Protein AF-0000000081415720 (afdb_homodimer)

Nearest PDB structures (foldseek):
  4u7x-assembly1_A  TM=9.566E-01  e=1.363E-33  Brucella abortus 2308
  7fca-assembly1_B  TM=8.791E-01  e=7.767E-23  Mycobacterium marinum M
  7cf8-assembly1_B  TM=8.800E-01  e=8.759E-23  Mycobacterium marinum M
  5ygg-assembly1_A-2  TM=8.590E-01  e=3.555E-23  Vibrio cholerae O395
  7fca-assembly1_F  TM=8.250E-01  e=1.666E-21  Mycobacterium marinum M

Structure (mmCIF, N/CA/C/O backbone):
data_AF-0000000081415720-model_v1
#
loop_
_entity.id
_entity.type
_entity.pdbx_description
1 polymer 'Carbohydrate kinase'
#
loop_
_atom_site.group_PDB
_atom_site.id
_atom_site.type_symbol
_atom_site.label_atom_id
_atom_site.label_alt_id
_atom_site.label_comp_id
_atom_site.label_asym_id
_atom_site.label_entity_id
_atom_site.label_seq_id
_atom_site.pdbx_PDB_ins_code
_atom_site.Cartn_x
_atom_site.Cartn_y
_atom_site.Cartn_z
_atom_site.occupancy
_atom_site.B_iso_or_equiv
_atom_site.auth_seq_id
_atom_site.auth_comp_id
_atom_site.auth_asym_id
_atom_site.auth_atom_id
_atom_site.pdbx_PDB_model_num
ATOM 1 N N . MET A 1 1 ? -10.625 -31.766 -10.047 1 95.44 1 MET A N 1
ATOM 2 C CA . MET A 1 1 ? -10.266 -30.359 -9.828 1 95.44 1 MET A CA 1
ATOM 3 C C . MET A 1 1 ? -8.844 -30.25 -9.281 1 95.44 1 MET A C 1
ATOM 5 O O . MET A 1 1 ? -8.352 -31.172 -8.625 1 95.44 1 MET A O 1
ATOM 9 N N . TYR A 1 2 ? -8.227 -29.219 -9.688 1 97.69 2 TYR A N 1
ATOM 10 C CA . TYR A 1 2 ? -6.891 -28.953 -9.164 1 97.69 2 TYR A CA 1
ATOM 11 C C . TYR A 1 2 ? -6.918 -27.828 -8.148 1 97.69 2 TYR A C 1
ATOM 13 O O . TYR A 1 2 ? -7.551 -26.797 -8.383 1 97.69 2 TYR A O 1
ATOM 21 N N . LEU A 1 3 ? -6.305 -28.016 -6.988 1 98.75 3 LEU A N 1
ATOM 22 C CA . LEU A 1 3 ? -6.223 -27 -5.949 1 98.75 3 LEU A CA 1
ATOM 23 C C . LEU A 1 3 ? -4.895 -26.25 -6.016 1 98.75 3 LEU A C 1
ATOM 25 O O . LEU A 1 3 ? -3.842 -26.828 -5.727 1 98.75 3 LEU A O 1
ATOM 29 N N . VAL A 1 4 ? -4.969 -25.047 -6.449 1 98.88 4 VAL A N 1
ATOM 30 C CA . VAL A 1 4 ? -3.795 -24.188 -6.43 1 98.88 4 VAL A CA 1
ATOM 31 C C . VAL A 1 4 ? -3.689 -23.484 -5.078 1 98.88 4 VAL A C 1
ATOM 33 O O . VAL A 1 4 ? -4.699 -23.062 -4.516 1 98.88 4 VAL A O 1
ATOM 36 N N . CYS A 1 5 ? -2.465 -23.406 -4.512 1 98.88 5 CYS A N 1
ATOM 37 C CA . CYS A 1 5 ? -2.295 -22.891 -3.158 1 98.88 5 CYS A CA 1
ATOM 38 C C . CYS A 1 5 ? -1.291 -21.75 -3.137 1 98.88 5 CYS A C 1
ATOM 40 O O . CYS A 1 5 ? -0.183 -21.875 -3.658 1 98.88 5 CYS A O 1
ATOM 42 N N . GLY A 1 6 ? -1.712 -20.641 -2.549 1 98.62 6 GLY A N 1
ATOM 43 C CA . GLY A 1 6 ? -0.72 -19.594 -2.42 1 98.62 6 GLY A CA 1
ATOM 44 C C . GLY A 1 6 ? -1.333 -18.203 -2.281 1 98.62 6 GLY A C 1
ATOM 45 O O . GLY A 1 6 ? -2.227 -18 -1.458 1 98.62 6 GLY A O 1
ATOM 46 N N . GLU A 1 7 ? -0.777 -17.281 -3.064 1 98.62 7 GLU A N 1
ATOM 47 C CA . GLU A 1 7 ? -1.071 -15.875 -2.816 1 98.62 7 GLU A CA 1
ATOM 48 C C . GLU A 1 7 ? -1.914 -15.281 -3.941 1 98.62 7 GLU A C 1
ATOM 50 O O . GLU A 1 7 ? -1.964 -15.828 -5.043 1 98.62 7 GLU A O 1
ATOM 55 N N . ALA A 1 8 ? -2.625 -14.219 -3.656 1 98.38 8 ALA A N 1
ATOM 56 C CA . ALA A 1 8 ? -3.307 -13.281 -4.547 1 98.38 8 ALA A CA 1
ATOM 57 C C . ALA A 1 8 ? -3.012 -11.836 -4.156 1 98.38 8 ALA A C 1
ATOM 59 O O . ALA A 1 8 ? -3.045 -11.492 -2.975 1 98.38 8 ALA A O 1
ATOM 60 N N . LEU A 1 9 ? -2.664 -11.047 -5.105 1 98.31 9 LEU A N 1
ATOM 61 C CA . LEU A 1 9 ? -2.25 -9.68 -4.828 1 98.31 9 LEU A CA 1
ATOM 62 C C . LEU A 1 9 ? -2.502 -8.781 -6.035 1 98.31 9 LEU A C 1
ATOM 64 O O . LEU A 1 9 ? -3.037 -9.227 -7.047 1 98.31 9 LEU A O 1
ATOM 68 N N . PHE A 1 10 ? -2.225 -7.48 -5.926 1 97.25 10 PHE A N 1
ATOM 69 C CA . PHE A 1 10 ? -2.24 -6.559 -7.055 1 97.25 10 PHE A CA 1
ATOM 70 C C . PHE A 1 10 ? -0.837 -6.047 -7.355 1 97.25 10 PHE A C 1
ATOM 72 O O . PHE A 1 10 ? -0.089 -5.695 -6.441 1 97.25 10 PHE A O 1
ATOM 79 N N . ASP A 1 11 ? -0.516 -6.059 -8.578 1 95.69 11 ASP A N 1
ATOM 80 C CA . ASP A 1 11 ? 0.687 -5.402 -9.078 1 95.69 11 ASP A CA 1
ATOM 81 C C . ASP A 1 11 ? 0.396 -3.957 -9.484 1 95.69 11 ASP A C 1
ATOM 83 O O . ASP A 1 11 ? -0.449 -3.707 -10.344 1 95.69 11 ASP A O 1
ATOM 87 N N . PHE A 1 12 ? 1.107 -3.006 -8.859 1 95 12 PHE A N 1
ATOM 88 C CA . PHE A 1 12 ? 0.967 -1.59 -9.18 1 95 12 PHE A CA 1
ATOM 89 C C . PHE A 1 12 ? 2.104 -1.123 -10.078 1 95 12 PHE A C 1
ATOM 91 O O . PHE A 1 12 ? 3.277 -1.278 -9.742 1 95 12 PHE A O 1
ATOM 98 N N . PHE A 1 13 ? 1.704 -0.539 -11.172 1 92.81 13 PHE A N 1
ATOM 99 C CA . PHE A 1 13 ? 2.674 0.024 -12.102 1 92.81 13 PHE A CA 1
ATOM 100 C C . PHE A 1 13 ? 2.502 1.534 -12.219 1 92.81 13 PHE A C 1
ATOM 102 O O . PHE A 1 13 ? 1.416 2.02 -12.539 1 92.81 13 PHE A O 1
ATOM 109 N N . SER A 1 14 ? 3.545 2.201 -11.922 1 92.19 14 SER A N 1
ATOM 110 C CA . SER A 1 14 ? 3.459 3.652 -12.047 1 92.19 14 SER A CA 1
ATOM 111 C C . SER A 1 14 ? 3.502 4.078 -13.516 1 92.19 14 SER A C 1
ATOM 113 O O . SER A 1 14 ? 4.156 3.432 -14.336 1 92.19 14 SER A O 1
ATOM 115 N N . GLU A 1 15 ? 2.764 5.035 -13.797 1 85.81 15 GLU A N 1
ATOM 116 C CA . GLU A 1 15 ? 2.773 5.699 -15.102 1 85.81 15 GLU A CA 1
ATOM 117 C C . GLU A 1 15 ? 3.021 7.195 -14.953 1 85.81 15 GLU A C 1
ATOM 119 O O . GLU A 1 15 ? 2.586 7.812 -13.977 1 85.81 15 GLU A O 1
ATOM 124 N N . ASP A 1 16 ? 3.803 7.691 -15.852 1 74.56 16 ASP A N 1
ATOM 125 C CA . ASP A 1 16 ? 4.035 9.133 -15.781 1 74.56 16 ASP A CA 1
ATOM 126 C C . ASP A 1 16 ? 2.727 9.906 -15.898 1 74.56 16 ASP A C 1
ATOM 128 O O . ASP A 1 16 ? 1.839 9.523 -16.672 1 74.56 16 ASP A O 1
ATOM 132 N N . ASP A 1 17 ? 2.648 10.836 -14.992 1 75 17 ASP A N 1
ATOM 133 C CA . ASP A 1 17 ? 1.554 11.797 -15.117 1 75 17 ASP A CA 1
ATOM 134 C C . ASP A 1 17 ? 1.863 12.852 -16.172 1 75 17 ASP A C 1
ATOM 136 O O . ASP A 1 17 ? 3.008 13.297 -16.297 1 75 17 ASP A O 1
ATOM 140 N N . ALA A 1 18 ? 0.925 13.188 -16.828 1 75.44 18 ALA A N 1
ATOM 141 C CA . ALA A 1 18 ? 1.087 14.148 -17.922 1 75.44 18 ALA A CA 1
ATOM 142 C C . ALA A 1 18 ? 1.614 15.484 -17.391 1 75.44 18 ALA A C 1
ATOM 144 O O . ALA A 1 18 ? 2.307 16.203 -18.109 1 75.44 18 ALA A O 1
ATOM 145 N N . SER A 1 19 ? 1.294 15.812 -16.141 1 76.69 19 SER A N 1
ATOM 146 C CA . SER A 1 19 ? 1.692 17.094 -15.578 1 76.69 19 SER A CA 1
ATOM 147 C C . SER A 1 19 ? 3.178 17.109 -15.227 1 76.69 19 SER A C 1
ATOM 149 O O . SER A 1 19 ? 3.783 18.172 -15.117 1 76.69 19 SER A O 1
ATOM 151 N N . GLY A 1 20 ? 3.713 15.961 -14.961 1 78.38 20 GLY A N 1
ATOM 152 C CA . GLY A 1 20 ? 5.113 15.867 -14.578 1 78.38 20 GLY A CA 1
ATOM 153 C C . GLY A 1 20 ? 5.375 16.312 -13.148 1 78.38 20 GLY A C 1
ATOM 154 O O . GLY A 1 20 ? 6.527 16.422 -12.727 1 78.38 20 GLY A O 1
ATOM 155 N N . LEU A 1 21 ? 4.32 16.578 -12.422 1 87 21 LEU A N 1
ATOM 156 C CA . LEU A 1 21 ? 4.449 17.047 -11.047 1 87 21 LEU A CA 1
ATOM 157 C C . LEU A 1 21 ? 4.867 15.898 -10.125 1 87 21 LEU A C 1
ATOM 159 O O . LEU A 1 21 ? 4.316 14.797 -10.211 1 87 21 LEU A O 1
ATOM 163 N N . ALA A 1 22 ? 5.77 16.188 -9.219 1 89.31 22 ALA A N 1
ATOM 164 C CA . ALA A 1 22 ? 6.227 15.203 -8.25 1 89.31 22 ALA A CA 1
ATOM 165 C C . ALA A 1 22 ? 5.102 14.812 -7.297 1 89.31 22 ALA A C 1
ATOM 167 O O . ALA A 1 22 ? 5.121 13.719 -6.719 1 89.31 22 ALA A O 1
ATOM 168 N N . SER A 1 23 ? 4.152 15.68 -7.191 1 93.38 23 SER A N 1
ATOM 169 C CA . SER A 1 23 ? 3.07 15.5 -6.227 1 93.38 23 SER A CA 1
ATOM 170 C C . SER A 1 23 ? 1.988 14.578 -6.773 1 93.38 23 SER A C 1
ATOM 172 O O . SER A 1 23 ? 1.053 14.219 -6.059 1 93.38 23 SER A O 1
ATOM 174 N N . LYS A 1 24 ? 2.098 14.188 -8.031 1 93.06 24 LYS A N 1
ATOM 175 C CA . LYS A 1 24 ? 1.079 13.359 -8.664 1 93.06 24 LYS A CA 1
ATOM 176 C C . LYS A 1 24 ? 1.709 12.172 -9.391 1 93.06 24 LYS A C 1
ATOM 178 O O . LYS A 1 24 ? 2.713 12.328 -10.094 1 93.06 24 LYS A O 1
ATOM 183 N N . VAL A 1 25 ? 1.138 11.008 -9.117 1 92.44 25 VAL A N 1
ATOM 184 C CA . VAL A 1 25 ? 1.585 9.797 -9.797 1 92.44 25 VAL A CA 1
ATOM 185 C C . VAL A 1 25 ? 0.377 8.961 -10.203 1 92.44 25 VAL A C 1
ATOM 187 O O . VAL A 1 25 ? -0.542 8.758 -9.406 1 92.44 25 VAL A O 1
ATOM 190 N N . ASN A 1 26 ? 0.377 8.531 -11.422 1 93.38 26 ASN A N 1
ATOM 191 C CA . ASN A 1 26 ? -0.647 7.594 -11.867 1 93.38 26 ASN A CA 1
ATOM 192 C C . ASN A 1 26 ? -0.181 6.145 -11.727 1 93.38 26 ASN A C 1
ATOM 194 O O . ASN A 1 26 ? 0.983 5.836 -11.984 1 93.38 26 ASN A O 1
ATOM 198 N N . PHE A 1 27 ? -1.114 5.316 -11.289 1 93.81 27 PHE A N 1
ATOM 199 C CA . PHE A 1 27 ? -0.813 3.895 -11.18 1 93.81 27 PHE A CA 1
ATOM 200 C C . PHE A 1 27 ? -1.865 3.062 -11.906 1 93.81 27 PHE A C 1
ATOM 202 O O . PHE A 1 27 ? -3.051 3.4 -11.891 1 93.81 27 PHE A O 1
ATOM 209 N N . LYS A 1 28 ? -1.365 2.029 -12.539 1 93.19 28 LYS A N 1
ATOM 210 C CA . LYS A 1 28 ? -2.217 0.941 -13.008 1 93.19 28 LYS A CA 1
ATOM 211 C C . LYS A 1 28 ? -2.035 -0.311 -12.156 1 93.19 28 LYS A C 1
ATOM 213 O O . LYS A 1 28 ? -0.914 -0.798 -11.992 1 93.19 28 LYS A O 1
ATOM 218 N N . ALA A 1 29 ? -3.117 -0.774 -11.547 1 94.19 29 ALA A N 1
ATOM 219 C CA . ALA A 1 29 ? -3.074 -1.973 -10.719 1 94.19 29 ALA A CA 1
ATOM 220 C C . ALA A 1 29 ? -3.65 -3.176 -11.453 1 94.19 29 ALA A C 1
ATOM 222 O O . ALA A 1 29 ? -4.73 -3.094 -12.047 1 94.19 29 ALA A O 1
ATOM 223 N N . ILE A 1 30 ? -2.967 -4.27 -11.492 1 94.38 30 ILE A N 1
ATOM 224 C CA . ILE A 1 30 ? -3.385 -5.496 -12.172 1 94.38 30 ILE A CA 1
ATOM 225 C C . ILE A 1 30 ? -3.381 -6.656 -11.18 1 94.38 30 ILE A C 1
ATOM 227 O O . ILE A 1 30 ? -2.398 -6.871 -10.469 1 94.38 30 ILE A O 1
ATOM 231 N N . ALA A 1 31 ? -4.543 -7.363 -11.133 1 96.06 31 ALA A N 1
ATOM 232 C CA . ALA A 1 31 ? -4.617 -8.539 -10.273 1 96.06 31 ALA A CA 1
ATOM 233 C C . ALA A 1 31 ? -3.57 -9.578 -10.664 1 96.06 31 ALA A C 1
ATOM 235 O O . ALA A 1 31 ? -3.336 -9.812 -11.852 1 96.06 31 ALA A O 1
ATOM 236 N N . GLY A 1 32 ? -2.959 -10.133 -9.617 1 95.06 32 GLY A N 1
ATOM 237 C CA . GLY A 1 32 ? -1.944 -11.117 -9.945 1 95.06 32 GLY A CA 1
ATOM 238 C C . GLY A 1 32 ? -1.51 -11.945 -8.758 1 95.06 32 GLY A C 1
ATOM 239 O O . GLY A 1 32 ? -2.283 -12.148 -7.816 1 95.06 32 GLY A O 1
ATOM 240 N N . GLY A 1 33 ? -0.258 -12.422 -8.852 1 96.12 33 GLY A N 1
ATOM 241 C CA . GLY A 1 33 ? 0.266 -13.508 -8.039 1 96.12 33 GLY A CA 1
ATOM 242 C C . GLY A 1 33 ? 0.351 -14.828 -8.789 1 96.12 33 GLY A C 1
ATOM 243 O O . GLY A 1 33 ? -0.598 -15.219 -9.469 1 96.12 33 GLY A O 1
ATOM 244 N N . SER A 1 34 ? 1.478 -15.414 -8.617 1 97.5 34 SER A N 1
ATOM 245 C CA . SER A 1 34 ? 1.718 -16.594 -9.438 1 97.5 34 SER A CA 1
ATOM 246 C C . SER A 1 34 ? 0.65 -17.656 -9.203 1 97.5 34 SER A C 1
ATOM 248 O O . SER A 1 34 ? -0.002 -18.109 -10.141 1 97.5 34 SER A O 1
ATOM 250 N N . PRO A 1 35 ? 0.357 -18.109 -7.969 1 98.56 35 PRO A N 1
ATOM 251 C CA . PRO A 1 35 ? -0.706 -19.094 -7.77 1 98.56 35 PRO A CA 1
ATOM 252 C C . PRO A 1 35 ? -2.062 -18.609 -8.273 1 98.56 35 PRO A C 1
ATOM 254 O O . PRO A 1 35 ? -2.816 -19.391 -8.867 1 98.56 35 PRO A O 1
ATOM 257 N N . PHE A 1 36 ? -2.348 -17.344 -8.086 1 98.5 36 PHE A N 1
ATOM 258 C CA . PHE A 1 36 ? -3.568 -16.734 -8.602 1 98.5 36 PHE A CA 1
ATOM 259 C C . PHE A 1 36 ? -3.656 -16.906 -10.109 1 98.5 36 PHE A C 1
ATOM 261 O O . PHE A 1 36 ? -4.684 -17.344 -10.633 1 98.5 36 PHE A O 1
ATOM 268 N N . ASN A 1 37 ? -2.643 -16.594 -10.805 1 97.69 37 ASN A N 1
ATOM 269 C CA . ASN A 1 37 ? -2.584 -16.703 -12.266 1 97.69 37 ASN A CA 1
ATOM 270 C C . ASN A 1 37 ? -2.748 -18.141 -12.727 1 97.69 37 ASN A C 1
ATOM 272 O O . ASN A 1 37 ? -3.41 -18.406 -13.727 1 97.69 37 ASN A O 1
ATOM 276 N N . VAL A 1 38 ? -2.135 -19.047 -11.984 1 98.62 38 VAL A N 1
ATOM 277 C CA . VAL A 1 38 ? -2.217 -20.453 -12.352 1 98.62 38 VAL A CA 1
ATOM 278 C C . VAL A 1 38 ? -3.654 -20.953 -12.203 1 98.62 38 VAL A C 1
ATOM 280 O O . VAL A 1 38 ? -4.172 -21.656 -13.062 1 98.62 38 VAL A O 1
ATOM 283 N N . ALA A 1 39 ? -4.312 -20.562 -11.109 1 98.69 39 ALA A N 1
ATOM 284 C CA . ALA A 1 39 ? -5.703 -20.969 -10.898 1 98.69 39 ALA A CA 1
ATOM 285 C C . ALA A 1 39 ? -6.598 -20.453 -12.023 1 98.69 39 ALA A C 1
ATOM 287 O O . ALA A 1 39 ? -7.414 -21.188 -12.57 1 98.69 39 ALA A O 1
ATOM 288 N N . VAL A 1 40 ? -6.43 -19.203 -12.383 1 98.25 40 VAL A N 1
ATOM 289 C CA . VAL A 1 40 ? -7.191 -18.578 -13.461 1 98.25 40 VAL A CA 1
ATOM 290 C C . VAL A 1 40 ? -6.848 -19.25 -14.789 1 98.25 40 VAL A C 1
ATOM 292 O O . VAL A 1 40 ? -7.738 -19.547 -15.586 1 98.25 40 VAL A O 1
ATOM 295 N N . GLY A 1 41 ? -5.57 -19.469 -14.969 1 98 41 GLY A N 1
ATOM 296 C CA . GLY A 1 41 ? -5.125 -20.125 -16.188 1 98 41 GLY A CA 1
ATOM 297 C C . GLY A 1 41 ? -5.719 -21.5 -16.375 1 98 41 GLY A C 1
ATOM 298 O O . GLY A 1 41 ? -6.094 -21.875 -17.484 1 98 41 GLY A O 1
ATOM 299 N N . LEU A 1 42 ? -5.781 -22.266 -15.312 1 98.62 42 LEU A N 1
ATOM 300 C CA . LEU A 1 42 ? -6.391 -23.594 -15.391 1 98.62 42 LEU A CA 1
ATOM 301 C C . LEU A 1 42 ? -7.844 -23.5 -15.844 1 98.62 42 LEU A C 1
ATOM 303 O O . LEU A 1 42 ? -8.266 -24.25 -16.734 1 98.62 42 LEU A O 1
ATOM 307 N N . ARG A 1 43 ? -8.539 -22.562 -15.297 1 98.38 43 ARG A N 1
ATOM 308 C CA . ARG A 1 43 ? -9.938 -22.391 -15.68 1 98.38 43 ARG A CA 1
ATOM 309 C C . ARG A 1 43 ? -10.055 -22.016 -17.156 1 98.38 43 ARG A C 1
ATOM 311 O O . ARG A 1 43 ? -10.867 -22.578 -17.891 1 98.38 43 ARG A O 1
ATOM 318 N N . ARG A 1 44 ? -9.266 -21.109 -17.547 1 97.62 44 ARG A N 1
ATOM 319 C CA . ARG A 1 44 ? -9.297 -20.656 -18.938 1 97.62 44 ARG A CA 1
ATOM 320 C C . ARG A 1 44 ? -8.969 -21.797 -19.891 1 97.62 44 ARG A C 1
ATOM 322 O O . ARG A 1 44 ? -9.492 -21.844 -21 1 97.62 44 ARG A O 1
ATOM 329 N N . LEU A 1 45 ? -8.172 -22.734 -19.438 1 97.56 45 LEU A N 1
ATOM 330 C CA . LEU A 1 45 ? -7.758 -23.859 -20.266 1 97.56 45 LEU A CA 1
ATOM 331 C C . LEU A 1 45 ? -8.727 -25.031 -20.109 1 97.56 45 LEU A C 1
ATOM 333 O O . LEU A 1 45 ? -8.492 -26.109 -20.641 1 97.56 45 LEU A O 1
ATOM 337 N N . GLY A 1 46 ? -9.742 -24.875 -19.312 1 97 46 GLY A N 1
ATOM 338 C CA . GLY A 1 46 ? -10.828 -25.844 -19.266 1 97 46 GLY A CA 1
ATOM 339 C C . GLY A 1 46 ? -10.719 -26.797 -18.094 1 97 46 GLY A C 1
ATOM 340 O O . GLY A 1 46 ? -11.469 -27.781 -18.016 1 97 46 GLY A O 1
ATOM 341 N N . VAL A 1 47 ? -9.805 -26.594 -17.219 1 97.88 47 VAL A N 1
ATOM 342 C CA . VAL A 1 47 ? -9.609 -27.469 -16.078 1 97.88 47 VAL A CA 1
ATOM 343 C C . VAL A 1 47 ? -10.281 -26.859 -14.844 1 97.88 47 VAL A C 1
ATOM 345 O O . VAL A 1 47 ? -10.102 -25.672 -14.547 1 97.88 47 VAL A O 1
ATOM 348 N N . ASP A 1 48 ? -11.062 -27.625 -14.133 1 98.06 48 ASP A N 1
ATOM 349 C CA . ASP A 1 48 ? -11.648 -27.156 -12.883 1 98.06 48 ASP A CA 1
ATOM 350 C C . ASP A 1 48 ? -10.562 -26.875 -11.844 1 98.06 48 ASP A C 1
ATOM 352 O O . ASP A 1 48 ? -9.695 -27.719 -11.594 1 98.06 48 ASP A O 1
ATOM 356 N N . SER A 1 49 ? -10.625 -25.688 -11.273 1 98.56 49 SER A N 1
ATOM 357 C CA . SER A 1 49 ? -9.594 -25.312 -10.312 1 98.56 49 SER A CA 1
ATOM 358 C C . SER A 1 49 ? -10.195 -24.562 -9.125 1 98.56 49 SER A C 1
ATOM 360 O O . SER A 1 49 ? -11.297 -24.016 -9.219 1 98.56 49 SER A O 1
ATOM 362 N N . ALA A 1 50 ? -9.562 -24.594 -8.016 1 98.75 50 ALA A N 1
ATOM 363 C CA . ALA A 1 50 ? -9.797 -23.797 -6.812 1 98.75 50 ALA A CA 1
ATOM 364 C C . ALA A 1 50 ? -8.492 -23.172 -6.309 1 98.75 50 ALA A C 1
ATOM 366 O O . ALA A 1 50 ? -7.406 -23.578 -6.719 1 98.75 50 ALA A O 1
ATOM 367 N N . LEU A 1 51 ? -8.688 -22.141 -5.535 1 98.81 51 LEU A N 1
ATOM 368 C CA . LEU A 1 51 ? -7.543 -21.469 -4.93 1 98.81 51 LEU A CA 1
ATOM 369 C C . LEU A 1 51 ? -7.633 -21.5 -3.408 1 98.81 51 LEU A C 1
ATOM 371 O O . LEU A 1 51 ? -8.648 -21.094 -2.83 1 98.81 51 LEU A O 1
ATOM 375 N N . PHE A 1 52 ? -6.629 -22.141 -2.797 1 98.88 52 PHE A N 1
ATOM 376 C CA . PHE A 1 52 ? -6.477 -22.047 -1.35 1 98.88 52 PHE A CA 1
ATOM 377 C C . PHE A 1 52 ? -5.609 -20.859 -0.966 1 98.88 52 PHE A C 1
ATOM 379 O O . PHE A 1 52 ? -4.383 -20.938 -1.022 1 98.88 52 PHE A O 1
ATOM 386 N N . ALA A 1 53 ? -6.254 -19.781 -0.622 1 98.81 53 ALA A N 1
ATOM 387 C CA . ALA A 1 53 ? -5.582 -18.516 -0.37 1 98.81 53 ALA A CA 1
ATOM 388 C C . ALA A 1 53 ? -6.402 -17.641 0.566 1 98.81 53 ALA A C 1
ATOM 390 O O . ALA A 1 53 ? -7.621 -17.797 0.673 1 98.81 53 ALA A O 1
ATOM 391 N N . GLY A 1 54 ? -5.715 -16.812 1.303 1 98.75 54 GLY A N 1
ATOM 392 C CA . GLY A 1 54 ? -6.371 -15.75 2.047 1 98.75 54 GLY A CA 1
ATOM 393 C C . GLY A 1 54 ? -6.625 -14.508 1.212 1 98.75 54 GLY A C 1
ATOM 394 O O . GLY A 1 54 ? -5.727 -14.016 0.527 1 98.75 54 GLY A O 1
ATOM 395 N N . LEU A 1 55 ? -7.859 -14.008 1.243 1 98.62 55 LEU A N 1
ATOM 396 C CA . LEU A 1 55 ? -8.227 -12.773 0.553 1 98.62 55 LEU A CA 1
ATOM 397 C C . LEU A 1 55 ? -8.648 -11.703 1.547 1 98.62 55 LEU A C 1
ATOM 399 O O . LEU A 1 55 ? -9.312 -12 2.543 1 98.62 55 LEU A O 1
ATOM 403 N N . SER A 1 56 ? -8.273 -10.469 1.268 1 98.12 56 SER A N 1
ATOM 404 C CA . SER A 1 56 ? -8.664 -9.336 2.102 1 98.12 56 SER A CA 1
ATOM 405 C C . SER A 1 56 ? -10.148 -9.008 1.924 1 98.12 56 SER A C 1
ATOM 407 O O . SER A 1 56 ? -10.703 -9.203 0.843 1 98.12 56 SER A O 1
ATOM 409 N N . THR A 1 57 ? -10.766 -8.445 2.959 1 96.25 57 THR A N 1
ATOM 410 C CA . THR A 1 57 ? -12.125 -7.934 2.863 1 96.25 57 THR A CA 1
ATOM 411 C C . THR A 1 57 ? -12.125 -6.48 2.387 1 96.25 57 THR A C 1
ATOM 413 O O . THR A 1 57 ? -13.18 -5.859 2.27 1 96.25 57 THR A O 1
ATOM 416 N N . ASP A 1 58 ? -10.984 -5.945 2.066 1 94.62 58 ASP A N 1
ATOM 417 C CA . ASP A 1 58 ? -10.938 -4.578 1.565 1 94.62 58 ASP A CA 1
ATOM 418 C C . ASP A 1 58 ? -11.336 -4.516 0.092 1 94.62 58 ASP A C 1
ATOM 420 O O . ASP A 1 58 ? -11.695 -5.535 -0.5 1 94.62 58 ASP A O 1
ATOM 424 N N . TYR A 1 59 ? -11.352 -3.336 -0.496 1 94.25 59 TYR A N 1
ATOM 425 C CA . TYR A 1 59 ? -11.812 -3.088 -1.859 1 94.25 59 TYR A CA 1
ATOM 426 C C . TYR A 1 59 ? -11.047 -3.959 -2.854 1 94.25 59 TYR A C 1
ATOM 428 O O . TYR A 1 59 ? -11.656 -4.617 -3.703 1 94.25 59 TYR A O 1
ATOM 436 N N . LEU A 1 60 ? -9.734 -3.959 -2.775 1 95.5 60 LEU A N 1
ATOM 437 C CA . LEU A 1 60 ? -8.914 -4.715 -3.711 1 95.5 60 LEU A CA 1
ATOM 438 C C . LEU A 1 60 ? -9.109 -6.215 -3.523 1 95.5 60 LEU A C 1
ATOM 440 O O . LEU A 1 60 ? -9.109 -6.973 -4.496 1 95.5 60 LEU A O 1
ATOM 444 N N . GLY A 1 61 ? -9.203 -6.625 -2.23 1 97.06 61 GLY A N 1
ATOM 445 C CA . GLY A 1 61 ? -9.508 -8.023 -1.973 1 97.06 61 GLY A CA 1
ATOM 446 C C . GLY A 1 61 ? -10.805 -8.477 -2.617 1 97.06 61 GLY A C 1
ATOM 447 O O . GLY A 1 61 ? -10.875 -9.578 -3.174 1 97.06 61 GLY A O 1
ATOM 448 N N . ARG A 1 62 ? -11.789 -7.648 -2.564 1 95.5 62 ARG A N 1
ATOM 449 C CA . ARG A 1 62 ? -13.078 -7.973 -3.182 1 95.5 62 ARG A CA 1
ATOM 450 C C . ARG A 1 62 ? -12.953 -8.016 -4.703 1 95.5 62 ARG A C 1
ATOM 452 O O . ARG A 1 62 ? -13.633 -8.805 -5.359 1 95.5 62 ARG A O 1
ATOM 459 N N . ARG A 1 63 ? -12.109 -7.207 -5.234 1 95 63 ARG A N 1
ATOM 460 C CA . ARG A 1 63 ? -11.852 -7.262 -6.672 1 95 63 ARG A CA 1
ATOM 461 C C . ARG A 1 63 ? -11.188 -8.578 -7.059 1 95 63 ARG A C 1
ATOM 463 O O . ARG A 1 63 ? -11.523 -9.172 -8.094 1 95 63 ARG A O 1
ATOM 470 N N . LEU A 1 64 ? -10.266 -9.016 -6.254 1 97.94 64 LEU A N 1
ATOM 471 C CA . LEU A 1 64 ? -9.633 -10.312 -6.5 1 97.94 64 LEU A CA 1
ATOM 472 C C . LEU A 1 64 ? -10.672 -11.43 -6.512 1 97.94 64 LEU A C 1
ATOM 474 O O . LEU A 1 64 ? -10.664 -12.281 -7.398 1 97.94 64 LEU A O 1
ATOM 478 N N . GLN A 1 65 ? -11.508 -11.375 -5.512 1 98 65 GLN A N 1
ATOM 479 C CA . GLN A 1 65 ? -12.57 -12.375 -5.426 1 98 65 GLN A CA 1
ATOM 480 C C . GLN A 1 65 ? -13.453 -12.344 -6.668 1 98 65 GLN A C 1
ATOM 482 O O . GLN A 1 65 ? -13.828 -13.398 -7.191 1 98 65 GLN A O 1
ATOM 487 N N . LYS A 1 66 ? -13.781 -11.172 -7.105 1 96.56 66 LYS A N 1
ATOM 488 C CA . LYS A 1 66 ? -14.617 -11.016 -8.289 1 96.56 66 LYS A CA 1
ATOM 489 C C . LYS A 1 66 ? -13.945 -11.602 -9.523 1 96.56 66 LYS A C 1
ATOM 491 O O . LYS A 1 66 ? -14.594 -12.25 -10.344 1 96.56 66 LYS A O 1
ATOM 496 N N . VAL A 1 67 ? -12.68 -11.391 -9.695 1 97.38 67 VAL A N 1
ATOM 497 C CA . VAL A 1 67 ? -11.938 -11.961 -10.82 1 97.38 67 VAL A CA 1
ATOM 498 C C . VAL A 1 67 ? -12.047 -13.484 -10.797 1 97.38 67 VAL A C 1
ATOM 500 O O . VAL A 1 67 ? -12.336 -14.109 -11.812 1 97.38 67 VAL A O 1
ATOM 503 N N . LEU A 1 68 ? -11.781 -14.023 -9.609 1 98.5 68 LEU A N 1
ATOM 504 C CA . LEU A 1 68 ? -11.828 -15.477 -9.461 1 98.5 68 LEU A CA 1
ATOM 505 C C . LEU A 1 68 ? -13.219 -16.016 -9.805 1 98.5 68 LEU A C 1
ATOM 507 O O . LEU A 1 68 ? -13.344 -17.016 -10.516 1 98.5 68 LEU A O 1
ATOM 511 N N . GLN A 1 69 ? -14.203 -15.328 -9.344 1 98 69 GLN A N 1
ATOM 512 C CA . GLN A 1 69 ? -15.578 -15.719 -9.617 1 98 69 GLN A CA 1
ATOM 513 C C . GLN A 1 69 ? -15.883 -15.648 -11.109 1 98 69 GLN A C 1
ATOM 515 O O . GLN A 1 69 ? -16.438 -16.594 -11.68 1 98 69 GLN A O 1
ATOM 520 N N . GLU A 1 70 ? -15.523 -14.602 -11.727 1 97.31 70 GLU A N 1
ATOM 521 C CA . GLU A 1 70 ? -15.797 -14.391 -13.141 1 97.31 70 GLU A CA 1
ATOM 522 C C . GLU A 1 70 ? -15.047 -15.406 -14.008 1 97.31 70 GLU A C 1
ATOM 524 O O . GLU A 1 70 ? -15.547 -15.828 -15.055 1 97.31 70 GLU A O 1
ATOM 529 N N . GLU A 1 71 ? -13.898 -15.852 -13.531 1 97.62 71 GLU A N 1
ATOM 530 C CA . GLU A 1 71 ? -13.078 -16.812 -14.273 1 97.62 71 GLU A CA 1
ATOM 531 C C . GLU A 1 71 ? -13.492 -18.25 -13.969 1 97.62 71 GLU A C 1
ATOM 533 O O . GLU A 1 71 ? -13.016 -19.188 -14.609 1 97.62 71 GLU A O 1
ATOM 538 N N . GLY A 1 72 ? -14.297 -18.391 -12.977 1 98.25 72 GLY A N 1
ATOM 539 C CA . GLY A 1 72 ? -14.852 -19.703 -12.68 1 98.25 72 GLY A CA 1
ATOM 540 C C . GLY A 1 72 ? -13.992 -20.516 -11.727 1 98.25 72 GLY A C 1
ATOM 541 O O . GLY A 1 72 ? -14.07 -21.75 -11.703 1 98.25 72 GLY A O 1
ATOM 542 N N . VAL A 1 73 ? -13.125 -19.875 -11 1 98.62 73 VAL A N 1
ATOM 543 C CA . VAL A 1 73 ? -12.359 -20.562 -9.969 1 98.62 73 VAL A CA 1
ATOM 544 C C . VAL A 1 73 ? -13.25 -20.828 -8.758 1 98.62 73 VAL A C 1
ATOM 546 O O . VAL A 1 73 ? -13.922 -19.922 -8.266 1 98.62 73 VAL A O 1
ATOM 549 N N . ARG A 1 74 ? -13.266 -22.031 -8.336 1 97.56 74 ARG A N 1
ATOM 550 C CA . ARG A 1 74 ? -14.148 -22.406 -7.234 1 97.56 74 ARG A CA 1
ATOM 551 C C . ARG A 1 74 ? -13.75 -21.688 -5.945 1 97.56 74 ARG A C 1
ATOM 553 O O . ARG A 1 74 ? -12.562 -21.625 -5.605 1 97.56 74 ARG A O 1
ATOM 560 N N . PRO A 1 75 ? -14.688 -21.172 -5.219 1 96.81 75 PRO A N 1
ATOM 561 C CA . PRO A 1 75 ? -14.398 -20.359 -4.035 1 96.81 75 PRO A CA 1
ATOM 562 C C . PRO A 1 75 ? -14.25 -21.203 -2.768 1 96.81 75 PRO A C 1
ATOM 564 O O . PRO A 1 75 ? -13.961 -20.656 -1.697 1 96.81 75 PRO A O 1
ATOM 567 N N . ASP A 1 76 ? -14.297 -22.422 -2.834 1 96.88 76 ASP A N 1
ATOM 568 C CA . ASP A 1 76 ? -14.477 -23.328 -1.705 1 96.88 76 ASP A CA 1
ATOM 569 C C . ASP A 1 76 ? -13.328 -23.188 -0.706 1 96.88 76 ASP A C 1
ATOM 571 O O . ASP A 1 76 ? -13.492 -23.484 0.481 1 96.88 76 ASP A O 1
ATOM 575 N N . TYR A 1 77 ? -12.211 -22.797 -1.163 1 98.31 77 TYR A N 1
ATOM 576 C CA . TYR A 1 77 ? -11.031 -22.844 -0.307 1 98.31 77 TYR A CA 1
ATOM 577 C C . TYR A 1 77 ? -10.477 -21.453 -0.061 1 98.31 77 TYR A C 1
ATOM 579 O O . TYR A 1 77 ? -9.359 -21.297 0.447 1 98.31 77 TYR A O 1
ATOM 587 N N . LEU A 1 78 ? -11.266 -20.453 -0.436 1 98.56 78 LEU A N 1
ATOM 588 C CA . LEU A 1 78 ? -10.891 -19.062 -0.157 1 98.56 78 LEU A CA 1
ATOM 589 C C . LEU A 1 78 ? -11.305 -18.656 1.254 1 98.56 78 LEU A C 1
ATOM 591 O O . LEU A 1 78 ? -12.391 -19.016 1.712 1 98.56 78 LEU A O 1
ATOM 595 N N . LEU A 1 79 ? -10.453 -17.984 1.945 1 98.69 79 LEU A N 1
ATOM 596 C CA . LEU A 1 79 ? -10.773 -17.469 3.271 1 98.69 79 LEU A CA 1
ATOM 597 C C . LEU A 1 79 ? -10.625 -15.953 3.311 1 98.69 79 LEU A C 1
ATOM 599 O O . LEU A 1 79 ? -9.648 -15.406 2.781 1 98.69 79 LEU A O 1
ATOM 603 N N . ASP A 1 80 ? -11.594 -15.289 3.963 1 98.25 80 ASP A N 1
ATOM 604 C CA . ASP A 1 80 ? -11.578 -13.836 4.105 1 98.25 80 ASP A CA 1
ATOM 605 C C . ASP A 1 80 ? -10.828 -13.414 5.371 1 98.25 80 ASP A C 1
ATOM 607 O O . ASP A 1 80 ? -11.016 -14.016 6.43 1 98.25 80 ASP A O 1
ATOM 611 N N . PHE A 1 81 ? -9.992 -12.469 5.27 1 98.44 81 PHE A N 1
ATOM 612 C CA . PHE A 1 81 ? -9.289 -11.883 6.406 1 98.44 81 PHE A CA 1
ATOM 613 C C . PHE A 1 81 ? -9.477 -10.367 6.438 1 98.44 81 PHE A C 1
ATOM 615 O O . PHE A 1 81 ? -9.492 -9.719 5.391 1 98.44 81 PHE A O 1
ATOM 622 N N . ALA A 1 82 ? -9.641 -9.828 7.66 1 95.88 82 ALA A N 1
ATOM 623 C CA . ALA A 1 82 ? -9.641 -8.375 7.848 1 95.88 82 ALA A CA 1
ATOM 624 C C . ALA A 1 82 ? -8.219 -7.828 7.895 1 95.88 82 ALA A C 1
ATOM 626 O O . ALA A 1 82 ? -7.785 -7.305 8.922 1 95.88 82 ALA A O 1
ATOM 627 N N . ALA A 1 83 ? -7.391 -8.055 6.969 1 96.56 83 ALA A N 1
ATOM 628 C CA . ALA A 1 83 ? -6.031 -7.586 6.719 1 96.56 83 ALA A CA 1
ATOM 629 C C . ALA A 1 83 ? -5.906 -7 5.316 1 96.56 83 ALA A C 1
ATOM 631 O O . ALA A 1 83 ? -6.715 -7.297 4.438 1 96.56 83 ALA A O 1
ATOM 632 N N . PRO A 1 84 ? -5.004 -6.16 5.129 1 95.94 84 PRO A N 1
ATOM 633 C CA . PRO A 1 84 ? -4.914 -5.48 3.836 1 95.94 84 PRO A CA 1
ATOM 634 C C . PRO A 1 84 ? -4.508 -6.418 2.701 1 95.94 84 PRO A C 1
ATOM 636 O O . PRO A 1 84 ? -3.938 -7.484 2.951 1 95.94 84 PRO A O 1
ATOM 639 N N . THR A 1 85 ? -4.883 -6.051 1.505 1 97.75 85 THR A N 1
ATOM 640 C CA . THR A 1 85 ? -4.418 -6.738 0.304 1 97.75 85 THR A CA 1
ATOM 641 C C . THR A 1 85 ? -2.934 -6.473 0.072 1 97.75 85 THR A C 1
ATOM 643 O O . THR A 1 85 ? -2.459 -5.352 0.256 1 97.75 85 THR A O 1
ATOM 646 N N . THR A 1 86 ? -2.182 -7.5 -0.276 1 98.19 86 THR A N 1
ATOM 647 C CA . THR A 1 86 ? -0.771 -7.359 -0.618 1 98.19 86 THR A CA 1
ATOM 648 C C . THR A 1 86 ? -0.604 -6.547 -1.901 1 98.19 86 THR A C 1
ATOM 650 O O . THR A 1 86 ? -1.347 -6.742 -2.865 1 98.19 86 THR A O 1
ATOM 653 N N . LEU A 1 87 ? 0.351 -5.609 -1.919 1 97.31 87 LEU A N 1
ATOM 654 C CA . LEU A 1 87 ? 0.659 -4.77 -3.07 1 97.31 87 LEU A CA 1
ATOM 655 C C . LEU A 1 87 ? 2.102 -4.969 -3.52 1 97.31 87 LEU A C 1
ATOM 657 O O . LEU A 1 87 ? 3.027 -4.867 -2.711 1 97.31 87 LEU A O 1
ATOM 661 N N . ALA A 1 88 ? 2.291 -5.312 -4.754 1 95.94 88 ALA A N 1
ATOM 662 C CA . ALA A 1 88 ? 3.602 -5.273 -5.398 1 95.94 88 ALA A CA 1
ATOM 663 C C . ALA A 1 88 ? 3.729 -4.055 -6.305 1 95.94 88 ALA A C 1
ATOM 665 O O . ALA A 1 88 ? 3.074 -3.975 -7.348 1 95.94 88 ALA A O 1
ATOM 666 N N . MET A 1 89 ? 4.578 -3.152 -5.93 1 93.94 89 MET A N 1
ATOM 667 C CA . MET A 1 89 ? 4.641 -1.882 -6.648 1 93.94 89 MET A CA 1
ATOM 668 C C . MET A 1 89 ? 5.93 -1.777 -7.453 1 93.94 89 MET A C 1
ATOM 670 O O . MET A 1 89 ? 7.016 -2.047 -6.938 1 93.94 89 MET A O 1
ATOM 674 N N . VAL A 1 90 ? 5.742 -1.448 -8.688 1 90.25 90 VAL A N 1
ATOM 675 C CA . VAL A 1 90 ? 6.867 -1.207 -9.586 1 90.25 90 VAL A CA 1
ATOM 676 C C . VAL A 1 90 ? 6.793 0.216 -10.133 1 90.25 90 VAL A C 1
ATOM 678 O O . VAL A 1 90 ? 5.812 0.587 -10.789 1 90.25 90 VAL A O 1
ATOM 681 N N . ALA A 1 91 ? 7.734 0.984 -9.812 1 88.88 91 ALA A N 1
ATOM 682 C CA . ALA A 1 91 ? 7.801 2.355 -10.312 1 88.88 91 ALA A CA 1
ATOM 683 C C . ALA A 1 91 ? 9.07 2.578 -11.133 1 88.88 91 ALA A C 1
ATOM 685 O O . ALA A 1 91 ? 10.078 1.906 -10.922 1 88.88 91 ALA A O 1
ATOM 686 N N . VAL A 1 92 ? 8.93 3.426 -12.156 1 80.31 92 VAL A N 1
ATOM 687 C CA . VAL A 1 92 ? 10.078 3.805 -12.961 1 80.31 92 VAL A CA 1
ATOM 688 C C . VAL A 1 92 ? 10.547 5.207 -12.578 1 80.31 92 VAL A C 1
ATOM 690 O O . VAL A 1 92 ? 9.781 6.168 -12.68 1 80.31 92 VAL A O 1
ATOM 693 N N . GLY A 1 93 ? 11.758 5.199 -12.07 1 74.75 93 GLY A N 1
ATOM 694 C CA . GLY A 1 93 ? 12.32 6.48 -11.688 1 74.75 93 GLY A CA 1
ATOM 695 C C . GLY A 1 93 ? 12.602 7.387 -12.867 1 74.75 93 GLY A C 1
ATOM 696 O O . GLY A 1 93 ? 12.477 6.969 -14.023 1 74.75 93 GLY A O 1
ATOM 697 N N . ALA A 1 94 ? 12.953 8.625 -12.562 1 68.62 94 ALA A N 1
ATOM 698 C CA . ALA A 1 94 ? 13.258 9.625 -13.578 1 68.62 94 ALA A CA 1
ATOM 699 C C . ALA A 1 94 ? 14.398 9.164 -14.477 1 68.62 94 ALA A C 1
ATOM 701 O O . ALA A 1 94 ? 14.445 9.516 -15.664 1 68.62 94 ALA A O 1
ATOM 702 N N . ASN A 1 95 ? 15.305 8.391 -13.938 1 70.5 95 ASN A N 1
ATOM 703 C CA . ASN A 1 95 ? 16.469 7.91 -14.695 1 70.5 95 ASN A CA 1
ATOM 704 C C . ASN A 1 95 ? 16.141 6.617 -15.438 1 70.5 95 ASN A C 1
ATOM 706 O O . ASN A 1 95 ? 17.047 5.992 -16.016 1 70.5 95 ASN A O 1
ATOM 710 N N . GLY A 1 96 ? 14.898 6.238 -15.305 1 74.5 96 GLY A N 1
ATOM 711 C CA . GLY A 1 96 ? 14.5 5.023 -15.992 1 74.5 96 GLY A CA 1
ATOM 712 C C . GLY A 1 96 ? 14.727 3.768 -15.172 1 74.5 96 GLY A C 1
ATOM 713 O O . GLY A 1 96 ? 14.398 2.664 -15.609 1 74.5 96 GLY A O 1
ATOM 714 N N . SER A 1 97 ? 15.273 3.977 -14.008 1 80.38 97 SER A N 1
ATOM 715 C CA . SER A 1 97 ? 15.555 2.812 -13.172 1 80.38 97 SER A CA 1
ATOM 716 C C . SER A 1 97 ? 14.289 2.326 -12.469 1 80.38 97 SER A C 1
ATOM 718 O O . SER A 1 97 ? 13.508 3.133 -11.961 1 80.38 97 SER A O 1
ATOM 720 N N . PRO A 1 98 ? 14.109 1.007 -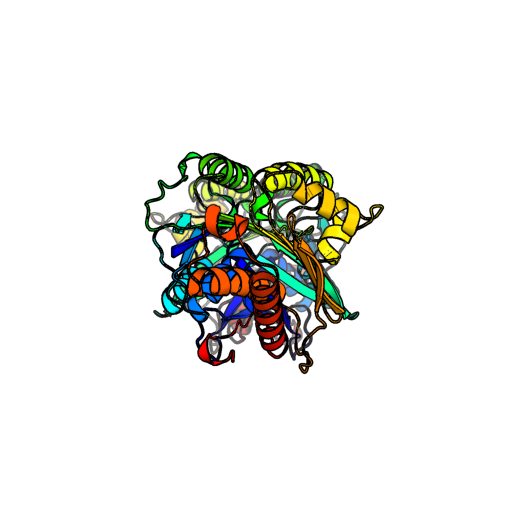12.492 1 84.12 98 PRO A N 1
ATOM 721 C CA . PRO A 1 98 ? 12.938 0.484 -11.797 1 84.12 98 PRO A CA 1
ATOM 722 C C . PRO A 1 98 ? 13.117 0.455 -10.281 1 84.12 98 PRO A C 1
ATOM 724 O O . PRO A 1 98 ? 14.219 0.17 -9.789 1 84.12 98 PRO A O 1
ATOM 727 N N . HIS A 1 99 ? 12.117 0.873 -9.555 1 87.81 99 HIS A N 1
ATOM 728 C CA . HIS A 1 99 ? 12.031 0.789 -8.102 1 87.81 99 HIS A CA 1
ATOM 729 C C . HIS A 1 99 ? 10.922 -0.168 -7.672 1 87.81 99 HIS A C 1
ATOM 731 O O . HIS A 1 99 ? 9.766 0.014 -8.047 1 87.81 99 HIS A O 1
ATOM 737 N N . TYR A 1 100 ? 11.422 -1.194 -6.914 1 90.25 100 TYR A N 1
ATOM 738 C CA . TYR A 1 100 ? 10.461 -2.191 -6.461 1 90.25 100 TYR A CA 1
ATOM 739 C C . TYR A 1 100 ? 10.133 -2.006 -4.984 1 90.25 100 TYR A C 1
ATOM 741 O O . TYR A 1 100 ? 11.023 -1.705 -4.18 1 90.25 100 TYR A O 1
ATOM 749 N N . SER A 1 101 ? 8.898 -2.09 -4.703 1 91.62 101 SER A N 1
ATOM 750 C CA . SER A 1 101 ? 8.438 -2.094 -3.32 1 91.62 101 SER A CA 1
ATOM 751 C C . SER A 1 101 ? 7.34 -3.135 -3.107 1 91.62 101 SER A C 1
ATOM 753 O O . SER A 1 101 ? 6.406 -3.232 -3.904 1 91.62 101 SER A O 1
ATOM 755 N N . PHE A 1 102 ? 7.609 -3.984 -2.119 1 94.31 102 PHE A N 1
ATOM 756 C CA . PHE A 1 102 ? 6.641 -5.027 -1.792 1 94.31 102 PHE A CA 1
ATOM 757 C C . PHE A 1 102 ? 6 -4.762 -0.435 1 94.31 102 PHE A C 1
ATOM 759 O O . PHE A 1 102 ? 6.699 -4.641 0.574 1 94.31 102 PHE A O 1
ATOM 766 N N . ARG A 1 103 ? 4.695 -4.664 -0.442 1 95.12 103 ARG A N 1
ATOM 767 C CA . ARG A 1 103 ? 3.936 -4.457 0.787 1 95.12 103 ARG A CA 1
ATOM 768 C C . ARG A 1 103 ? 3.104 -5.691 1.127 1 95.12 103 ARG A C 1
ATOM 770 O O . ARG A 1 103 ? 1.918 -5.758 0.797 1 95.12 103 ARG A O 1
ATOM 777 N N . GLY A 1 104 ? 3.729 -6.52 1.913 1 95.88 104 GLY A N 1
ATOM 778 C CA . GLY A 1 104 ? 3.057 -7.789 2.139 1 95.88 104 GLY A CA 1
ATOM 779 C C . GLY A 1 104 ? 2.988 -8.18 3.604 1 95.88 104 GLY A C 1
ATOM 780 O O . GLY A 1 104 ? 2.24 -9.086 3.977 1 95.88 104 GLY A O 1
ATOM 781 N N . GLU A 1 105 ? 3.768 -7.488 4.461 1 92.69 105 GLU A N 1
ATOM 782 C CA . GLU A 1 105 ? 3.789 -7.863 5.871 1 92.69 105 GLU A CA 1
ATOM 783 C C . GLU A 1 105 ? 2.416 -7.68 6.512 1 92.69 105 GLU A C 1
ATOM 785 O O . GLU A 1 105 ? 1.816 -6.605 6.414 1 92.69 105 GLU A O 1
ATOM 790 N N . GLY A 1 106 ? 1.935 -8.812 7.098 1 93.81 106 GLY A N 1
ATOM 791 C CA . GLY A 1 106 ? 0.659 -8.766 7.793 1 93.81 106 GLY A CA 1
ATOM 792 C C . GLY A 1 106 ? -0.533 -8.797 6.855 1 93.81 106 GLY A C 1
ATOM 793 O O . GLY A 1 106 ? -1.675 -8.633 7.289 1 93.81 106 GLY A O 1
ATOM 794 N N . CYS A 1 107 ? -0.36 -9.039 5.625 1 97.56 107 CYS A N 1
ATOM 795 C CA . CYS A 1 107 ? -1.434 -8.984 4.641 1 97.56 107 CYS A CA 1
ATOM 796 C C . CYS A 1 107 ? -2.193 -10.305 4.582 1 97.56 107 CYS A C 1
ATOM 798 O O . CYS A 1 107 ? -1.729 -11.312 5.109 1 97.56 107 CYS A O 1
ATOM 800 N N . ALA A 1 108 ? -3.322 -10.242 3.947 1 98.44 108 ALA A N 1
ATOM 801 C CA . ALA A 1 108 ? -4.309 -11.32 3.973 1 98.44 108 ALA A CA 1
ATOM 802 C C . ALA A 1 108 ? -3.744 -12.602 3.359 1 98.44 108 ALA A C 1
ATOM 804 O O . ALA A 1 108 ? -3.998 -13.695 3.855 1 98.44 108 ALA A O 1
ATOM 805 N N . ASP A 1 109 ? -2.951 -12.523 2.328 1 98.44 109 ASP A N 1
ATOM 806 C CA . ASP A 1 109 ? -2.502 -13.688 1.565 1 98.44 109 ASP A CA 1
ATOM 807 C C . ASP A 1 109 ? -1.513 -14.523 2.373 1 98.44 109 ASP A C 1
ATOM 809 O O . ASP A 1 109 ? -1.238 -15.68 2.025 1 98.44 109 ASP A O 1
ATOM 813 N N . ARG A 1 110 ? -0.98 -13.945 3.453 1 98.06 110 ARG A N 1
ATOM 814 C CA . ARG A 1 110 ? 0.013 -14.672 4.242 1 98.06 110 ARG A CA 1
ATOM 815 C C . ARG A 1 110 ? -0.621 -15.297 5.48 1 98.06 110 ARG A C 1
ATOM 817 O O . ARG A 1 110 ? 0.014 -16.094 6.172 1 98.06 110 ARG A O 1
ATOM 824 N N . GLN A 1 111 ? -1.879 -15.086 5.711 1 98.44 111 GLN A N 1
ATOM 825 C CA . GLN A 1 111 ? -2.432 -15.297 7.047 1 98.44 111 GLN A CA 1
ATOM 826 C C . GLN A 1 111 ? -2.936 -16.719 7.219 1 98.44 111 GLN A C 1
ATOM 828 O O . GLN A 1 111 ? -3.318 -17.125 8.32 1 98.44 111 GLN A O 1
ATOM 833 N N . LEU A 1 112 ? -2.994 -17.516 6.184 1 98.62 112 LEU A N 1
ATOM 834 C CA . LEU A 1 112 ? -3.381 -18.906 6.359 1 98.62 112 LEU A CA 1
ATOM 835 C C . LEU A 1 112 ? -2.475 -19.594 7.371 1 98.62 112 LEU A C 1
ATOM 837 O O . LEU A 1 112 ? -1.248 -19.547 7.246 1 98.62 112 LEU A O 1
ATOM 841 N N . SER A 1 113 ? -3.096 -20.172 8.359 1 98.56 113 SER A N 1
ATOM 842 C CA . SER A 1 113 ? -2.387 -20.922 9.391 1 98.56 113 SER A CA 1
ATOM 843 C C . SER A 1 113 ? -2.793 -22.391 9.383 1 98.56 113 SER A C 1
ATOM 845 O O . SER A 1 113 ? -3.66 -22.797 8.602 1 98.56 113 SER A O 1
ATOM 847 N N . LEU A 1 114 ? -2.172 -23.188 10.242 1 98.38 114 LEU A N 1
ATOM 848 C CA . LEU A 1 114 ? -2.459 -24.609 10.336 1 98.38 114 LEU A CA 1
ATOM 849 C C . LEU A 1 114 ? -3.928 -24.844 10.672 1 98.38 114 LEU A C 1
ATOM 851 O O . LEU A 1 114 ? -4.508 -25.844 10.242 1 98.38 114 LEU A O 1
ATOM 855 N N . ALA A 1 115 ? -4.516 -23.859 11.352 1 98.31 115 ALA A N 1
ATOM 856 C CA . ALA A 1 115 ? -5.918 -23.984 11.75 1 98.31 115 ALA A CA 1
ATOM 857 C C . ALA A 1 115 ? -6.84 -23.906 10.531 1 98.31 115 ALA A C 1
ATOM 859 O O . ALA A 1 115 ? -8.008 -24.297 10.609 1 98.31 115 ALA A O 1
ATOM 860 N N . HIS A 1 116 ? -6.352 -23.453 9.406 1 98.5 116 HIS A N 1
ATOM 861 C CA . HIS A 1 116 ? -7.172 -23.234 8.219 1 98.5 116 HIS A CA 1
ATOM 862 C C . HIS A 1 116 ? -7.004 -24.375 7.219 1 98.5 116 HIS A C 1
ATOM 864 O O . HIS A 1 116 ? -7.582 -24.328 6.125 1 98.5 116 HIS A O 1
ATOM 870 N N . LEU A 1 117 ? -6.25 -25.406 7.512 1 98.38 117 LEU A N 1
ATOM 871 C CA . LEU A 1 117 ? -6.02 -26.5 6.578 1 98.38 117 LEU A CA 1
ATOM 872 C C . LEU A 1 117 ? -7.332 -27.188 6.199 1 98.38 117 LEU A C 1
ATOM 874 O O . LEU A 1 117 ? -8.062 -27.656 7.07 1 98.38 117 LEU A O 1
ATOM 878 N N . PRO A 1 118 ? -7.605 -27.234 4.957 1 97.56 118 PRO A N 1
ATOM 879 C CA . PRO A 1 118 ? -8.859 -27.859 4.543 1 97.56 118 PRO A CA 1
ATOM 880 C C . PRO A 1 118 ? -8.773 -29.391 4.488 1 97.56 118 PRO A C 1
ATOM 882 O O . PRO A 1 118 ? -7.684 -29.938 4.312 1 97.56 118 PRO A O 1
ATOM 885 N N . THR A 1 119 ? -9.922 -29.984 4.672 1 96.75 119 THR A N 1
ATOM 886 C CA . THR A 1 119 ? -10.055 -31.391 4.289 1 96.75 119 THR A CA 1
ATOM 887 C C . THR A 1 119 ? -10.359 -31.516 2.799 1 96.75 119 THR A C 1
ATOM 889 O O . THR A 1 119 ? -11.258 -30.844 2.285 1 96.75 119 THR A O 1
ATOM 892 N N . LEU A 1 120 ? -9.602 -32.344 2.145 1 97.5 120 LEU A N 1
ATOM 893 C CA . LEU A 1 120 ? -9.758 -32.469 0.699 1 97.5 120 LEU A CA 1
ATOM 894 C C . LEU A 1 120 ? -10.523 -33.75 0.338 1 97.5 120 LEU A C 1
ATOM 896 O O . LEU A 1 120 ? -10.188 -34.844 0.817 1 97.5 120 LEU A O 1
ATOM 900 N N . GLY A 1 121 ? -11.586 -33.531 -0.448 1 94.88 121 GLY A N 1
ATOM 901 C CA . GLY A 1 121 ? -12.32 -34.656 -0.956 1 94.88 121 GLY A CA 1
ATOM 902 C C . GLY A 1 121 ? -11.672 -35.312 -2.172 1 94.88 121 GLY A C 1
ATOM 903 O O . GLY A 1 121 ? -10.609 -34.875 -2.613 1 94.88 121 GLY A O 1
ATOM 904 N N . SER A 1 122 ? -12.328 -36.344 -2.729 1 93.44 122 SER A N 1
ATOM 905 C CA . SER A 1 122 ? -11.805 -37.094 -3.863 1 93.44 122 SER A CA 1
ATOM 906 C C . SER A 1 122 ? -11.875 -36.281 -5.148 1 93.44 122 SER A C 1
ATOM 908 O O . SER A 1 122 ? -11.219 -36.625 -6.141 1 93.44 122 SER A O 1
ATOM 910 N N . ASP A 1 123 ? -12.602 -35.219 -5.055 1 93.81 123 ASP A N 1
ATOM 911 C CA . ASP A 1 123 ? -12.734 -34.344 -6.238 1 93.81 123 ASP A CA 1
ATOM 912 C C . ASP A 1 123 ? -11.453 -33.562 -6.5 1 93.81 123 ASP A C 1
ATOM 914 O O . ASP A 1 123 ? -11.25 -33.062 -7.602 1 93.81 123 ASP A O 1
ATOM 918 N N . VAL A 1 124 ? -10.586 -33.469 -5.473 1 97.06 124 VAL A N 1
ATOM 919 C CA . VAL A 1 124 ? -9.305 -32.781 -5.648 1 97.06 124 VAL A CA 1
ATOM 920 C C . VAL A 1 124 ? -8.25 -33.781 -6.109 1 97.06 124 VAL A C 1
ATOM 922 O O . VAL A 1 124 ? -7.828 -34.656 -5.34 1 97.06 124 VAL A O 1
ATOM 925 N N . ARG A 1 125 ? -7.789 -33.594 -7.312 1 96.25 125 ARG A N 1
ATOM 926 C CA . ARG A 1 125 ? -6.898 -34.594 -7.934 1 96.25 125 ARG A CA 1
ATOM 927 C C . ARG A 1 125 ? -5.438 -34.25 -7.664 1 96.25 125 ARG A C 1
ATOM 929 O O . ARG A 1 125 ? -4.578 -35.125 -7.645 1 96.25 125 ARG A O 1
ATOM 936 N N . GLY A 1 126 ? -5.18 -32.969 -7.48 1 98 126 GLY A N 1
ATOM 937 C CA . GLY A 1 126 ? -3.803 -32.562 -7.289 1 98 126 GLY A CA 1
ATOM 938 C C . GLY A 1 126 ? -3.689 -31.188 -6.648 1 98 126 GLY A C 1
ATOM 939 O O . GLY A 1 126 ? -4.688 -30.469 -6.508 1 98 126 GLY A O 1
ATOM 940 N N . LEU A 1 127 ? -2.451 -30.859 -6.18 1 98.69 127 LEU A N 1
ATOM 941 C CA . LEU A 1 127 ? -2.094 -29.578 -5.59 1 98.69 127 LEU A CA 1
ATOM 942 C C . LEU A 1 127 ? -0.978 -28.906 -6.387 1 98.69 127 LEU A C 1
ATOM 944 O O . LEU A 1 127 ? -0.05 -29.578 -6.848 1 98.69 127 LEU A O 1
ATOM 948 N N . HIS A 1 128 ? -1.108 -27.641 -6.535 1 98.88 128 HIS A N 1
ATOM 949 C CA . HIS A 1 128 ? 0.001 -26.844 -7.043 1 98.88 128 HIS A CA 1
ATOM 950 C C . HIS A 1 128 ? 0.436 -25.797 -6.023 1 98.88 128 HIS A C 1
ATOM 952 O O . HIS A 1 128 ? -0.403 -25.109 -5.438 1 98.88 128 HIS A O 1
ATOM 958 N N . ILE A 1 129 ? 1.747 -25.656 -5.781 1 98.88 129 ILE A N 1
ATOM 959 C CA . ILE A 1 129 ? 2.307 -24.672 -4.867 1 98.88 129 ILE A CA 1
ATOM 960 C C . ILE A 1 129 ? 3.492 -23.969 -5.531 1 98.88 129 ILE A C 1
ATOM 962 O O . ILE A 1 129 ? 4.168 -24.562 -6.379 1 98.88 129 ILE A O 1
ATOM 966 N N . GLY A 1 130 ? 3.688 -22.719 -5.129 1 98.5 130 GLY A N 1
ATOM 967 C CA . GLY A 1 130 ? 4.832 -21.984 -5.656 1 98.5 130 GLY A CA 1
ATOM 968 C C . GLY A 1 130 ? 4.93 -20.562 -5.137 1 98.5 130 GLY A C 1
ATOM 969 O O . GLY A 1 130 ? 4.117 -20.141 -4.309 1 98.5 130 GLY A O 1
ATOM 970 N N . SER A 1 131 ? 5.977 -19.938 -5.539 1 98.38 131 SER A N 1
ATOM 971 C CA . SER A 1 131 ? 6.234 -18.516 -5.332 1 98.38 131 SER A CA 1
ATOM 972 C C . SER A 1 131 ? 6.465 -18.203 -3.855 1 98.38 131 SER A C 1
ATOM 974 O O . SER A 1 131 ? 6.91 -19.078 -3.096 1 98.38 131 SER A O 1
ATOM 976 N N . TYR A 1 132 ? 6.316 -16.953 -3.375 1 98.5 132 TYR A N 1
ATOM 977 C CA . TYR A 1 132 ? 6.836 -16.516 -2.084 1 98.5 132 TYR A CA 1
ATOM 978 C C . TYR A 1 132 ? 5.996 -17.078 -0.942 1 98.5 132 TYR A C 1
ATOM 980 O O . TYR A 1 132 ? 6.434 -17.094 0.211 1 98.5 132 TYR A O 1
ATOM 988 N N . SER A 1 133 ? 4.773 -17.594 -1.22 1 98.56 133 SER A N 1
ATOM 989 C CA . SER A 1 133 ? 3.98 -18.25 -0.18 1 98.56 133 SER A CA 1
ATOM 990 C C . SER A 1 133 ? 4.672 -19.5 0.348 1 98.56 133 SER A C 1
ATOM 992 O O . SER A 1 133 ? 4.293 -20.031 1.392 1 98.56 133 SER A O 1
ATOM 994 N N . LEU A 1 134 ? 5.672 -19.922 -0.327 1 98.75 134 LEU A N 1
ATOM 995 C CA . LEU A 1 134 ? 6.438 -21.078 0.111 1 98.75 134 LEU A CA 1
ATOM 996 C C . LEU A 1 134 ? 7.312 -20.734 1.311 1 98.75 134 LEU A C 1
ATOM 998 O O . LEU A 1 134 ? 7.754 -21.625 2.039 1 98.75 134 LEU A O 1
ATOM 1002 N N . VAL A 1 135 ? 7.605 -19.391 1.484 1 98.69 135 VAL A N 1
ATOM 1003 C CA . VAL A 1 135 ? 8.68 -19.109 2.432 1 98.69 135 VAL A CA 1
ATOM 1004 C C . VAL A 1 135 ? 8.219 -18.047 3.422 1 98.69 135 VAL A C 1
ATOM 1006 O O . VAL A 1 135 ? 8.805 -17.891 4.496 1 98.69 135 VAL A O 1
ATOM 1009 N N . VAL A 1 136 ? 7.188 -17.297 3.109 1 98.31 136 VAL A N 1
ATOM 1010 C CA . VAL A 1 136 ? 6.746 -16.281 4.043 1 98.31 136 VAL A CA 1
ATOM 1011 C C . VAL A 1 136 ? 5.801 -16.891 5.074 1 98.31 136 VAL A C 1
ATOM 1013 O O . VAL A 1 136 ? 5.008 -17.766 4.75 1 98.31 136 VAL A O 1
ATOM 1016 N N . GLN A 1 137 ? 5.875 -16.438 6.273 1 97.62 137 GLN A N 1
ATOM 1017 C CA . GLN A 1 137 ? 5.109 -17.031 7.367 1 97.62 137 GLN A CA 1
ATOM 1018 C C . GLN A 1 137 ? 3.834 -16.234 7.633 1 97.62 137 GLN A C 1
ATOM 1020 O O . GLN A 1 137 ? 3.795 -15.023 7.43 1 97.62 137 GLN A O 1
ATOM 1025 N N . PRO A 1 138 ? 2.758 -16.922 8.008 1 98.12 138 PRO A N 1
ATOM 1026 C CA . PRO A 1 138 ? 2.646 -18.328 8.422 1 98.12 138 PRO A CA 1
ATOM 1027 C C . PRO A 1 138 ? 2.232 -19.25 7.277 1 98.12 138 PRO A C 1
ATOM 1029 O O . PRO A 1 138 ? 2.219 -20.469 7.438 1 98.12 138 PRO A O 1
ATOM 1032 N N . ILE A 1 139 ? 1.925 -18.766 6.168 1 98.69 139 ILE A N 1
ATOM 1033 C CA . ILE A 1 139 ? 1.354 -19.562 5.09 1 98.69 139 ILE A CA 1
ATOM 1034 C C . ILE A 1 139 ? 2.367 -20.609 4.629 1 98.69 139 ILE A C 1
ATOM 1036 O O . ILE A 1 139 ? 1.991 -21.719 4.25 1 98.69 139 ILE A O 1
ATOM 1040 N N . ALA A 1 140 ? 3.613 -20.266 4.688 1 98.81 140 ALA A N 1
ATOM 1041 C CA . ALA A 1 140 ? 4.645 -21.203 4.25 1 98.81 140 ALA A CA 1
ATOM 1042 C C . ALA A 1 140 ? 4.539 -22.531 4.992 1 98.81 140 ALA A C 1
ATOM 1044 O O . ALA A 1 140 ? 4.516 -23.594 4.375 1 98.81 140 ALA A O 1
ATOM 1045 N N . ASP A 1 141 ? 4.426 -22.422 6.281 1 98.81 141 ASP A N 1
ATOM 1046 C CA . ASP A 1 141 ? 4.32 -23.641 7.098 1 98.81 141 ASP A CA 1
ATOM 1047 C C . ASP A 1 141 ? 2.988 -24.344 6.855 1 98.81 141 ASP A C 1
ATOM 1049 O O . ASP A 1 141 ? 2.916 -25.578 6.906 1 98.81 141 ASP A O 1
ATOM 1053 N N . THR A 1 142 ? 1.981 -23.578 6.648 1 98.88 142 THR A N 1
ATOM 1054 C CA . THR A 1 142 ? 0.66 -24.125 6.379 1 98.88 142 THR A CA 1
ATOM 1055 C C . THR A 1 142 ? 0.664 -24.938 5.082 1 98.88 142 THR A C 1
ATOM 1057 O O . THR A 1 142 ? 0.154 -26.047 5.039 1 98.88 142 THR A O 1
ATOM 1060 N N . LEU A 1 143 ? 1.258 -24.391 4.051 1 98.81 143 LEU A N 1
ATOM 1061 C CA . LEU A 1 143 ? 1.321 -25.078 2.766 1 98.81 143 LEU A CA 1
ATOM 1062 C C . LEU A 1 143 ? 2.207 -26.312 2.855 1 98.81 143 LEU A C 1
ATOM 1064 O O . LEU A 1 143 ? 1.901 -27.344 2.254 1 98.81 143 LEU A O 1
ATOM 1068 N N . LEU A 1 144 ? 3.303 -26.172 3.592 1 98.88 144 LEU A N 1
ATOM 1069 C CA . LEU A 1 144 ? 4.164 -27.344 3.781 1 98.88 144 LEU A CA 1
ATOM 1070 C C . LEU A 1 144 ? 3.406 -28.469 4.465 1 98.88 144 LEU A C 1
ATOM 1072 O O . LEU A 1 144 ? 3.521 -29.625 4.066 1 98.88 144 LEU A O 1
ATOM 1076 N N . ALA A 1 145 ? 2.646 -28.125 5.453 1 98.88 145 ALA A N 1
ATOM 1077 C CA . ALA A 1 145 ? 1.852 -29.125 6.156 1 98.88 145 ALA A CA 1
ATOM 1078 C C . ALA A 1 145 ? 0.856 -29.797 5.215 1 98.88 145 ALA A C 1
ATOM 1080 O O . ALA A 1 145 ? 0.67 -31.016 5.262 1 98.88 145 ALA A O 1
ATOM 1081 N N . LEU A 1 146 ? 0.203 -29.016 4.418 1 98.81 146 LEU A N 1
ATOM 1082 C CA . LEU A 1 146 ? -0.75 -29.562 3.455 1 98.81 146 LEU A CA 1
ATOM 1083 C C . LEU A 1 146 ? -0.059 -30.516 2.48 1 98.81 146 LEU A C 1
ATOM 1085 O O . LEU A 1 146 ? -0.566 -31.594 2.203 1 98.81 146 LEU A O 1
ATOM 1089 N N . VAL A 1 147 ? 1.084 -30.109 1.979 1 98.75 147 VAL A N 1
ATOM 1090 C CA . VAL A 1 147 ? 1.832 -30.906 1.013 1 98.75 147 VAL A CA 1
ATOM 1091 C C . VAL A 1 147 ? 2.279 -32.219 1.661 1 98.75 147 VAL A C 1
ATOM 1093 O O . VAL A 1 147 ? 2.164 -33.281 1.058 1 98.75 147 VAL A O 1
ATOM 1096 N N . ARG A 1 148 ? 2.764 -32.125 2.871 1 98.69 148 ARG A N 1
ATOM 1097 C CA . ARG A 1 148 ? 3.18 -33.344 3.588 1 98.69 148 ARG A CA 1
ATOM 1098 C C . ARG A 1 148 ? 2.016 -34.312 3.75 1 98.69 148 ARG A C 1
ATOM 1100 O O . ARG A 1 148 ? 2.188 -35.531 3.611 1 98.69 148 ARG A O 1
ATOM 1107 N N . ARG A 1 149 ? 0.925 -33.75 4.043 1 98.38 149 ARG A N 1
ATOM 1108 C CA . ARG A 1 149 ? -0.265 -34.562 4.273 1 98.38 149 ARG A CA 1
ATOM 1109 C C . ARG A 1 149 ? -0.729 -35.219 2.986 1 98.38 149 ARG A C 1
ATOM 1111 O O . ARG A 1 149 ? -1.196 -36.375 3.01 1 98.38 149 ARG A O 1
ATOM 1118 N N . GLU A 1 150 ? -0.582 -34.562 1.917 1 98.31 150 GLU A N 1
ATOM 1119 C CA . GLU A 1 150 ? -1.235 -35 0.688 1 98.31 150 GLU A CA 1
ATOM 1120 C C . GLU A 1 150 ? -0.247 -35.688 -0.249 1 98.31 150 GLU A C 1
ATOM 1122 O O . GLU A 1 150 ? -0.65 -36.375 -1.197 1 98.31 150 GLU A O 1
ATOM 1127 N N . SER A 1 151 ? 1.044 -35.469 -0.031 1 97.75 151 SER A N 1
ATOM 1128 C CA . SER A 1 151 ? 2.074 -36.094 -0.858 1 97.75 151 SER A CA 1
ATOM 1129 C C . SER A 1 151 ? 1.904 -37.594 -0.908 1 97.75 151 SER A C 1
ATOM 1131 O O . SER A 1 151 ? 1.644 -38.25 0.116 1 97.75 151 SER A O 1
ATOM 1133 N N . GLY A 1 152 ? 2.002 -38.156 -2.117 1 96.12 152 GLY A N 1
ATOM 1134 C CA . GLY A 1 152 ? 1.826 -39.594 -2.303 1 96.12 152 GLY A CA 1
ATOM 1135 C C . GLY A 1 152 ? 0.384 -40 -2.562 1 96.12 152 GLY A C 1
ATOM 1136 O O . GLY A 1 152 ? 0.118 -41.062 -3.111 1 96.12 152 GLY A O 1
ATOM 1137 N N . LYS A 1 153 ? -0.554 -39.125 -2.127 1 96.44 153 LYS A N 1
ATOM 1138 C CA . LYS A 1 153 ? -1.979 -39.375 -2.318 1 96.44 153 LYS A CA 1
ATOM 1139 C C . LYS A 1 153 ? -2.512 -38.625 -3.537 1 96.44 153 LYS A C 1
ATOM 1141 O O . LYS A 1 153 ? -3.371 -39.125 -4.262 1 96.44 153 LYS A O 1
ATOM 1146 N N . ARG A 1 154 ? -2.031 -37.5 -3.691 1 97.19 154 ARG A N 1
ATOM 1147 C CA . ARG A 1 154 ? -2.424 -36.594 -4.781 1 97.19 154 ARG A CA 1
ATOM 1148 C C . ARG A 1 154 ? -1.201 -36.062 -5.516 1 97.19 154 ARG A C 1
ATOM 1150 O O . ARG A 1 154 ? -0.101 -36.031 -4.961 1 97.19 154 ARG A O 1
ATOM 1157 N N . LEU A 1 155 ? -1.431 -35.75 -6.824 1 98.06 155 LEU A N 1
ATOM 1158 C CA . LEU A 1 155 ? -0.343 -35.188 -7.609 1 98.06 155 LEU A CA 1
ATOM 1159 C C . LEU A 1 155 ? 0.085 -33.844 -7.035 1 98.06 155 LEU A C 1
ATOM 1161 O O . LEU A 1 155 ? -0.746 -32.938 -6.844 1 98.06 155 LEU A O 1
ATOM 1165 N N . ILE A 1 156 ? 1.364 -33.656 -6.668 1 98.75 156 ILE A N 1
ATOM 1166 C CA . ILE A 1 156 ? 1.912 -32.406 -6.176 1 98.75 156 ILE A CA 1
ATOM 1167 C C . ILE A 1 156 ? 2.795 -31.781 -7.25 1 98.75 156 ILE A C 1
ATOM 1169 O O . ILE A 1 156 ? 3.803 -32.344 -7.656 1 98.75 156 ILE A O 1
ATOM 1173 N N . SER A 1 157 ? 2.42 -30.641 -7.758 1 98.81 157 SER A N 1
ATOM 1174 C CA . SER A 1 157 ? 3.258 -29.859 -8.672 1 98.81 157 SER A CA 1
ATOM 1175 C C . SER A 1 157 ? 3.859 -28.641 -7.965 1 98.81 157 SER A C 1
ATOM 1177 O O . SER A 1 157 ? 3.197 -28.016 -7.145 1 98.81 157 SER A O 1
ATOM 1179 N N . LEU A 1 158 ? 5.117 -28.344 -8.234 1 98.81 158 LEU A N 1
ATOM 1180 C CA . LEU A 1 158 ? 5.871 -27.281 -7.578 1 98.81 158 LEU A CA 1
ATOM 1181 C C . LEU A 1 158 ? 6.504 -26.344 -8.609 1 98.81 158 LEU A C 1
ATOM 1183 O O . LEU A 1 158 ? 7.086 -26.812 -9.594 1 98.81 158 LEU A O 1
ATOM 1187 N N . ASP A 1 159 ? 6.328 -25.094 -8.477 1 98.81 159 ASP A N 1
ATOM 1188 C CA . ASP A 1 159 ? 7.062 -24.047 -9.172 1 98.81 159 ASP A CA 1
ATOM 1189 C C . ASP A 1 159 ? 7.711 -23.078 -8.18 1 98.81 159 ASP A C 1
ATOM 1191 O O . ASP A 1 159 ? 7.062 -22.156 -7.684 1 98.81 159 ASP A O 1
ATOM 1195 N N . PRO A 1 160 ? 9.023 -23.266 -7.926 1 98.62 160 PRO A N 1
ATOM 1196 C CA . PRO A 1 160 ? 9.656 -22.391 -6.93 1 98.62 160 PRO A CA 1
ATOM 1197 C C . PRO A 1 160 ? 9.352 -20.922 -7.156 1 98.62 160 PRO A C 1
ATOM 1199 O O . PRO A 1 160 ? 8.961 -20.219 -6.223 1 98.62 160 PRO A O 1
ATOM 1202 N N . ASN A 1 161 ? 9.555 -20.469 -8.445 1 98.12 161 ASN A N 1
ATOM 1203 C CA . ASN A 1 161 ? 9.258 -19.078 -8.766 1 98.12 161 ASN A CA 1
ATOM 1204 C C . ASN A 1 161 ? 9.781 -18.125 -7.691 1 98.12 161 ASN A C 1
ATOM 1206 O O . ASN A 1 161 ? 9.023 -17.344 -7.121 1 98.12 161 ASN A O 1
ATOM 1210 N N . VAL A 1 162 ? 11.109 -18.062 -7.555 1 98.31 162 VAL A N 1
ATOM 1211 C CA . VAL A 1 162 ? 11.812 -17.391 -6.465 1 98.31 162 VAL A CA 1
ATOM 1212 C C . VAL A 1 162 ? 11.617 -15.883 -6.582 1 98.31 162 VAL A C 1
ATOM 1214 O O . VAL A 1 162 ? 11.859 -15.297 -7.641 1 98.31 162 VAL A O 1
ATOM 1217 N N . ARG A 1 163 ? 11.141 -15.305 -5.52 1 96.69 163 ARG A N 1
ATOM 1218 C CA . ARG A 1 163 ? 10.945 -13.859 -5.414 1 96.69 163 ARG A CA 1
ATOM 1219 C C . ARG A 1 163 ? 11.68 -13.297 -4.203 1 96.69 163 ARG A C 1
ATOM 1221 O O . ARG A 1 163 ? 11.258 -13.5 -3.062 1 96.69 163 ARG A O 1
ATOM 1228 N N . LEU A 1 164 ? 12.633 -12.453 -4.445 1 95.62 164 LEU A N 1
ATOM 1229 C CA . LEU A 1 164 ? 13.484 -12.008 -3.352 1 95.62 164 LEU A CA 1
ATOM 1230 C C . LEU A 1 164 ? 12.969 -10.703 -2.758 1 95.62 164 LEU A C 1
ATOM 1232 O O . LEU A 1 164 ? 13.398 -10.289 -1.676 1 95.62 164 LEU A O 1
ATOM 1236 N N . ASN A 1 165 ? 12.031 -10.031 -3.391 1 92.38 165 ASN A N 1
ATOM 1237 C CA . ASN A 1 165 ? 11.445 -8.82 -2.822 1 92.38 165 ASN A CA 1
ATOM 1238 C C . ASN A 1 165 ? 10.594 -9.133 -1.594 1 92.38 165 ASN A C 1
ATOM 1240 O O . ASN A 1 165 ? 10.789 -8.539 -0.531 1 92.38 165 ASN A O 1
ATOM 1244 N N . PRO A 1 166 ? 9.719 -10.062 -1.668 1 93.94 166 PRO A N 1
ATOM 1245 C CA . PRO A 1 166 ? 8.945 -10.43 -0.482 1 93.94 166 PRO A CA 1
ATOM 1246 C C . PRO A 1 166 ? 9.789 -11.133 0.58 1 93.94 166 PRO A C 1
ATOM 1248 O O . PRO A 1 166 ? 9.516 -11 1.775 1 93.94 166 PRO A O 1
ATOM 1251 N N . GLU A 1 167 ? 10.797 -11.953 0.116 1 96.31 167 GLU A N 1
ATOM 1252 C CA . GLU A 1 167 ? 11.688 -12.664 1.024 1 96.31 167 GLU A CA 1
ATOM 1253 C C . GLU A 1 167 ? 13.102 -12.742 0.461 1 96.31 167 GLU A C 1
ATOM 1255 O O . GLU A 1 167 ? 13.406 -13.617 -0.355 1 96.31 167 GLU A O 1
ATOM 1260 N N . PRO A 1 168 ? 14.008 -11.93 1.016 1 95.75 168 PRO A N 1
ATOM 1261 C CA . PRO A 1 168 ? 15.336 -11.82 0.42 1 95.75 168 PRO A CA 1
ATOM 1262 C C . PRO A 1 168 ? 16.297 -12.914 0.906 1 95.75 168 PRO A C 1
ATOM 1264 O O . PRO A 1 168 ? 17.375 -13.078 0.357 1 95.75 168 PRO A O 1
ATOM 1267 N N . ASN A 1 169 ? 15.984 -13.648 1.939 1 97.62 169 ASN A N 1
ATOM 1268 C CA . ASN A 1 169 ? 16.875 -14.648 2.508 1 97.62 169 ASN A CA 1
ATOM 1269 C C . ASN A 1 169 ? 16.969 -15.891 1.622 1 97.62 169 ASN A C 1
ATOM 1271 O O . ASN A 1 169 ? 16.125 -16.781 1.714 1 97.62 169 ASN A O 1
ATOM 1275 N N . ILE A 1 170 ? 18 -16.016 0.911 1 97.69 170 ILE A N 1
ATOM 1276 C CA . ILE A 1 170 ? 18.188 -17.094 -0.064 1 97.69 170 ILE A CA 1
ATOM 1277 C C . ILE A 1 170 ? 18.312 -18.438 0.657 1 97.69 170 ILE A C 1
ATOM 1279 O O . ILE A 1 170 ? 17.859 -19.453 0.139 1 97.69 170 ILE A O 1
ATOM 1283 N N . GLU A 1 171 ? 18.875 -18.422 1.819 1 98.12 171 GLU A N 1
ATOM 1284 C CA . GLU A 1 171 ? 19.031 -19.672 2.561 1 98.12 171 GLU A CA 1
ATOM 1285 C C . GLU A 1 171 ? 17.672 -20.234 2.961 1 98.12 171 GLU A C 1
ATOM 1287 O O . GLU A 1 171 ? 17.484 -21.453 2.977 1 98.12 171 GLU A O 1
ATOM 1292 N N . LEU A 1 172 ? 16.781 -19.344 3.271 1 98.44 172 LEU A N 1
ATOM 1293 C CA . LEU A 1 172 ? 15.422 -19.781 3.586 1 98.44 172 LEU A CA 1
ATOM 1294 C C . LEU A 1 172 ? 14.766 -20.438 2.373 1 98.44 172 LEU A C 1
ATOM 1296 O O . LEU A 1 172 ? 14.086 -21.453 2.502 1 98.44 172 LEU A O 1
ATOM 1300 N N . TRP A 1 173 ? 14.953 -19.859 1.272 1 98.69 173 TRP A N 1
ATOM 1301 C CA . TRP A 1 173 ? 14.461 -20.438 0.024 1 98.69 173 TRP A CA 1
ATOM 1302 C C . TRP A 1 173 ? 15.055 -21.812 -0.216 1 98.69 173 TRP A C 1
ATOM 1304 O O . TRP A 1 173 ? 14.32 -22.781 -0.492 1 98.69 173 TRP A O 1
ATOM 1314 N N . ARG A 1 174 ? 16.344 -21.906 -0.088 1 98.38 174 ARG A N 1
ATOM 1315 C CA . ARG A 1 174 ? 17.047 -23.156 -0.347 1 98.38 174 ARG A CA 1
ATOM 1316 C C . ARG A 1 174 ? 16.547 -24.266 0.585 1 98.38 174 ARG A C 1
ATOM 1318 O O . ARG A 1 174 ? 16.297 -25.375 0.147 1 98.38 174 ARG A O 1
ATOM 1325 N N . GLU A 1 175 ? 16.422 -23.922 1.8 1 98.56 175 GLU A N 1
ATOM 1326 C CA . GLU A 1 175 ? 15.953 -24.891 2.783 1 98.56 175 GLU A CA 1
ATOM 1327 C C . GLU A 1 175 ? 14.539 -25.375 2.467 1 98.56 175 GLU A C 1
ATOM 1329 O O . GLU A 1 175 ? 14.258 -26.562 2.512 1 98.56 175 GLU A O 1
ATOM 1334 N N . ARG A 1 176 ? 13.688 -24.422 2.197 1 98.75 176 ARG A N 1
ATOM 1335 C CA . ARG A 1 176 ? 12.297 -24.75 1.903 1 98.75 176 ARG A CA 1
ATOM 1336 C C . ARG A 1 176 ? 12.18 -25.578 0.626 1 98.75 176 ARG A C 1
ATOM 1338 O O . ARG A 1 176 ? 11.469 -26.578 0.591 1 98.75 176 ARG A O 1
ATOM 1345 N N . ILE A 1 177 ? 12.883 -25.172 -0.405 1 98.38 177 ILE A N 1
ATOM 1346 C CA . ILE A 1 177 ? 12.82 -25.875 -1.682 1 98.38 177 ILE A CA 1
ATOM 1347 C C . ILE A 1 177 ? 13.406 -27.281 -1.524 1 98.38 177 ILE A C 1
ATOM 1349 O O . ILE A 1 177 ? 12.859 -28.25 -2.061 1 98.38 177 ILE A O 1
ATOM 1353 N N . ALA A 1 178 ? 14.469 -27.406 -0.774 1 97.94 178 ALA A N 1
ATOM 1354 C CA . ALA A 1 178 ? 15.07 -28.719 -0.522 1 97.94 178 ALA A CA 1
ATOM 1355 C C . ALA A 1 178 ? 14.062 -29.672 0.123 1 97.94 178 ALA A C 1
ATOM 1357 O O . ALA A 1 178 ? 14.07 -30.875 -0.148 1 97.94 178 ALA A O 1
ATOM 1358 N N . THR A 1 179 ? 13.258 -29.141 0.939 1 98.62 179 THR A N 1
ATOM 1359 C CA . THR A 1 179 ? 12.234 -29.938 1.601 1 98.62 179 THR A CA 1
ATOM 1360 C C . THR A 1 179 ? 11.109 -30.281 0.628 1 98.62 179 THR A C 1
ATOM 1362 O O . THR A 1 179 ? 10.695 -31.453 0.545 1 98.62 179 THR A O 1
ATOM 1365 N N . LEU A 1 180 ? 10.656 -29.344 -0.119 1 98.75 180 LEU A N 1
ATOM 1366 C CA . LEU A 1 180 ? 9.477 -29.5 -0.953 1 98.75 180 LEU A CA 1
ATOM 1367 C C . LEU A 1 180 ? 9.766 -30.391 -2.154 1 98.75 180 LEU A C 1
ATOM 1369 O O . LEU A 1 180 ? 8.891 -31.125 -2.623 1 98.75 180 LEU A O 1
ATOM 1373 N N . VAL A 1 181 ? 11.008 -30.375 -2.621 1 98 181 VAL A N 1
ATOM 1374 C 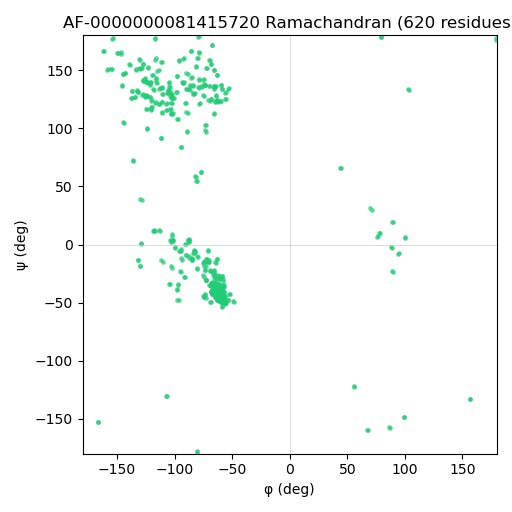CA . VAL A 1 181 ? 11.352 -31.156 -3.803 1 98 181 VAL A CA 1
ATOM 1375 C C . VAL A 1 181 ? 11.273 -32.656 -3.475 1 98 181 VAL A C 1
ATOM 1377 O O . VAL A 1 181 ? 11.07 -33.469 -4.367 1 98 181 VAL A O 1
ATOM 1380 N N . GLN A 1 182 ? 11.383 -33 -2.232 1 97.88 182 GLN A N 1
ATOM 1381 C CA . GLN A 1 182 ? 11.273 -34.406 -1.814 1 97.88 182 GLN A CA 1
ATOM 1382 C C . GLN A 1 182 ? 9.828 -34.875 -1.847 1 97.88 182 GLN A C 1
ATOM 1384 O O . GLN A 1 182 ? 9.562 -36.062 -1.821 1 97.88 182 GLN A O 1
ATOM 1389 N N . LEU A 1 183 ? 8.93 -33.906 -1.912 1 98.38 183 LEU A N 1
ATOM 1390 C CA . LEU A 1 183 ? 7.512 -34.219 -1.77 1 98.38 183 LEU A CA 1
ATOM 1391 C C . LEU A 1 183 ? 6.773 -34.031 -3.088 1 98.38 183 LEU A C 1
ATOM 1393 O O . LEU A 1 183 ? 5.645 -34.5 -3.254 1 98.38 183 LEU A O 1
ATOM 1397 N N . ALA A 1 184 ? 7.324 -33.375 -4.062 1 98.62 184 ALA A N 1
ATOM 1398 C CA . ALA A 1 184 ? 6.676 -33 -5.312 1 98.62 184 ALA A CA 1
ATOM 1399 C C . ALA A 1 184 ? 6.824 -34.094 -6.359 1 98.62 184 ALA A C 1
ATOM 1401 O O . ALA A 1 184 ? 7.844 -34.781 -6.402 1 98.62 184 ALA A O 1
ATOM 1402 N N . ASP A 1 185 ? 5.82 -34.25 -7.23 1 98.56 185 ASP A N 1
ATOM 1403 C CA . ASP A 1 185 ? 5.836 -35.25 -8.312 1 98.56 185 ASP A CA 1
ATOM 1404 C C . ASP A 1 185 ? 6.289 -34.625 -9.625 1 98.56 185 ASP A C 1
ATOM 1406 O O . ASP A 1 185 ? 6.848 -35.281 -10.484 1 98.56 185 ASP A O 1
ATOM 1410 N N . LEU A 1 186 ? 5.945 -33.406 -9.828 1 98.5 186 LEU A N 1
ATOM 1411 C CA . LEU A 1 186 ? 6.223 -32.625 -11.023 1 98.5 186 LEU A CA 1
ATOM 1412 C C . LEU A 1 186 ? 6.73 -31.234 -10.641 1 98.5 186 LEU A C 1
ATOM 1414 O O . LEU A 1 186 ? 6.141 -30.562 -9.797 1 98.5 186 LEU A O 1
ATOM 1418 N N . ILE A 1 187 ? 7.902 -30.828 -11.203 1 98.75 187 ILE A N 1
ATOM 1419 C CA . ILE A 1 187 ? 8.484 -29.531 -10.875 1 98.75 187 ILE A CA 1
ATOM 1420 C C . ILE A 1 187 ? 8.734 -28.734 -12.156 1 98.75 187 ILE A C 1
ATOM 1422 O O . ILE A 1 187 ? 9.242 -29.281 -13.141 1 98.75 187 ILE A O 1
ATOM 1426 N N . LYS A 1 188 ? 8.25 -27.578 -12.195 1 98.81 188 LYS A N 1
ATOM 1427 C CA . LYS A 1 188 ? 8.656 -26.578 -13.18 1 98.81 188 LYS A CA 1
ATOM 1428 C C . LYS A 1 188 ? 9.539 -25.5 -12.547 1 98.81 188 LYS A C 1
ATOM 1430 O O . LYS A 1 188 ? 9.203 -24.953 -11.492 1 98.81 188 LYS A O 1
ATOM 1435 N N . VAL A 1 189 ? 10.656 -25.219 -13.148 1 98.62 189 VAL A N 1
ATOM 1436 C CA . VAL A 1 189 ? 11.602 -24.234 -12.617 1 98.62 189 VAL A CA 1
ATOM 1437 C C . VAL A 1 189 ? 12.234 -23.453 -13.766 1 98.62 189 VAL A C 1
ATOM 1439 O O . VAL A 1 189 ? 12.352 -23.969 -14.883 1 98.62 189 VAL A O 1
ATOM 1442 N N . SER A 1 190 ? 12.539 -22.234 -13.547 1 97.69 190 SER A N 1
ATOM 1443 C CA . SER A 1 190 ? 13.211 -21.422 -14.562 1 97.69 190 SER A CA 1
ATOM 1444 C C . SER A 1 190 ? 14.719 -21.406 -14.352 1 97.69 190 SER A C 1
ATOM 1446 O O . SER A 1 190 ? 15.203 -21.672 -13.25 1 97.69 190 SER A O 1
ATOM 1448 N N . ASP A 1 191 ? 1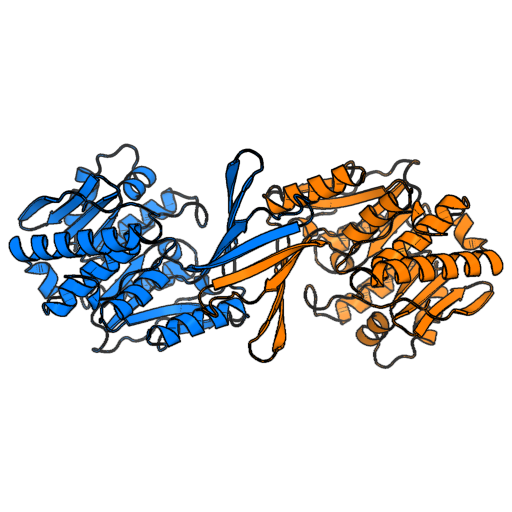5.391 -21.109 -15.406 1 96.69 191 ASP A N 1
ATOM 1449 C CA . ASP A 1 191 ? 16.828 -20.938 -15.297 1 96.69 191 ASP A CA 1
ATOM 1450 C C . ASP A 1 191 ? 17.172 -19.781 -14.352 1 96.69 191 ASP A C 1
ATOM 1452 O O . ASP A 1 191 ? 18.156 -19.844 -13.609 1 96.69 191 ASP A O 1
ATOM 1456 N N . GLU A 1 192 ? 16.375 -18.797 -14.336 1 95.94 192 GLU A N 1
ATOM 1457 C CA . GLU A 1 192 ? 16.531 -17.672 -13.414 1 95.94 192 GLU A CA 1
ATOM 1458 C C . GLU A 1 192 ? 16.422 -18.125 -11.961 1 95.94 192 GLU A C 1
ATOM 1460 O O . GLU A 1 192 ? 17.219 -17.719 -11.117 1 95.94 192 GLU A O 1
ATOM 1465 N N . ASP A 1 193 ? 15.453 -18.953 -11.664 1 97.69 193 ASP A N 1
ATOM 1466 C CA . ASP A 1 193 ? 15.289 -19.484 -10.32 1 97.69 193 ASP A CA 1
ATOM 1467 C C . ASP A 1 193 ? 16.547 -20.203 -9.859 1 97.69 193 ASP A C 1
ATOM 1469 O O . ASP A 1 193 ? 17.047 -19.969 -8.758 1 97.69 193 ASP A O 1
ATOM 1473 N N . LEU A 1 194 ? 17.016 -21.078 -10.703 1 97.94 194 LEU A N 1
ATOM 1474 C CA . LEU A 1 194 ? 18.172 -21.891 -10.344 1 97.94 194 LEU A CA 1
ATOM 1475 C C . LEU A 1 194 ? 19.406 -21.016 -10.172 1 97.94 194 LEU A C 1
ATOM 1477 O O . LEU A 1 194 ? 20.234 -21.281 -9.289 1 97.94 194 LEU A O 1
ATOM 1481 N N . SER A 1 195 ? 19.5 -20.016 -11.031 1 97.25 195 SER A N 1
ATOM 1482 C CA . SER A 1 195 ? 20.625 -19.094 -10.914 1 97.25 195 SER A CA 1
ATOM 1483 C C . SER A 1 195 ? 20.594 -18.344 -9.594 1 97.25 195 SER A C 1
ATOM 1485 O O . SER A 1 195 ? 21.625 -18.062 -9 1 97.25 195 SER A O 1
ATOM 1487 N N . LEU A 1 196 ? 19.422 -18.016 -9.109 1 96.69 196 LEU A N 1
ATOM 1488 C CA . LEU A 1 196 ? 19.25 -17.328 -7.832 1 96.69 196 LEU A CA 1
ATOM 1489 C C . LEU A 1 196 ? 19.531 -18.266 -6.664 1 96.69 196 LEU A C 1
ATOM 1491 O O . LEU A 1 196 ? 20.25 -17.922 -5.73 1 96.69 196 LEU A O 1
ATOM 1495 N N . LEU A 1 197 ? 19 -19.422 -6.734 1 97.5 197 LEU A N 1
ATOM 1496 C CA . LEU A 1 197 ? 19.078 -20.375 -5.629 1 97.5 197 LEU A CA 1
ATOM 1497 C C . LEU A 1 197 ? 20.484 -20.969 -5.516 1 97.5 197 LEU A C 1
ATOM 1499 O O . LEU A 1 197 ? 21 -21.141 -4.41 1 97.5 197 LEU A O 1
ATOM 1503 N N . TYR A 1 198 ? 20.984 -21.297 -6.707 1 97.12 198 TYR A N 1
ATOM 1504 C CA . TYR A 1 198 ? 22.25 -22.031 -6.754 1 97.12 198 TYR A CA 1
ATOM 1505 C C . TYR A 1 198 ? 23.172 -21.469 -7.816 1 97.12 198 TYR A C 1
ATOM 1507 O O . TYR A 1 198 ? 23.516 -22.156 -8.789 1 97.12 198 TYR A O 1
ATOM 1515 N N . PRO A 1 199 ? 23.719 -20.344 -7.594 1 95.44 199 PRO A N 1
ATOM 1516 C CA . PRO A 1 199 ? 24.5 -19.672 -8.633 1 95.44 199 PRO A CA 1
ATOM 1517 C C . PRO A 1 199 ? 25.766 -20.422 -9 1 95.44 199 PRO A C 1
ATOM 1519 O O . PRO A 1 199 ? 26.266 -20.297 -10.125 1 95.44 199 PRO A O 1
ATOM 1522 N N . GLU A 1 200 ? 26.328 -21.25 -8.156 1 94.94 200 GLU A N 1
ATOM 1523 C CA . GLU A 1 200 ? 27.609 -21.906 -8.422 1 94.94 200 GLU A CA 1
ATOM 1524 C C . GLU A 1 200 ? 27.406 -23.359 -8.852 1 94.94 200 GLU A C 1
ATOM 1526 O O . GLU A 1 200 ? 28.375 -24.094 -8.992 1 94.94 200 GLU A O 1
ATOM 1531 N N . GLN A 1 201 ? 26.188 -23.688 -9.078 1 95.94 201 GLN A N 1
ATOM 1532 C CA . GLN A 1 201 ? 25.938 -25.078 -9.43 1 95.94 201 GLN A CA 1
ATOM 1533 C C . GLN A 1 201 ? 25.406 -25.188 -10.852 1 95.94 201 GLN A C 1
ATOM 1535 O O . GLN A 1 201 ? 24.719 -24.297 -11.344 1 95.94 201 GLN A O 1
ATOM 1540 N N . ASP A 1 202 ? 25.75 -26.297 -11.43 1 96.19 202 ASP A N 1
ATOM 1541 C CA . ASP A 1 202 ? 25.156 -26.641 -12.719 1 96.19 202 ASP A CA 1
ATOM 1542 C C . ASP A 1 202 ? 23.672 -26.984 -12.57 1 96.19 202 ASP A C 1
ATOM 1544 O O . ASP A 1 202 ? 23.312 -27.891 -11.836 1 96.19 202 ASP A O 1
ATOM 1548 N N . PRO A 1 203 ? 22.859 -26.234 -13.328 1 96.56 203 PRO A N 1
ATOM 1549 C CA . PRO A 1 203 ? 21.422 -26.5 -13.234 1 96.56 203 PRO A CA 1
ATOM 1550 C C . PRO A 1 203 ? 21.078 -27.969 -13.445 1 96.56 203 PRO A C 1
ATOM 1552 O O . PRO A 1 203 ? 20.172 -28.5 -12.773 1 96.56 203 PRO A O 1
ATOM 1555 N N . GLN A 1 204 ? 21.672 -28.625 -14.383 1 96.06 204 GLN A N 1
ATOM 1556 C CA . GLN A 1 204 ? 21.406 -30.031 -14.656 1 96.06 204 GLN A CA 1
ATOM 1557 C C . GLN A 1 204 ? 21.672 -30.906 -13.43 1 96.06 204 GLN A C 1
ATOM 1559 O O . GLN A 1 204 ? 20.922 -31.828 -13.133 1 96.06 204 GLN A O 1
ATOM 1564 N N . ARG A 1 205 ? 22.719 -30.609 -12.734 1 96.62 205 ARG A N 1
ATOM 1565 C CA . ARG A 1 205 ? 23.062 -31.375 -11.547 1 96.62 205 ARG A CA 1
ATOM 1566 C C . ARG A 1 205 ? 22.031 -31.172 -10.438 1 96.62 205 ARG A C 1
ATOM 1568 O O . ARG A 1 205 ? 21.672 -32.125 -9.734 1 96.62 205 ARG A O 1
ATOM 1575 N N . VAL A 1 206 ? 21.641 -29.922 -10.305 1 97.19 206 VAL A N 1
ATOM 1576 C CA . VAL A 1 206 ? 20.625 -29.594 -9.297 1 97.19 206 VAL A CA 1
ATOM 1577 C C . VAL A 1 206 ? 19.344 -30.375 -9.586 1 97.19 206 VAL A C 1
ATOM 1579 O O . VAL A 1 206 ? 18.781 -31 -8.695 1 97.19 206 VAL A O 1
ATOM 1582 N N . ILE A 1 207 ? 18.938 -30.375 -10.82 1 97.94 207 ILE A N 1
ATOM 1583 C CA . ILE A 1 207 ? 17.672 -31 -11.234 1 97.94 207 ILE A CA 1
ATOM 1584 C C . ILE A 1 207 ? 17.781 -32.531 -11.094 1 97.94 207 ILE A C 1
ATOM 1586 O O . ILE A 1 207 ? 16.828 -33.156 -10.656 1 97.94 207 ILE A O 1
ATOM 1590 N N . GLU A 1 208 ? 18.922 -33.031 -11.484 1 96.75 208 GLU A N 1
ATOM 1591 C CA . GLU A 1 208 ? 19.125 -34.469 -11.305 1 96.75 208 GLU A CA 1
ATOM 1592 C C . GLU A 1 208 ? 18.984 -34.875 -9.836 1 96.75 208 GLU A C 1
ATOM 1594 O O . GLU A 1 208 ? 18.484 -35.969 -9.523 1 96.75 208 GLU A O 1
ATOM 1599 N N . GLY A 1 209 ? 19.453 -34 -8.992 1 96.81 209 GLY A N 1
ATOM 1600 C CA . GLY A 1 209 ? 19.266 -34.219 -7.566 1 96.81 209 GLY A CA 1
ATOM 1601 C C . GLY A 1 209 ? 17.812 -34.25 -7.152 1 96.81 209 GLY A C 1
ATOM 1602 O O . GLY A 1 209 ? 17.422 -35.031 -6.281 1 96.81 209 GLY A O 1
ATOM 1603 N N . TRP A 1 210 ? 16.984 -33.375 -7.758 1 97.38 210 TRP A N 1
ATOM 1604 C CA . TRP A 1 210 ? 15.562 -33.312 -7.449 1 97.38 210 TRP A CA 1
ATOM 1605 C C . TRP A 1 210 ? 14.859 -34.594 -7.887 1 97.38 210 TRP A C 1
ATOM 1607 O O . TRP A 1 210 ? 13.852 -35 -7.289 1 97.38 210 TRP A O 1
ATOM 1617 N N . LEU A 1 211 ? 15.375 -35.312 -8.93 1 97 211 LEU A N 1
ATOM 1618 C CA . LEU A 1 211 ? 14.75 -36.5 -9.523 1 97 211 LEU A CA 1
ATOM 1619 C C . LEU A 1 211 ? 15.07 -37.75 -8.719 1 97 211 LEU A C 1
ATOM 1621 O O . LEU A 1 211 ? 14.516 -38.812 -8.977 1 97 211 LEU A O 1
ATOM 1625 N N . GLU A 1 212 ? 15.906 -37.625 -7.719 1 93.69 212 GLU A N 1
ATOM 1626 C CA . GLU A 1 212 ? 16.328 -38.75 -6.914 1 93.69 212 GLU A CA 1
ATOM 1627 C C . GLU A 1 212 ? 15.266 -39.125 -5.867 1 93.69 212 GLU A C 1
ATOM 1629 O O . GLU A 1 212 ? 15.344 -40.156 -5.23 1 93.69 212 GLU A O 1
ATOM 1634 N N . HIS A 1 213 ? 14.281 -38.25 -5.738 1 90.38 213 HIS A N 1
ATOM 1635 C CA . HIS A 1 213 ? 13.227 -38.469 -4.746 1 90.38 213 HIS A CA 1
ATOM 1636 C C . HIS A 1 213 ? 11.914 -38.875 -5.41 1 90.38 213 HIS A C 1
ATOM 1638 O O . HIS A 1 213 ? 11.891 -39.781 -6.242 1 90.38 213 HIS A O 1
ATOM 1644 N N . ARG A 1 214 ? 10.867 -38.188 -5.023 1 92 214 ARG A N 1
ATOM 1645 C CA . ARG A 1 214 ? 9.539 -38.531 -5.523 1 92 214 ARG A CA 1
ATOM 1646 C C . ARG A 1 214 ? 9.32 -37.938 -6.918 1 92 214 ARG A C 1
ATOM 1648 O O . ARG A 1 214 ? 8.508 -38.469 -7.691 1 92 214 ARG A O 1
ATOM 1655 N N . CYS A 1 215 ? 10.016 -37 -7.281 1 96.94 215 CYS A N 1
ATOM 1656 C CA . CYS A 1 215 ? 9.805 -36.25 -8.516 1 96.94 215 CYS A CA 1
ATOM 1657 C C . CYS A 1 215 ? 10.047 -37.125 -9.734 1 96.94 215 CYS A C 1
ATOM 1659 O O . CYS A 1 215 ? 11.039 -37.875 -9.797 1 96.94 215 CYS A O 1
ATOM 1661 N N . GLN A 1 216 ? 9.133 -37.062 -10.719 1 97.62 216 GLN A N 1
ATOM 1662 C CA . GLN A 1 216 ? 9.219 -37.906 -11.906 1 97.62 216 GLN A CA 1
ATOM 1663 C C . GLN A 1 216 ? 9.711 -37.094 -13.109 1 97.62 216 GLN A C 1
ATOM 1665 O O . GLN A 1 216 ? 10.359 -37.656 -14.008 1 97.62 216 GLN A O 1
ATOM 1670 N N . VAL A 1 217 ? 9.328 -35.875 -13.125 1 98.44 217 VAL A N 1
ATOM 1671 C CA . VAL A 1 217 ? 9.672 -35.062 -14.273 1 98.44 217 VAL A CA 1
ATOM 1672 C C . VAL A 1 217 ? 9.914 -33.625 -13.805 1 98.44 217 VAL A C 1
ATOM 1674 O O . VAL A 1 217 ? 9.195 -33.094 -12.953 1 98.44 217 VAL A O 1
ATOM 1677 N N . VAL A 1 218 ? 10.953 -32.969 -14.305 1 98.75 218 VAL A N 1
ATOM 1678 C CA . VAL A 1 218 ? 11.273 -31.578 -14.07 1 98.75 218 VAL A CA 1
ATOM 1679 C C . VAL A 1 218 ? 11.328 -30.828 -15.398 1 98.75 218 VAL A C 1
ATOM 1681 O O . VAL A 1 218 ? 11.984 -31.281 -16.344 1 98.75 218 VAL A O 1
ATOM 1684 N N . PHE A 1 219 ? 10.594 -29.766 -15.477 1 98.75 219 PHE A N 1
ATOM 1685 C CA . PHE A 1 219 ? 10.641 -28.891 -16.641 1 98.75 219 PHE A CA 1
ATOM 1686 C C . PHE A 1 219 ? 11.453 -27.625 -16.344 1 98.75 219 PHE A C 1
ATOM 1688 O O . PHE A 1 219 ? 11.141 -26.891 -15.414 1 98.75 219 PHE A O 1
ATOM 1695 N N . LEU A 1 220 ? 12.469 -27.391 -17.094 1 98.56 220 LEU A N 1
ATOM 1696 C CA . LEU A 1 220 ? 13.312 -26.203 -17 1 98.56 220 LEU A CA 1
ATOM 1697 C C . LEU A 1 220 ? 12.984 -25.234 -18.125 1 98.56 220 LEU A C 1
ATOM 1699 O O . LEU A 1 220 ? 13.188 -25.531 -19.297 1 98.56 220 LEU A O 1
ATOM 1703 N N . THR A 1 221 ? 12.438 -24.094 -17.766 1 97.25 221 THR A N 1
ATOM 1704 C CA . THR A 1 221 ? 12.164 -23.062 -18.75 1 97.25 221 THR A CA 1
ATOM 1705 C C . THR A 1 221 ? 13.328 -22.078 -18.859 1 97.25 221 THR A C 1
ATOM 1707 O O . THR A 1 221 ? 13.93 -21.703 -17.844 1 97.25 221 THR A O 1
ATOM 1710 N N . ARG A 1 222 ? 13.664 -21.672 -20.094 1 94.88 222 ARG A N 1
ATOM 1711 C CA . ARG A 1 222 ? 14.805 -20.781 -20.359 1 94.88 222 ARG A CA 1
ATOM 1712 C C . ARG A 1 222 ? 14.383 -19.594 -21.219 1 94.88 222 ARG A C 1
ATOM 1714 O O . ARG A 1 222 ? 15.07 -19.25 -22.188 1 94.88 222 ARG A O 1
ATOM 1721 N N . GLY A 1 223 ? 13.25 -19.094 -20.984 1 89.44 223 GLY A N 1
ATOM 1722 C CA . GLY A 1 223 ? 12.773 -17.938 -21.734 1 89.44 223 GLY A CA 1
ATOM 1723 C C . GLY A 1 223 ? 12.773 -18.141 -23.234 1 89.44 223 GLY A C 1
ATOM 1724 O O . GLY A 1 223 ? 12.195 -19.109 -23.734 1 89.44 223 GLY A O 1
ATOM 1725 N N . GLY A 1 224 ? 13.5 -17.266 -23.859 1 87.94 224 GLY A N 1
ATOM 1726 C CA . GLY A 1 224 ? 13.555 -17.297 -25.312 1 87.94 224 GLY A CA 1
ATOM 1727 C C . GLY A 1 224 ? 14.336 -18.484 -25.844 1 87.94 224 GLY A C 1
ATOM 1728 O O . GLY A 1 224 ? 14.242 -18.812 -27.031 1 87.94 224 GLY A O 1
ATOM 1729 N N . GLU A 1 225 ? 14.961 -19.281 -25.047 1 90.94 225 GLU A N 1
ATOM 1730 C CA . GLU A 1 225 ? 15.742 -20.438 -25.484 1 90.94 225 GLU A CA 1
ATOM 1731 C C . GLU A 1 225 ? 14.898 -21.719 -25.453 1 90.94 225 GLU A C 1
ATOM 1733 O O . GLU A 1 225 ? 15.359 -22.781 -25.875 1 90.94 225 GLU A O 1
ATOM 1738 N N . GLY A 1 226 ? 13.672 -21.578 -24.969 1 94.25 226 GLY A N 1
ATOM 1739 C CA . GLY A 1 226 ? 12.805 -22.75 -24.922 1 94.25 226 GLY A CA 1
ATOM 1740 C C . GLY A 1 226 ? 12.75 -23.406 -23.562 1 94.25 226 GLY A C 1
ATOM 1741 O O . GLY A 1 226 ? 12.695 -22.719 -22.531 1 94.25 226 GLY A O 1
ATOM 1742 N N . ALA A 1 227 ? 12.562 -24.719 -23.625 1 97.62 227 ALA A N 1
ATOM 1743 C CA . ALA A 1 227 ? 12.43 -25.469 -22.375 1 97.62 227 ALA A CA 1
ATOM 1744 C C . ALA A 1 227 ? 13.055 -26.859 -22.5 1 97.62 227 ALA A C 1
ATOM 1746 O O . ALA A 1 227 ? 13.156 -27.406 -23.609 1 97.62 227 ALA A O 1
ATOM 1747 N N . THR A 1 228 ? 13.586 -27.328 -21.453 1 98.25 228 THR A N 1
ATOM 1748 C CA . THR A 1 228 ? 14.148 -28.656 -21.328 1 98.25 228 THR A CA 1
ATOM 1749 C C . THR A 1 228 ? 13.367 -29.484 -20.328 1 98.25 228 THR A C 1
ATOM 1751 O O . THR A 1 228 ? 12.953 -28.984 -19.281 1 98.25 228 THR A O 1
ATOM 1754 N N . VAL A 1 229 ? 13.148 -30.766 -20.672 1 98.62 229 VAL A N 1
ATOM 1755 C CA . VAL A 1 229 ? 12.508 -31.672 -19.719 1 98.62 229 VAL A CA 1
ATOM 1756 C C . VAL A 1 229 ? 13.508 -32.719 -19.234 1 98.62 229 VAL A C 1
ATOM 1758 O O . VAL A 1 229 ? 14.359 -33.156 -20.016 1 98.62 229 VAL A O 1
ATOM 1761 N N . PHE A 1 230 ? 13.523 -32.938 -17.984 1 98.56 230 PHE A N 1
ATOM 1762 C CA . PHE A 1 230 ? 14.258 -34.031 -17.344 1 98.56 230 PHE A CA 1
ATOM 1763 C C . PHE A 1 230 ? 13.297 -35.062 -16.781 1 98.56 230 PHE A C 1
ATOM 1765 O O . PHE A 1 230 ? 12.5 -34.781 -15.891 1 98.56 230 PHE A O 1
ATOM 1772 N N . SER A 1 231 ? 13.32 -36.281 -17.359 1 98 231 SER A N 1
ATOM 1773 C CA . SER A 1 231 ? 12.484 -37.375 -16.922 1 98 231 SER A CA 1
ATOM 1774 C C . SER A 1 231 ? 13.297 -38.406 -16.156 1 98 231 SER A C 1
ATOM 1776 O O . SER A 1 231 ? 14.383 -38.812 -16.594 1 98 231 SER A O 1
ATOM 1778 N N . ARG A 1 232 ? 12.781 -38.812 -15.055 1 96.44 232 ARG A N 1
ATOM 1779 C CA . ARG A 1 232 ? 13.461 -39.844 -14.305 1 96.44 232 ARG A CA 1
ATOM 1780 C C . ARG A 1 232 ? 13.641 -41.094 -15.156 1 96.44 232 ARG A C 1
ATOM 1782 O O . ARG A 1 232 ? 14.688 -41.75 -15.102 1 96.44 232 ARG A O 1
ATOM 1789 N N . ALA A 1 233 ? 12.703 -41.406 -16.016 1 96 233 ALA A N 1
ATOM 1790 C CA . ALA A 1 233 ? 12.648 -42.656 -16.75 1 96 233 ALA A CA 1
ATOM 1791 C C . ALA A 1 233 ? 13.289 -42.531 -18.125 1 96 233 ALA A C 1
ATOM 1793 O O . ALA A 1 233 ? 13.797 -43.531 -18.672 1 96 233 ALA A O 1
ATOM 1794 N N . HIS A 1 234 ? 13.359 -41.312 -18.656 1 97.44 234 HIS A N 1
ATOM 1795 C CA . HIS A 1 234 ? 13.625 -41.281 -20.094 1 97.44 234 HIS A CA 1
ATOM 1796 C C . HIS A 1 234 ? 14.789 -40.344 -20.406 1 97.44 234 HIS A C 1
ATOM 1798 O O . HIS A 1 234 ? 15.117 -40.125 -21.578 1 97.44 234 HIS A O 1
ATOM 1804 N N . GLY A 1 235 ? 15.367 -39.75 -19.375 1 96.94 235 GLY A N 1
ATOM 1805 C CA . GLY A 1 235 ? 16.453 -38.812 -19.609 1 96.94 235 GLY A CA 1
ATOM 1806 C C . GLY A 1 235 ? 15.977 -37.406 -19.875 1 96.94 235 GLY A C 1
ATOM 1807 O O . GLY A 1 235 ? 14.945 -37 -19.344 1 96.94 235 GLY A O 1
ATOM 1808 N N . SER A 1 236 ? 16.844 -36.594 -20.562 1 98.19 236 SER A N 1
ATOM 1809 C CA . SER A 1 236 ? 16.5 -35.188 -20.766 1 98.19 236 SER A CA 1
ATOM 1810 C C . SER A 1 236 ? 16.547 -34.812 -22.25 1 98.19 236 SER A C 1
ATOM 1812 O O . SER A 1 236 ? 17.328 -35.406 -23 1 98.19 236 SER A O 1
ATOM 1814 N N . TRP A 1 237 ? 15.641 -33.938 -22.734 1 98.06 237 TRP A N 1
ATOM 1815 C CA . TRP A 1 237 ? 15.656 -33.344 -24.078 1 98.06 237 TRP A CA 1
ATOM 1816 C C . TRP A 1 237 ? 15.039 -31.969 -24.078 1 98.06 237 TRP A C 1
ATOM 1818 O O . TRP A 1 237 ? 14.383 -31.578 -23.109 1 98.06 237 TRP A O 1
ATOM 1828 N N . SER A 1 238 ? 15.273 -31.203 -25.156 1 97.5 238 SER A N 1
ATOM 1829 C CA . SER A 1 238 ? 14.844 -29.812 -25.219 1 97.5 238 SER A CA 1
ATOM 1830 C C . SER A 1 238 ? 13.945 -29.562 -26.438 1 97.5 238 SER A C 1
ATOM 1832 O O . SER A 1 238 ? 14 -30.312 -27.422 1 97.5 238 SER A O 1
ATOM 1834 N N . VAL A 1 239 ? 13.117 -28.609 -26.266 1 96.12 239 VAL A N 1
ATOM 1835 C CA . VAL A 1 239 ? 12.352 -28.047 -27.375 1 96.12 239 VAL A CA 1
ATOM 1836 C C . VAL A 1 239 ? 12.594 -26.547 -27.469 1 96.12 239 VAL A C 1
ATOM 1838 O O . VAL A 1 239 ? 12.719 -25.859 -26.453 1 96.12 239 VAL A O 1
ATOM 1841 N N . PRO A 1 240 ? 12.719 -26.047 -28.688 1 93 240 PRO A N 1
ATOM 1842 C CA . PRO A 1 240 ? 12.906 -24.609 -28.844 1 93 240 PRO A CA 1
ATOM 1843 C C . PRO A 1 240 ? 11.656 -23.797 -28.484 1 93 240 PRO A C 1
ATOM 1845 O O . PRO A 1 240 ? 10.555 -24.359 -28.438 1 93 240 PRO A O 1
ATOM 1848 N N . ALA A 1 241 ? 11.961 -22.469 -28.172 1 88.31 241 ALA A N 1
ATOM 1849 C CA . ALA A 1 241 ? 10.828 -21.578 -27.969 1 88.31 241 ALA A CA 1
ATOM 1850 C C . ALA A 1 241 ? 10 -21.438 -29.234 1 88.31 241 ALA A C 1
ATOM 1852 O O . ALA A 1 241 ? 10.531 -21.531 -30.344 1 88.31 241 ALA A O 1
ATOM 1853 N N . SER A 1 242 ? 8.758 -21.297 -29.031 1 83.62 242 SER A N 1
ATOM 1854 C CA . SER A 1 242 ? 7.906 -21.016 -30.188 1 83.62 242 SER A CA 1
ATOM 1855 C C . SER A 1 242 ? 8.094 -19.578 -30.672 1 83.62 242 SER A C 1
ATOM 1857 O O . SER A 1 242 ? 8.227 -18.656 -29.875 1 83.62 242 SER A O 1
ATOM 1859 N N . ALA A 1 243 ? 8.164 -19.469 -31.859 1 74.88 243 ALA A N 1
ATOM 1860 C CA . ALA A 1 243 ? 8.391 -18.156 -32.469 1 74.88 243 ALA A CA 1
ATOM 1861 C C . ALA A 1 243 ? 7.145 -17.281 -32.375 1 74.88 243 ALA A C 1
ATOM 1863 O O . ALA A 1 243 ? 6.129 -17.578 -33 1 74.88 243 ALA A O 1
ATOM 1864 N N . VAL A 1 244 ? 7.078 -16.422 -31.375 1 75.56 244 VAL A N 1
ATOM 1865 C CA . VAL A 1 244 ? 6.008 -15.438 -31.312 1 75.56 244 VAL A CA 1
ATOM 1866 C C . VAL A 1 244 ? 6.594 -14.055 -31.062 1 75.56 244 VAL A C 1
ATOM 1868 O O . VAL A 1 244 ? 7.703 -13.93 -30.547 1 75.56 244 VAL A O 1
ATOM 1871 N N . LYS A 1 245 ? 5.883 -12.969 -31.562 1 73.94 245 LYS A N 1
ATOM 1872 C CA . LYS A 1 245 ? 6.262 -11.594 -31.219 1 73.94 245 LYS A CA 1
ATOM 1873 C C . LYS A 1 245 ? 6.062 -11.328 -29.734 1 73.94 245 LYS A C 1
ATOM 1875 O O . LYS A 1 245 ? 4.934 -11.32 -29.234 1 73.94 245 LYS A O 1
ATOM 1880 N N . ILE A 1 246 ? 7.137 -11.148 -29.109 1 76.44 246 ILE A N 1
ATOM 1881 C CA . ILE A 1 246 ? 7.109 -11.008 -27.656 1 76.44 246 ILE A CA 1
ATOM 1882 C C . ILE A 1 246 ? 6.656 -9.594 -27.281 1 76.44 246 ILE A C 1
ATOM 1884 O O . ILE A 1 246 ? 7.25 -8.609 -27.734 1 76.44 246 ILE A O 1
ATOM 1888 N N . ALA A 1 247 ? 5.605 -9.516 -26.547 1 73.38 247 ALA A N 1
ATOM 1889 C CA . ALA A 1 247 ? 5.156 -8.258 -25.969 1 73.38 247 ALA A CA 1
ATOM 1890 C C . ALA A 1 247 ? 5.621 -8.117 -24.516 1 73.38 247 ALA A C 1
ATOM 1892 O O . ALA A 1 247 ? 6.129 -7.066 -24.125 1 73.38 247 ALA A O 1
ATOM 1893 N N . ASP A 1 248 ? 5.426 -9.078 -23.859 1 80.56 248 ASP A N 1
ATOM 1894 C CA . ASP A 1 248 ? 5.777 -9.156 -22.438 1 80.56 248 ASP A CA 1
ATOM 1895 C C . ASP A 1 248 ? 5.918 -10.609 -21.984 1 80.56 248 ASP A C 1
ATOM 1897 O O . ASP A 1 248 ? 5.348 -11.516 -22.609 1 80.56 248 ASP A O 1
ATOM 1901 N N . THR A 1 249 ? 6.766 -10.766 -21.016 1 78.69 249 THR A N 1
ATOM 1902 C CA . THR A 1 249 ? 6.98 -12.148 -20.594 1 78.69 249 THR A CA 1
ATOM 1903 C C . THR A 1 249 ? 6.246 -12.43 -19.297 1 78.69 249 THR A C 1
ATOM 1905 O O . THR A 1 249 ? 6.379 -13.523 -18.719 1 78.69 249 THR A O 1
ATOM 1908 N N . VAL A 1 250 ? 5.516 -11.414 -18.812 1 81.12 250 VAL A N 1
ATOM 1909 C CA . VAL A 1 250 ? 4.812 -11.547 -17.547 1 81.12 250 VAL A CA 1
ATOM 1910 C C . VAL A 1 250 ? 3.729 -12.617 -17.656 1 81.12 250 VAL A C 1
ATOM 1912 O O . VAL A 1 250 ? 2.924 -12.594 -18.594 1 81.12 250 VAL A O 1
ATOM 1915 N N . GLY A 1 251 ? 3.816 -13.594 -16.797 1 89.62 251 GLY A N 1
ATOM 1916 C CA . GLY A 1 251 ? 2.791 -14.625 -16.75 1 89.62 251 GLY A CA 1
ATOM 1917 C C . GLY A 1 251 ? 3.146 -15.852 -17.578 1 89.62 251 GLY A C 1
ATOM 1918 O O . GLY A 1 251 ? 2.457 -16.875 -17.5 1 89.62 251 GLY A O 1
ATOM 1919 N N . ALA A 1 252 ? 4.223 -15.812 -18.344 1 92.5 252 ALA A N 1
ATOM 1920 C CA . ALA A 1 252 ? 4.605 -16.938 -19.203 1 92.5 252 ALA A CA 1
ATOM 1921 C C . ALA A 1 252 ? 4.875 -18.188 -18.375 1 92.5 252 ALA A C 1
ATOM 1923 O O . ALA A 1 252 ? 4.453 -19.281 -18.75 1 92.5 252 ALA A O 1
ATOM 1924 N N . GLY A 1 253 ? 5.578 -18 -17.297 1 95.75 253 GLY A N 1
ATOM 1925 C CA . GLY A 1 253 ? 5.844 -19.125 -16.422 1 95.75 253 GLY A CA 1
ATOM 1926 C C . GLY A 1 253 ? 4.586 -19.719 -15.812 1 95.75 253 GLY A C 1
ATOM 1927 O O . GLY A 1 253 ? 4.457 -20.953 -15.727 1 95.75 253 GLY A O 1
ATOM 1928 N N . ASP A 1 254 ? 3.67 -18.875 -15.438 1 97.44 254 ASP A N 1
ATOM 1929 C CA . ASP A 1 254 ? 2.402 -19.344 -14.875 1 97.44 254 ASP A CA 1
ATOM 1930 C C . ASP A 1 254 ? 1.581 -20.094 -15.922 1 97.44 254 ASP A C 1
ATOM 1932 O O . ASP A 1 254 ? 0.939 -21.094 -15.609 1 97.44 254 ASP A O 1
ATOM 1936 N N . THR A 1 255 ? 1.594 -19.547 -17.125 1 97.06 255 THR A N 1
ATOM 1937 C CA . THR A 1 255 ? 0.893 -20.219 -18.219 1 97.06 255 THR A CA 1
ATOM 1938 C C . THR A 1 255 ? 1.501 -21.594 -18.484 1 97.06 255 THR A C 1
ATOM 1940 O O . THR A 1 255 ? 0.777 -22.562 -18.703 1 97.06 255 THR A O 1
ATOM 1943 N N . PHE A 1 256 ? 2.838 -21.656 -18.531 1 97.75 256 PHE A N 1
ATOM 1944 C CA . PHE A 1 256 ? 3.541 -22.922 -18.719 1 97.75 256 PHE A CA 1
ATOM 1945 C C . PHE A 1 256 ? 3.088 -23.953 -17.688 1 97.75 256 PHE A C 1
ATOM 1947 O O . PHE A 1 256 ? 2.746 -25.078 -18.031 1 97.75 256 PHE A O 1
ATOM 1954 N N . GLN A 1 257 ? 3.037 -23.562 -16.453 1 98.44 257 GLN A N 1
ATOM 1955 C CA . GLN A 1 257 ? 2.627 -24.438 -15.352 1 98.44 257 GLN A CA 1
ATOM 1956 C C . GLN A 1 257 ? 1.179 -24.891 -15.516 1 98.44 257 GLN A C 1
ATOM 1958 O O . GLN A 1 257 ? 0.869 -26.062 -15.359 1 98.44 257 GLN A O 1
ATOM 1963 N N . ALA A 1 258 ? 0.284 -23.922 -15.797 1 98.56 258 ALA A N 1
ATOM 1964 C CA . ALA A 1 258 ? -1.123 -24.266 -16 1 98.56 258 ALA A CA 1
ATOM 1965 C C . ALA A 1 258 ? -1.289 -25.234 -17.172 1 98.56 258 ALA A C 1
ATOM 1967 O O . ALA A 1 258 ? -2.102 -26.156 -17.094 1 98.56 258 ALA A O 1
ATOM 1968 N N . ALA A 1 259 ? -0.512 -25.047 -18.203 1 98.31 259 ALA A N 1
ATOM 1969 C CA . ALA A 1 259 ? -0.597 -25.891 -19.406 1 98.31 259 ALA A CA 1
ATOM 1970 C C . ALA A 1 259 ? -0.146 -27.312 -19.094 1 98.31 259 ALA A C 1
ATOM 1972 O O . ALA A 1 259 ? -0.708 -28.266 -19.625 1 98.31 259 ALA A O 1
ATOM 1973 N N . LEU A 1 260 ? 0.888 -27.484 -18.297 1 98.62 260 LEU A N 1
ATOM 1974 C CA . LEU A 1 260 ? 1.333 -28.828 -17.906 1 98.62 260 LEU A CA 1
ATOM 1975 C C . LEU A 1 260 ? 0.206 -29.594 -17.219 1 98.62 260 LEU A C 1
ATOM 1977 O O . LEU A 1 260 ? -0.075 -30.734 -17.578 1 98.62 260 LEU A O 1
ATOM 1981 N N . ILE A 1 261 ? -0.447 -28.953 -16.297 1 98.5 261 ILE A N 1
ATOM 1982 C CA . ILE A 1 261 ? -1.525 -29.594 -15.547 1 98.5 261 ILE A CA 1
ATOM 1983 C C . ILE A 1 261 ? -2.707 -29.859 -16.469 1 98.5 261 ILE A C 1
ATOM 1985 O O . ILE A 1 261 ? -3.326 -30.938 -16.391 1 98.5 261 ILE A O 1
ATOM 1989 N N . THR A 1 262 ? -2.975 -28.906 -17.328 1 98.38 262 THR A N 1
ATOM 1990 C CA . THR A 1 262 ? -4.062 -29.078 -18.281 1 98.38 262 THR A CA 1
ATOM 1991 C C . THR A 1 262 ? -3.84 -30.312 -19.156 1 98.38 262 THR A C 1
ATOM 1993 O O . THR A 1 262 ? -4.746 -31.125 -19.312 1 98.38 262 THR A O 1
ATOM 1996 N N . TRP A 1 263 ? -2.656 -30.438 -19.719 1 98.25 263 TRP A N 1
ATOM 1997 C CA . TRP A 1 263 ? -2.342 -31.562 -20.578 1 98.25 263 TRP A CA 1
ATOM 1998 C C . TRP A 1 263 ? -2.543 -32.875 -19.844 1 98.25 263 TRP A C 1
ATOM 2000 O O . TRP A 1 263 ? -3.158 -33.812 -20.375 1 98.25 263 TRP A O 1
ATOM 2010 N N . LEU A 1 264 ? -2.041 -33 -18.609 1 98.31 264 LEU A N 1
ATOM 2011 C CA . LEU A 1 264 ? -2.193 -34.219 -17.812 1 98.31 264 LEU A CA 1
ATOM 2012 C C . LEU A 1 264 ? -3.666 -34.531 -17.578 1 98.31 264 LEU A C 1
ATOM 2014 O O . LEU A 1 264 ? -4.074 -35.688 -17.688 1 98.31 264 LEU A O 1
ATOM 2018 N N . THR A 1 265 ? -4.418 -33.469 -17.266 1 97.44 265 THR A N 1
ATOM 2019 C CA . THR A 1 265 ? -5.84 -33.656 -16.984 1 97.44 265 THR A CA 1
ATOM 2020 C C . THR A 1 265 ? -6.578 -34.125 -18.219 1 97.44 265 THR A C 1
ATOM 2022 O O . THR A 1 265 ? -7.371 -35.094 -18.156 1 97.44 265 THR A O 1
ATOM 2025 N N . GLU A 1 266 ? -6.32 -33.562 -19.359 1 97 266 GLU A N 1
ATOM 2026 C CA . GLU A 1 266 ? -6.992 -33.906 -20.609 1 97 266 GLU A CA 1
ATOM 2027 C C . GLU A 1 266 ? -6.68 -35.344 -21.016 1 97 266 GLU A C 1
ATOM 2029 O O . GLU A 1 266 ? -7.492 -36 -21.688 1 97 266 GLU A O 1
ATOM 2034 N N . HIS A 1 267 ? -5.547 -35.875 -20.625 1 97.56 267 HIS A N 1
ATOM 2035 C CA . HIS A 1 267 ? -5.117 -37.188 -21.031 1 97.56 267 HIS A CA 1
ATOM 2036 C C . HIS A 1 267 ? -5.352 -38.219 -19.922 1 97.56 267 HIS A C 1
ATOM 2038 O O . HIS A 1 267 ? -4.918 -39.375 -20.031 1 97.56 267 HIS A O 1
ATOM 2044 N N . GLY A 1 268 ? -5.973 -37.781 -18.828 1 96.5 268 GLY A N 1
ATOM 2045 C CA . GLY A 1 268 ? -6.305 -38.656 -17.719 1 96.5 268 GLY A CA 1
ATOM 2046 C C . GLY A 1 268 ? -5.086 -39.125 -16.953 1 96.5 268 GLY A C 1
ATOM 2047 O O . GLY A 1 268 ? -5.055 -40.281 -16.469 1 96.5 268 GLY A O 1
ATOM 2048 N N . LEU A 1 269 ? -4.039 -38.281 -16.891 1 97.25 269 LEU A N 1
ATOM 2049 C CA . LEU A 1 269 ? -2.771 -38.688 -16.281 1 97.25 269 LEU A CA 1
ATOM 2050 C C . LEU A 1 269 ? -2.438 -37.812 -15.094 1 97.25 269 LEU A C 1
ATOM 2052 O O . LEU A 1 269 ? -1.312 -37.844 -14.594 1 97.25 269 LEU A O 1
ATOM 2056 N N . ASP A 1 270 ? -3.395 -37 -14.625 1 96.31 270 ASP A N 1
ATOM 2057 C CA . ASP A 1 270 ? -3.182 -36.062 -13.531 1 96.31 270 ASP A CA 1
ATOM 2058 C C . ASP A 1 270 ? -3.285 -36.75 -12.172 1 96.31 270 ASP A C 1
ATOM 2060 O O . ASP A 1 270 ? -4.102 -36.375 -11.336 1 96.31 270 ASP A O 1
ATOM 2064 N N . SER A 1 271 ? -2.48 -37.719 -11.953 1 96.81 271 SER A N 1
ATOM 2065 C CA . SER A 1 271 ? -2.348 -38.5 -10.719 1 96.81 271 SER A CA 1
ATOM 2066 C C . SER A 1 271 ? -0.9 -38.938 -10.484 1 96.81 271 SER A C 1
ATOM 2068 O O . SER A 1 271 ? -0.061 -38.812 -11.375 1 96.81 271 SER A O 1
ATOM 2070 N N . VAL A 1 272 ? -0.636 -39.344 -9.25 1 96.88 272 VAL A N 1
ATOM 2071 C CA . VAL A 1 272 ? 0.699 -39.812 -8.922 1 96.88 272 VAL A CA 1
ATOM 2072 C C . VAL A 1 272 ? 1.083 -40.969 -9.867 1 96.88 272 VAL A C 1
ATOM 2074 O O . VAL A 1 272 ? 2.164 -40.938 -10.461 1 96.88 272 VAL A O 1
ATOM 2077 N N . GLU A 1 273 ? 0.199 -41.875 -10.078 1 96.88 273 GLU A N 1
ATOM 2078 C CA . GLU A 1 273 ? 0.443 -43 -10.961 1 96.88 273 GLU A CA 1
ATOM 2079 C C . GLU A 1 273 ? 0.585 -42.562 -12.414 1 96.88 273 GLU A C 1
ATOM 2081 O O . GLU A 1 273 ? 1.437 -43.062 -13.148 1 96.88 273 GLU A O 1
ATOM 2086 N N . GLY A 1 274 ? -0.238 -41.625 -12.789 1 97.06 274 GLY A N 1
ATOM 2087 C CA . GLY A 1 274 ? -0.195 -41.125 -14.156 1 97.06 274 GLY A CA 1
ATOM 2088 C C . GLY A 1 274 ? 1.148 -40.531 -14.531 1 97.06 274 GLY A C 1
ATOM 2089 O O . GLY A 1 274 ? 1.69 -40.844 -15.594 1 97.06 274 GLY A O 1
ATOM 2090 N N . VAL A 1 275 ? 1.694 -39.75 -13.664 1 97.69 275 VAL A N 1
ATOM 2091 C CA . VAL A 1 275 ? 2.959 -39.062 -13.938 1 97.69 275 VAL A CA 1
ATOM 2092 C C . VAL A 1 275 ? 4.105 -40.094 -13.883 1 97.69 275 VAL A C 1
ATOM 2094 O O . VAL A 1 275 ? 5.082 -39.969 -14.625 1 97.69 275 VAL A O 1
ATOM 2097 N N . GLN A 1 276 ? 3.973 -41.094 -13.086 1 96.38 276 GLN A N 1
ATOM 2098 C CA . GLN A 1 276 ? 4.992 -42.125 -12.953 1 96.38 276 GLN A CA 1
ATOM 2099 C C . GLN A 1 276 ? 5.105 -42.938 -14.234 1 96.38 276 GLN A C 1
ATOM 2101 O O . GLN A 1 276 ? 6.168 -43.5 -14.539 1 96.38 276 GLN A O 1
ATOM 2106 N N . HIS A 1 277 ? 4.066 -42.969 -15.023 1 96.38 277 HIS A N 1
ATOM 2107 C CA . HIS A 1 277 ? 4.031 -43.875 -16.172 1 96.38 277 HIS A CA 1
ATOM 2108 C C . HIS A 1 277 ? 4.055 -43.125 -17.484 1 96.38 277 HIS A C 1
ATOM 2110 O O . HIS A 1 277 ? 3.736 -43.656 -18.531 1 96.38 277 HIS A O 1
ATOM 2116 N N . LEU A 1 278 ? 4.336 -41.906 -17.391 1 97.88 278 LEU A N 1
ATOM 2117 C CA . LEU A 1 278 ? 4.422 -41.094 -18.594 1 97.88 278 LEU A CA 1
ATOM 2118 C C . LEU A 1 278 ? 5.422 -41.719 -19.578 1 97.88 278 LEU A C 1
ATOM 2120 O O . LEU A 1 278 ? 6.562 -42 -19.219 1 97.88 278 LEU A O 1
ATOM 2124 N N . SER A 1 279 ? 5.035 -41.875 -20.844 1 98.31 279 SER A N 1
ATOM 2125 C CA . SER A 1 279 ? 5.977 -42.219 -21.891 1 98.31 279 SER A CA 1
ATOM 2126 C C . SER A 1 279 ? 6.781 -41.031 -22.359 1 98.31 279 SER A C 1
ATOM 2128 O O . SER A 1 279 ? 6.441 -39.875 -22.047 1 98.31 279 SER A O 1
ATOM 2130 N N . ARG A 1 280 ? 7.828 -41.312 -23.062 1 98.06 280 ARG A N 1
ATOM 2131 C CA . ARG A 1 280 ? 8.625 -40.25 -23.625 1 98.06 280 ARG A CA 1
ATOM 2132 C C . ARG A 1 280 ? 7.793 -39.375 -24.578 1 98.06 280 ARG A C 1
ATOM 2134 O O . ARG A 1 280 ? 7.918 -38.156 -24.578 1 98.06 280 ARG A O 1
ATOM 2141 N N . GLU A 1 281 ? 6.961 -40.062 -25.375 1 98.19 281 GLU A N 1
ATOM 2142 C CA . GLU A 1 281 ? 6.109 -39.375 -26.328 1 98.19 281 GLU A CA 1
ATOM 2143 C C . GLU A 1 281 ? 5.094 -38.469 -25.625 1 98.19 281 GLU A C 1
ATOM 2145 O O . GLU A 1 281 ? 4.859 -37.344 -26.047 1 98.19 281 GLU A O 1
ATOM 2150 N N . GLN A 1 282 ? 4.512 -39 -24.609 1 98.19 282 GLN A N 1
ATOM 2151 C CA . GLN A 1 282 ? 3.553 -38.219 -23.828 1 98.19 282 GLN A CA 1
ATOM 2152 C C . GLN A 1 282 ? 4.219 -37.031 -23.156 1 98.19 282 GLN A C 1
ATOM 2154 O O . GLN A 1 282 ? 3.672 -35.906 -23.156 1 98.19 282 GLN A O 1
ATOM 2159 N N . THR A 1 283 ? 5.438 -37.281 -22.625 1 98.44 283 THR A N 1
ATOM 2160 C CA . THR A 1 283 ? 6.18 -36.188 -21.969 1 98.44 283 THR A CA 1
ATOM 2161 C C . THR A 1 283 ? 6.531 -35.094 -22.984 1 98.44 283 THR A C 1
ATOM 2163 O O . THR A 1 283 ? 6.449 -33.906 -22.672 1 98.44 283 THR A O 1
ATOM 2166 N N . ASP A 1 284 ? 6.898 -35.531 -24.156 1 98.25 284 ASP A N 1
ATOM 2167 C CA . ASP A 1 284 ? 7.219 -34.562 -25.219 1 98.25 284 ASP A CA 1
ATOM 2168 C C . ASP A 1 284 ? 5.988 -33.75 -25.625 1 98.25 284 ASP A C 1
ATOM 2170 O O . ASP A 1 284 ? 6.078 -32.562 -25.859 1 98.25 284 ASP A O 1
ATOM 2174 N N . GLY A 1 285 ? 4.867 -34.469 -25.781 1 97.56 285 GLY A N 1
ATOM 2175 C CA . GLY A 1 285 ? 3.621 -33.75 -26.062 1 97.56 285 GLY A CA 1
ATOM 2176 C C . GLY A 1 285 ? 3.258 -32.719 -25.016 1 97.56 285 GLY A C 1
ATOM 2177 O O . GLY A 1 285 ? 2.834 -31.625 -25.359 1 97.56 285 GLY A O 1
ATOM 2178 N N . MET A 1 286 ? 3.414 -33.125 -23.797 1 97.88 286 MET A N 1
ATOM 2179 C CA . MET A 1 286 ? 3.16 -32.25 -22.672 1 97.88 286 MET A CA 1
ATOM 2180 C C . MET A 1 286 ? 4.062 -31.016 -22.734 1 97.88 286 MET A C 1
ATOM 2182 O O . MET A 1 286 ? 3.592 -29.891 -22.578 1 97.88 286 MET A O 1
ATOM 2186 N N . LEU A 1 287 ? 5.328 -31.188 -22.984 1 98.12 287 LEU A N 1
ATOM 2187 C CA . LEU A 1 287 ? 6.316 -30.125 -23.094 1 98.12 287 LEU A CA 1
ATOM 2188 C C . LEU A 1 287 ? 5.969 -29.172 -24.234 1 98.12 287 LEU A C 1
ATOM 2190 O O . LEU A 1 287 ? 5.961 -27.953 -24.047 1 98.12 287 LEU A O 1
ATOM 2194 N N . ARG A 1 288 ? 5.668 -29.672 -25.375 1 96.81 288 ARG A N 1
ATOM 2195 C CA . ARG A 1 288 ? 5.363 -28.844 -26.547 1 96.81 288 ARG A CA 1
ATOM 2196 C C . ARG A 1 288 ? 4.09 -28.047 -26.328 1 96.81 288 ARG A C 1
ATOM 2198 O O . ARG A 1 288 ? 4.012 -26.875 -26.734 1 96.81 288 ARG A O 1
ATOM 2205 N N . PHE A 1 289 ? 3.127 -28.688 -25.734 1 96.62 289 PHE A N 1
ATOM 2206 C CA . PHE A 1 289 ? 1.873 -28.016 -25.422 1 96.62 289 PHE A CA 1
ATOM 2207 C C . PHE A 1 289 ? 2.115 -26.828 -24.5 1 96.62 289 PHE A C 1
ATOM 2209 O O . PHE A 1 289 ? 1.593 -25.734 -24.734 1 96.62 289 PHE A O 1
ATOM 2216 N N . ALA A 1 290 ? 2.912 -27.047 -23.453 1 97.5 290 ALA A N 1
ATOM 2217 C CA . ALA A 1 290 ? 3.209 -26 -22.469 1 97.5 290 ALA A CA 1
ATOM 2218 C C . ALA A 1 290 ? 4.004 -24.859 -23.109 1 97.5 290 ALA A C 1
ATOM 2220 O O . ALA A 1 290 ? 3.748 -23.688 -22.828 1 97.5 290 ALA A O 1
ATOM 2221 N N . VAL A 1 291 ? 4.941 -25.156 -23.969 1 96.06 291 VAL A N 1
ATOM 2222 C CA . VAL A 1 291 ? 5.754 -24.172 -24.656 1 96.06 291 VAL A CA 1
ATOM 2223 C C . VAL A 1 291 ? 4.871 -23.328 -25.562 1 96.06 291 VAL A C 1
ATOM 2225 O O . VAL A 1 291 ? 5.008 -22.094 -25.609 1 96.06 291 VAL A O 1
ATOM 2228 N N . GLN A 1 292 ? 3.986 -23.922 -26.25 1 93.94 292 GLN A N 1
ATOM 2229 C CA . GLN A 1 292 ? 3.068 -23.219 -27.125 1 93.94 292 GLN A CA 1
ATOM 2230 C C . GLN A 1 292 ? 2.166 -22.266 -26.344 1 93.94 292 GLN A C 1
ATOM 2232 O O . GLN A 1 292 ? 1.934 -21.141 -26.75 1 93.94 292 GLN A O 1
ATOM 2237 N N . ALA A 1 293 ? 1.638 -22.766 -25.266 1 95 293 ALA A N 1
ATOM 2238 C CA . ALA A 1 293 ? 0.769 -21.953 -24.422 1 95 293 ALA A CA 1
ATOM 2239 C C . ALA A 1 293 ? 1.515 -20.734 -23.891 1 95 293 ALA A C 1
ATOM 2241 O O . ALA A 1 293 ? 0.989 -19.625 -23.906 1 95 293 ALA A O 1
ATOM 2242 N N . ALA A 1 294 ? 2.729 -20.953 -23.375 1 94.5 294 ALA A N 1
ATOM 2243 C CA . ALA A 1 294 ? 3.531 -19.859 -22.828 1 94.5 294 ALA A CA 1
ATOM 2244 C C . ALA A 1 294 ? 3.846 -18.812 -23.906 1 94.5 294 ALA A C 1
ATOM 2246 O O . ALA A 1 294 ? 3.861 -17.609 -23.625 1 94.5 294 ALA A O 1
ATOM 2247 N N . ALA A 1 295 ? 4.078 -19.25 -25.078 1 91.69 295 ALA A N 1
ATOM 2248 C CA . ALA A 1 295 ? 4.379 -18.359 -26.188 1 91.69 295 ALA A CA 1
ATOM 2249 C C . ALA A 1 295 ? 3.195 -17.438 -26.484 1 91.69 295 ALA A C 1
ATOM 2251 O O . ALA A 1 295 ? 3.379 -16.25 -26.781 1 91.69 295 ALA A O 1
ATOM 2252 N N . LEU A 1 296 ? 2.066 -17.969 -26.438 1 90.56 296 LEU A N 1
ATOM 2253 C CA . LEU A 1 296 ? 0.868 -17.172 -26.688 1 90.56 296 LEU A CA 1
ATOM 2254 C C . LEU A 1 296 ? 0.712 -16.078 -25.641 1 90.56 296 LEU A C 1
ATOM 2256 O O . LEU A 1 296 ? 0.277 -14.969 -25.953 1 90.56 296 LEU A O 1
ATOM 2260 N N . THR A 1 297 ? 0.984 -16.344 -24.406 1 90.12 297 THR A N 1
ATOM 2261 C CA . THR A 1 297 ? 0.93 -15.367 -23.328 1 90.12 297 THR A CA 1
ATOM 2262 C C . THR A 1 297 ? 1.93 -14.242 -23.578 1 90.12 297 THR A C 1
ATOM 2264 O O . THR A 1 297 ? 1.631 -13.07 -23.312 1 90.12 297 THR A O 1
ATOM 2267 N N . CYS A 1 298 ? 3.086 -14.594 -24 1 88.56 298 CYS A N 1
ATOM 2268 C CA . CYS A 1 298 ? 4.145 -13.617 -24.219 1 88.56 298 CYS A CA 1
ATOM 2269 C C . CYS A 1 298 ? 3.758 -12.648 -25.344 1 88.56 298 CYS A C 1
ATOM 2271 O O . CYS A 1 298 ? 4.355 -11.578 -25.469 1 88.56 298 CYS A O 1
ATOM 2273 N N . SER A 1 299 ? 2.783 -13 -26.078 1 84.44 299 SER A N 1
ATOM 2274 C CA . SER A 1 299 ? 2.357 -12.148 -27.188 1 84.44 299 SER A CA 1
ATOM 2275 C C . SER A 1 299 ? 1.413 -11.055 -26.719 1 84.44 299 SER A C 1
ATOM 2277 O O . SER A 1 299 ? 1.075 -10.141 -27.469 1 84.44 299 SER A O 1
ATOM 2279 N N . LYS A 1 300 ? 1.002 -11.102 -25.484 1 82.31 300 LYS A N 1
ATOM 2280 C CA . LYS A 1 300 ? 0.082 -10.141 -24.891 1 82.31 300 LYS A CA 1
ATOM 2281 C C . LYS A 1 300 ? 0.757 -9.367 -23.766 1 82.31 300 LYS A C 1
ATOM 2283 O O . LYS A 1 300 ? 1.777 -9.805 -23.219 1 82.31 300 LYS A O 1
ATOM 2288 N N . THR A 1 301 ? 0.161 -8.242 -23.469 1 75.06 301 THR A N 1
ATOM 2289 C CA . THR A 1 301 ? 0.705 -7.441 -22.375 1 75.06 301 THR A CA 1
ATOM 2290 C C . THR A 1 301 ? 0.102 -7.875 -21.047 1 75.06 301 THR A C 1
ATOM 2292 O O . THR A 1 301 ? -1.109 -8.07 -20.938 1 75.06 301 THR A O 1
ATOM 2295 N N . GLY A 1 302 ? 0.978 -8.039 -20.062 1 75.31 302 GLY A N 1
ATOM 2296 C CA . GLY A 1 302 ? 0.511 -8.43 -18.734 1 75.31 302 GLY A CA 1
ATOM 2297 C C . GLY A 1 302 ? 0.214 -9.914 -18.625 1 75.31 302 GLY A C 1
ATOM 2298 O O . GLY A 1 302 ? 0.481 -10.68 -19.562 1 75.31 302 GLY A O 1
ATOM 2299 N N . PRO A 1 303 ? -0.173 -10.297 -17.469 1 79.12 303 PRO A N 1
ATOM 2300 C CA . PRO A 1 303 ? -0.496 -11.711 -17.234 1 79.12 303 PRO A CA 1
ATOM 2301 C C . PRO A 1 303 ? -1.865 -12.102 -17.797 1 79.12 303 PRO A C 1
ATOM 2303 O O . PRO A 1 303 ? -2.748 -12.508 -17.031 1 79.12 303 PRO A O 1
ATOM 2306 N N . ASP A 1 304 ? -1.947 -11.969 -19.094 1 85.12 304 ASP A N 1
ATOM 2307 C CA . ASP A 1 304 ? -3.166 -12.367 -19.797 1 85.12 304 ASP A CA 1
ATOM 2308 C C . ASP A 1 304 ? -3.047 -13.789 -20.328 1 85.12 304 ASP A C 1
ATOM 2310 O O . ASP A 1 304 ? -2.75 -13.992 -21.516 1 85.12 304 ASP A O 1
ATOM 2314 N N . LEU A 1 305 ? -3.316 -14.75 -19.531 1 88.44 305 LEU A N 1
ATOM 2315 C CA . LEU A 1 305 ? -3.197 -16.172 -19.859 1 88.44 305 LEU A CA 1
ATOM 2316 C C . LEU A 1 305 ? -4.207 -16.562 -20.938 1 88.44 305 LEU A C 1
ATOM 2318 O O . LEU A 1 305 ? -5.309 -16 -20.984 1 88.44 305 LEU A O 1
ATOM 2322 N N . PRO A 1 306 ? -3.9 -17.516 -21.75 1 89.44 306 PRO A N 1
ATOM 2323 C CA . PRO A 1 306 ? -4.738 -17.875 -22.906 1 89.44 306 PRO A CA 1
ATOM 2324 C C . PRO A 1 306 ? -5.938 -18.734 -22.516 1 89.44 306 PRO A C 1
ATOM 2326 O O . PRO A 1 306 ? -5.926 -19.391 -21.469 1 89.44 306 PRO A O 1
ATOM 2329 N N . TYR A 1 307 ? -6.871 -18.688 -23.469 1 94.06 307 TYR A N 1
ATOM 2330 C CA . TYR A 1 307 ? -7.988 -19.609 -23.391 1 94.06 307 TYR A CA 1
ATOM 2331 C C . TYR A 1 307 ? -7.691 -20.891 -24.188 1 94.06 307 TYR A C 1
ATOM 2333 O O . TYR A 1 307 ? -6.91 -20.859 -25.141 1 94.06 307 TYR A O 1
ATOM 2341 N N . ARG A 1 308 ? -8.43 -21.922 -23.844 1 94.06 308 ARG A N 1
ATOM 2342 C CA . ARG A 1 308 ? -8.172 -23.219 -24.453 1 94.06 308 ARG A CA 1
ATOM 2343 C C . ARG A 1 308 ? -8.359 -23.188 -25.969 1 94.06 308 ARG A C 1
ATOM 2345 O O . ARG A 1 308 ? -7.594 -23.797 -26.703 1 94.06 308 ARG A O 1
ATOM 2352 N N . HIS A 1 309 ? -9.312 -22.406 -26.391 1 91.81 309 HIS A N 1
ATOM 2353 C CA . HIS A 1 309 ? -9.656 -22.391 -27.812 1 91.81 309 HIS A CA 1
ATOM 2354 C C . HIS A 1 309 ? -8.594 -21.672 -28.625 1 91.81 309 HIS A C 1
ATOM 2356 O O . HIS A 1 309 ? -8.57 -21.766 -29.859 1 91.81 309 HIS A O 1
ATOM 2362 N N . GLN A 1 310 ? -7.727 -20.938 -27.938 1 90.38 310 GLN A N 1
ATOM 2363 C CA . GLN A 1 310 ? -6.664 -20.203 -28.625 1 90.38 310 GLN A CA 1
ATOM 2364 C C . GLN A 1 310 ? -5.453 -21.109 -28.875 1 90.38 310 GLN A C 1
ATOM 2366 O O . GLN A 1 310 ? -4.52 -20.703 -29.578 1 90.38 310 GLN A O 1
ATOM 2371 N N . LEU A 1 311 ? -5.48 -22.25 -28.25 1 87 311 LEU A N 1
ATOM 2372 C CA . LEU A 1 311 ? -4.391 -23.203 -28.391 1 87 311 LEU A CA 1
ATOM 2373 C C . LEU A 1 311 ? -4.789 -24.359 -29.328 1 87 311 LEU A C 1
ATOM 2375 O O . LEU A 1 311 ? -5.957 -24.75 -29.359 1 87 311 LEU A O 1
ATOM 2379 N N . THR A 1 312 ? -3.918 -24.609 -30.328 1 76.5 312 THR A N 1
ATOM 2380 C CA . THR A 1 312 ? -4.199 -25.719 -31.234 1 76.5 312 THR A CA 1
ATOM 2381 C C . THR A 1 312 ? -3.715 -27.047 -30.656 1 76.5 312 THR A C 1
ATOM 2383 O O . THR A 1 312 ? -2.75 -27.078 -29.891 1 76.5 312 THR A O 1
ATOM 2386 N N . MET B 1 1 ? 11.172 31.156 10.906 1 95.38 1 MET B N 1
ATOM 2387 C CA . MET B 1 1 ? 10.672 29.938 10.25 1 95.38 1 MET B CA 1
ATOM 2388 C C . MET B 1 1 ? 9.703 29.188 11.148 1 95.38 1 MET B C 1
ATOM 2390 O O . MET B 1 1 ? 9.797 29.281 12.375 1 95.38 1 MET B O 1
ATOM 2394 N N . TYR B 1 2 ? 8.758 28.641 10.531 1 97.62 2 TYR B N 1
ATOM 2395 C CA . TYR B 1 2 ? 7.816 27.812 11.289 1 97.62 2 TYR B CA 1
ATOM 2396 C C . TYR B 1 2 ? 8.086 26.328 11.055 1 97.62 2 TYR B C 1
ATOM 2398 O O . TYR B 1 2 ? 8.297 25.906 9.922 1 97.62 2 TYR B O 1
ATOM 2406 N N . LEU B 1 3 ? 8.148 25.531 12.117 1 98.75 3 LEU B N 1
ATOM 2407 C CA . LEU B 1 3 ? 8.367 24.094 12.031 1 98.75 3 LEU B CA 1
ATOM 2408 C C . LEU B 1 3 ? 7.043 23.344 12.125 1 98.75 3 LEU B C 1
ATOM 2410 O O . LEU B 1 3 ? 6.402 23.328 13.18 1 98.75 3 LEU B O 1
ATOM 2414 N N . VAL B 1 4 ? 6.648 22.812 11.031 1 98.88 4 VAL B N 1
ATOM 2415 C CA . VAL B 1 4 ? 5.473 21.953 11.008 1 98.88 4 VAL B CA 1
ATOM 2416 C C . VAL B 1 4 ? 5.879 20.516 11.328 1 98.88 4 VAL B C 1
ATOM 2418 O O . VAL B 1 4 ? 6.914 20.031 10.859 1 98.88 4 VAL B O 1
ATOM 2421 N N . CYS B 1 5 ? 5.098 19.812 12.18 1 98.88 5 CYS B N 1
ATOM 2422 C CA . CYS B 1 5 ? 5.488 18.5 12.656 1 98.88 5 CYS B CA 1
ATOM 2423 C C . CYS B 1 5 ? 4.398 17.469 12.367 1 98.88 5 CYS B C 1
ATOM 2425 O O . CYS B 1 5 ? 3.232 17.688 12.695 1 98.88 5 CYS B O 1
ATOM 2427 N N . GLY B 1 6 ? 4.805 16.375 11.742 1 98.62 6 GLY B N 1
ATOM 2428 C CA . GLY B 1 6 ? 3.797 15.344 11.562 1 98.62 6 GLY B CA 1
ATOM 2429 C C . GLY B 1 6 ? 4.094 14.414 10.406 1 98.62 6 GLY B C 1
ATOM 2430 O O . GLY B 1 6 ? 5.203 13.883 10.297 1 98.62 6 GLY B O 1
ATOM 2431 N N . GLU B 1 7 ? 3.049 14.195 9.602 1 98.62 7 GLU B N 1
ATOM 2432 C CA . GLU B 1 7 ? 3.121 13.102 8.633 1 98.62 7 GLU B CA 1
ATOM 2433 C C . GLU B 1 7 ? 3.168 13.633 7.203 1 98.62 7 GLU B C 1
ATOM 2435 O O . GLU B 1 7 ? 2.795 14.781 6.949 1 98.62 7 GLU B O 1
ATOM 2440 N N . ALA B 1 8 ? 3.688 12.844 6.293 1 98.44 8 ALA B N 1
ATOM 2441 C CA . ALA B 1 8 ? 3.639 12.945 4.836 1 98.44 8 ALA B CA 1
ATOM 2442 C C . ALA B 1 8 ? 3.266 11.602 4.207 1 98.44 8 ALA B C 1
ATOM 2444 O O . ALA B 1 8 ? 3.785 10.555 4.605 1 98.44 8 ALA B O 1
ATOM 2445 N N . LEU B 1 9 ? 2.35 11.625 3.305 1 98.38 9 LEU B N 1
ATOM 2446 C CA . LEU B 1 9 ? 1.837 10.391 2.723 1 98.38 9 LEU B CA 1
ATOM 2447 C C . LEU B 1 9 ? 1.286 10.641 1.323 1 98.38 9 LEU B C 1
ATOM 2449 O O . LEU B 1 9 ? 1.36 11.758 0.811 1 98.38 9 LEU B O 1
ATOM 2453 N N . PHE B 1 10 ? 0.829 9.594 0.628 1 97.25 10 PHE B N 1
ATOM 2454 C CA . PHE B 1 10 ? 0.108 9.727 -0.633 1 97.25 10 PHE B CA 1
ATOM 2455 C C . PHE B 1 10 ? -1.342 9.281 -0.475 1 97.25 10 PHE B C 1
ATOM 2457 O O . PHE B 1 10 ? -1.617 8.258 0.151 1 97.25 10 PHE B O 1
ATOM 2464 N N . ASP B 1 11 ? -2.195 10.055 -0.992 1 95.69 11 ASP B N 1
ATOM 2465 C CA . ASP B 1 11 ? -3.6 9.68 -1.143 1 95.69 11 ASP B CA 1
ATOM 2466 C C . ASP B 1 11 ? -3.848 9.008 -2.49 1 95.69 11 ASP B C 1
ATOM 2468 O O . ASP B 1 11 ? -3.592 9.602 -3.541 1 95.69 11 ASP B O 1
ATOM 2472 N N . PHE B 1 12 ? -4.359 7.77 -2.453 1 95.06 12 PHE B N 1
ATOM 2473 C CA . PHE B 1 12 ? -4.688 7.023 -3.66 1 95.06 12 PHE B CA 1
ATOM 2474 C C . PHE B 1 12 ? -6.188 7.07 -3.936 1 95.06 12 PHE B C 1
ATOM 2476 O O . PHE B 1 12 ? -6.992 6.691 -3.082 1 95.06 12 PHE B O 1
ATOM 2483 N N . PHE B 1 13 ? -6.488 7.492 -5.129 1 92.75 13 PHE B N 1
ATOM 2484 C CA . PHE B 1 13 ? -7.879 7.527 -5.566 1 92.75 13 PHE B CA 1
ATOM 2485 C C . PHE B 1 13 ? -8.102 6.578 -6.738 1 92.75 13 PHE B C 1
ATOM 2487 O O . PHE B 1 13 ? -7.438 6.691 -7.77 1 92.75 13 PHE B O 1
ATOM 2494 N N . SER B 1 14 ? -9 5.688 -6.523 1 92.06 14 SER B N 1
ATOM 2495 C CA . SER B 1 14 ? -9.289 4.773 -7.625 1 92.06 14 SER B CA 1
ATOM 2496 C C . SER B 1 14 ? -10.125 5.457 -8.703 1 92.06 14 SER B C 1
ATOM 2498 O O . SER B 1 14 ? -10.945 6.328 -8.398 1 92.06 14 SER B O 1
ATOM 2500 N N . GLU B 1 15 ? -9.812 5.141 -9.875 1 85.69 15 GLU B N 1
ATOM 2501 C CA . GLU B 1 15 ? -10.594 5.559 -11.039 1 85.69 15 GLU B CA 1
ATOM 2502 C C . GLU B 1 15 ? -11.047 4.355 -11.852 1 85.69 15 GLU B C 1
ATOM 2504 O O . GLU B 1 15 ? -10.328 3.359 -11.961 1 85.69 15 GLU B O 1
ATOM 2509 N N . ASP B 1 16 ? -12.273 4.434 -12.289 1 74.19 16 ASP B N 1
ATOM 2510 C CA . ASP B 1 16 ? -12.734 3.322 -13.109 1 74.19 16 ASP B CA 1
ATOM 2511 C C . ASP B 1 16 ? -11.859 3.148 -14.344 1 74.19 16 ASP B C 1
ATOM 2513 O O . ASP B 1 16 ? -11.414 4.133 -14.938 1 74.19 16 ASP B O 1
ATOM 2517 N N . ASP B 1 17 ? -11.547 1.907 -14.523 1 74.88 17 ASP B N 1
ATOM 2518 C CA . ASP B 1 17 ? -10.883 1.564 -15.781 1 74.88 17 ASP B CA 1
ATOM 2519 C C . ASP B 1 17 ? -11.898 1.479 -16.922 1 74.88 17 ASP B C 1
ATOM 2521 O O . ASP B 1 17 ? -13.016 1.003 -16.734 1 74.88 17 ASP B O 1
ATOM 2525 N N . ALA B 1 18 ? -11.508 1.918 -17.969 1 75.31 18 ALA B N 1
ATOM 2526 C CA . ALA B 1 18 ? -12.391 1.953 -19.125 1 75.31 18 ALA B CA 1
ATOM 2527 C C . ALA B 1 18 ? -12.859 0.55 -19.5 1 75.31 18 ALA B C 1
ATOM 2529 O O . ALA B 1 18 ? -13.953 0.38 -20.047 1 75.31 18 ALA B O 1
ATOM 2530 N N . SER B 1 19 ? -12.047 -0.46 -19.203 1 76.12 19 SER B N 1
ATOM 2531 C CA . SER B 1 19 ? -12.375 -1.831 -19.578 1 76.12 19 SER B CA 1
ATOM 2532 C C . SER B 1 19 ? -13.461 -2.41 -18.688 1 76.12 19 SER B C 1
ATOM 2534 O O . SER B 1 19 ? -14.148 -3.359 -19.062 1 76.12 19 SER B O 1
ATOM 2536 N N . GLY B 1 20 ? -13.531 -1.918 -17.484 1 78.31 20 GLY B N 1
ATOM 2537 C CA . GLY B 1 20 ? -14.508 -2.422 -16.531 1 78.31 20 GLY B CA 1
ATOM 2538 C C . GLY B 1 20 ? -14.125 -3.758 -15.938 1 78.31 20 GLY B C 1
ATOM 2539 O O . GLY B 1 20 ? -14.922 -4.387 -15.242 1 78.31 20 GLY B O 1
ATOM 2540 N N . LEU B 1 21 ? -12.93 -4.203 -16.234 1 86.75 21 LEU B N 1
ATOM 2541 C CA . LEU B 1 21 ? -12.461 -5.492 -15.727 1 86.75 21 LEU B CA 1
ATOM 2542 C C . LEU B 1 21 ? -12.133 -5.41 -14.242 1 86.75 21 LEU B C 1
ATOM 2544 O O . LEU B 1 21 ? -11.477 -4.469 -13.789 1 86.75 21 LEU B O 1
ATOM 2548 N N . ALA B 1 22 ? -12.539 -6.426 -13.516 1 89.25 22 ALA B N 1
ATOM 2549 C CA . ALA B 1 22 ? -12.25 -6.496 -12.086 1 89.25 22 ALA B CA 1
ATOM 2550 C C . ALA B 1 22 ? -10.75 -6.633 -11.828 1 89.25 22 ALA B C 1
ATOM 2552 O O . ALA B 1 22 ? -10.266 -6.27 -10.758 1 89.25 22 ALA B O 1
ATOM 2553 N N . SER B 1 23 ? -10.07 -7.105 -12.82 1 93.31 23 SER B N 1
ATOM 2554 C CA . SER B 1 23 ? -8.656 -7.41 -12.688 1 93.31 23 SER B CA 1
ATOM 2555 C C . SER B 1 23 ? -7.801 -6.164 -12.875 1 93.31 23 SER B C 1
ATOM 2557 O O . SER B 1 23 ? -6.582 -6.203 -12.68 1 93.31 23 SER B O 1
ATOM 2559 N N . LYS B 1 24 ? -8.406 -5.055 -13.234 1 93 24 LYS B N 1
ATOM 2560 C CA . LYS B 1 24 ? -7.672 -3.824 -13.508 1 93 24 LYS B CA 1
ATOM 2561 C C . LYS B 1 24 ? -8.305 -2.635 -12.789 1 93 24 LYS B C 1
ATOM 2563 O O . LYS B 1 24 ? -9.531 -2.473 -12.812 1 93 24 LYS B O 1
ATOM 2568 N N . VAL B 1 25 ? -7.449 -1.893 -12.117 1 92.44 25 VAL B N 1
ATOM 2569 C CA . VAL B 1 25 ? -7.906 -0.672 -11.453 1 92.44 25 VAL B CA 1
ATOM 2570 C C . VAL B 1 25 ? -6.895 0.448 -11.688 1 92.44 25 VAL B C 1
ATOM 2572 O O . VAL B 1 25 ? -5.688 0.245 -11.531 1 92.44 25 VAL B O 1
ATOM 2575 N N . ASN B 1 26 ? -7.383 1.577 -12.078 1 93.31 26 ASN B N 1
ATOM 2576 C CA . ASN B 1 26 ? -6.527 2.754 -12.172 1 93.31 26 ASN B CA 1
ATOM 2577 C C . ASN B 1 26 ? -6.555 3.576 -10.891 1 93.31 26 ASN B C 1
ATOM 2579 O O . ASN B 1 26 ? -7.605 3.729 -10.266 1 93.31 26 ASN B O 1
ATOM 2583 N N . PHE B 1 27 ? -5.371 4.051 -10.523 1 93.75 27 PHE B N 1
ATOM 2584 C CA . PHE B 1 27 ? -5.277 4.91 -9.352 1 93.75 27 PHE B CA 1
ATOM 2585 C C . PHE B 1 27 ? -4.555 6.211 -9.68 1 93.75 27 PHE B C 1
ATOM 2587 O O . PHE B 1 27 ? -3.598 6.211 -10.461 1 93.75 27 PHE B O 1
ATOM 2594 N N . LYS B 1 28 ? -5.07 7.266 -9.094 1 93.19 28 LYS B N 1
ATOM 2595 C CA . LYS B 1 28 ? -4.34 8.531 -9.023 1 93.19 28 LYS B CA 1
ATOM 2596 C C . LYS B 1 28 ? -3.822 8.781 -7.609 1 93.19 28 LYS B C 1
ATOM 2598 O O . LYS B 1 28 ? -4.594 8.773 -6.648 1 93.19 28 LYS B O 1
ATOM 2603 N N . ALA B 1 29 ? -2.512 8.93 -7.484 1 94.19 29 ALA B N 1
ATOM 2604 C CA . ALA B 1 29 ? -1.894 9.188 -6.188 1 94.19 29 ALA B CA 1
ATOM 2605 C C . ALA B 1 29 ? -1.503 10.656 -6.047 1 94.19 29 ALA B C 1
ATOM 2607 O O . ALA B 1 29 ? -0.881 11.227 -6.949 1 94.19 29 ALA B O 1
ATOM 2608 N N . ILE B 1 30 ? -1.874 11.305 -4.996 1 94.38 30 ILE B N 1
ATOM 2609 C CA . ILE B 1 30 ? -1.58 12.711 -4.734 1 94.38 30 ILE B CA 1
ATOM 2610 C C . ILE B 1 30 ? -0.866 12.852 -3.391 1 94.38 30 ILE B C 1
ATOM 2612 O O . ILE B 1 30 ? -1.322 12.312 -2.381 1 94.38 30 ILE B O 1
ATOM 2616 N N . ALA B 1 31 ? 0.293 13.547 -3.436 1 96.12 31 ALA B N 1
ATOM 2617 C CA . ALA B 1 31 ? 1.018 13.797 -2.193 1 96.12 31 ALA B CA 1
ATOM 2618 C C . ALA B 1 31 ? 0.157 14.578 -1.204 1 96.12 31 ALA B C 1
ATOM 2620 O O . ALA B 1 31 ? -0.559 15.508 -1.593 1 96.12 31 ALA B O 1
ATOM 2621 N N . GLY B 1 32 ? 0.252 14.125 0.044 1 95.12 32 GLY B N 1
ATOM 2622 C CA . GLY B 1 32 ? -0.562 14.828 1.021 1 95.12 32 GLY B CA 1
ATOM 2623 C C . GLY B 1 32 ? -0.186 14.508 2.455 1 95.12 32 GLY B C 1
ATOM 2624 O O . GLY B 1 32 ? 0.967 14.18 2.742 1 95.12 32 GLY B O 1
ATOM 2625 N N . GLY B 1 33 ? -1.205 14.633 3.332 1 96.19 33 GLY B N 1
ATOM 2626 C CA . GLY B 1 33 ? -1.031 14.734 4.773 1 96.19 33 GLY B CA 1
ATOM 2627 C C . GLY B 1 33 ? -1.181 16.141 5.297 1 96.19 33 GLY B C 1
ATOM 2628 O O . GLY B 1 33 ? -0.61 17.078 4.738 1 96.19 33 GLY B O 1
ATOM 2629 N N . SER B 1 34 ? -1.927 16.203 6.34 1 97.56 34 SER B N 1
ATOM 2630 C CA . SER B 1 34 ? -2.271 17.547 6.809 1 97.56 34 SER B CA 1
ATOM 2631 C C . SER B 1 34 ? -1.023 18.359 7.156 1 97.56 34 SER B C 1
ATOM 2633 O O . SER B 1 34 ? -0.821 19.453 6.629 1 97.56 34 SER B O 1
ATOM 2635 N N . PRO B 1 35 ? -0.092 17.875 7.996 1 98.56 35 PRO B N 1
ATOM 2636 C CA . PRO B 1 35 ? 1.122 18.656 8.273 1 98.56 35 PRO B CA 1
ATOM 2637 C C . PRO B 1 35 ? 1.935 18.938 7.016 1 98.56 35 PRO B C 1
ATOM 2639 O O . PRO B 1 35 ? 2.463 20.047 6.859 1 98.56 35 PRO B O 1
ATOM 2642 N N . PHE B 1 36 ? 1.997 17.984 6.121 1 98.5 36 PHE B N 1
ATOM 2643 C CA . PHE B 1 36 ? 2.664 18.172 4.836 1 98.5 36 PHE B CA 1
ATOM 2644 C C . PHE B 1 36 ? 2.051 19.328 4.07 1 98.5 36 PHE B C 1
ATOM 2646 O O . PHE B 1 36 ? 2.77 20.219 3.59 1 98.5 36 PHE B O 1
ATOM 2653 N N . ASN B 1 37 ? 0.788 19.391 3.963 1 97.75 37 ASN B N 1
ATOM 2654 C CA . ASN B 1 37 ? 0.065 20.438 3.264 1 97.75 37 ASN B CA 1
ATOM 2655 C C . ASN B 1 37 ? 0.291 21.797 3.916 1 97.75 37 ASN B C 1
ATOM 2657 O O . ASN B 1 37 ? 0.433 22.812 3.223 1 97.75 37 ASN B O 1
ATOM 2661 N N . VAL B 1 38 ? 0.32 21.797 5.23 1 98.69 38 VAL B N 1
ATOM 2662 C CA . VAL B 1 38 ? 0.511 23.062 5.945 1 98.69 38 VAL B CA 1
ATOM 2663 C C . VAL B 1 38 ? 1.915 23.594 5.68 1 98.69 38 VAL B C 1
ATOM 2665 O O . VAL B 1 38 ? 2.094 24.797 5.441 1 98.69 38 VAL B O 1
ATOM 2668 N N . ALA B 1 39 ? 2.914 22.719 5.707 1 98.75 39 ALA B N 1
ATOM 2669 C CA . ALA B 1 39 ? 4.281 23.156 5.43 1 98.75 39 ALA B CA 1
ATOM 2670 C C . ALA B 1 39 ? 4.402 23.734 4.027 1 98.75 39 ALA B C 1
ATOM 2672 O O . ALA B 1 39 ? 4.992 24.812 3.844 1 98.75 39 ALA B O 1
ATOM 2673 N N . VAL B 1 40 ? 3.822 23.078 3.064 1 98.25 40 VAL B N 1
ATOM 2674 C CA . VAL B 1 40 ? 3.826 23.531 1.681 1 98.25 40 VAL B CA 1
ATOM 2675 C C . VAL B 1 40 ? 3.043 24.844 1.57 1 98.25 40 VAL B C 1
ATOM 2677 O O . VAL B 1 40 ? 3.484 25.781 0.906 1 98.25 40 VAL B O 1
ATOM 2680 N N . GLY B 1 41 ? 1.915 24.859 2.229 1 98.06 41 GLY B N 1
ATOM 2681 C CA . GLY B 1 41 ? 1.09 26.047 2.215 1 98.06 41 GLY B CA 1
ATOM 2682 C C . GLY B 1 41 ? 1.8 27.266 2.768 1 98.06 41 GLY B C 1
ATOM 2683 O O . GLY B 1 41 ? 1.667 28.375 2.227 1 98.06 41 GLY B O 1
ATOM 2684 N N . LEU B 1 42 ? 2.521 27.094 3.844 1 98.62 42 LEU B N 1
ATOM 2685 C CA . LEU B 1 42 ? 3.285 28.203 4.418 1 98.62 42 LEU B CA 1
ATOM 2686 C C . LEU B 1 42 ? 4.289 28.75 3.406 1 98.62 42 LEU B C 1
ATOM 2688 O O . LEU B 1 42 ? 4.383 29.969 3.219 1 98.62 42 LEU B O 1
ATOM 2692 N N . ARG B 1 43 ? 4.945 27.859 2.734 1 98.44 43 ARG B N 1
ATOM 2693 C CA . ARG B 1 43 ? 5.918 28.297 1.738 1 98.44 43 ARG B CA 1
ATOM 2694 C C . ARG B 1 43 ? 5.234 29.062 0.605 1 98.44 43 ARG B C 1
ATOM 2696 O O . ARG B 1 43 ? 5.703 30.125 0.196 1 98.44 43 ARG B O 1
ATOM 2703 N N . ARG B 1 44 ? 4.188 28.531 0.147 1 97.69 44 ARG B N 1
ATOM 2704 C CA . ARG B 1 44 ? 3.457 29.172 -0.946 1 97.69 44 ARG B CA 1
ATOM 2705 C C . ARG B 1 44 ? 2.963 30.547 -0.541 1 97.69 44 ARG B C 1
ATOM 2707 O O . ARG B 1 44 ? 2.885 31.453 -1.375 1 97.69 44 ARG B O 1
ATOM 2714 N N . LEU B 1 45 ? 2.691 30.734 0.735 1 97.62 45 LEU B N 1
ATOM 2715 C CA . LEU B 1 45 ? 2.184 32 1.244 1 97.62 45 LEU B CA 1
ATOM 2716 C C . LEU B 1 45 ? 3.33 32.906 1.662 1 97.62 45 LEU B C 1
ATOM 2718 O O . LEU B 1 45 ? 3.1 34 2.217 1 97.62 45 LEU B O 1
ATOM 2722 N N . GLY B 1 46 ? 4.543 32.469 1.513 1 97 46 GLY B N 1
ATOM 2723 C CA . GLY B 1 46 ? 5.695 33.344 1.68 1 97 46 GLY B CA 1
ATOM 2724 C C . GLY B 1 46 ? 6.363 33.188 3.035 1 97 46 GLY B C 1
ATOM 2725 O O . GLY B 1 46 ? 7.246 33.969 3.387 1 97 46 GLY B O 1
ATOM 2726 N N . VAL B 1 47 ? 5.961 32.281 3.816 1 97.88 47 VAL B N 1
ATOM 2727 C CA . VAL B 1 47 ? 6.527 32.062 5.145 1 97.88 47 VAL B CA 1
ATOM 2728 C C . VAL B 1 47 ? 7.559 30.922 5.086 1 97.88 47 VAL B C 1
ATOM 2730 O O . VAL B 1 47 ? 7.297 29.859 4.52 1 97.88 47 VAL B O 1
ATOM 2733 N N . ASP B 1 48 ? 8.719 31.141 5.637 1 98.06 48 ASP B N 1
ATOM 2734 C CA . ASP B 1 48 ? 9.719 30.078 5.727 1 98.06 48 ASP B CA 1
ATOM 2735 C C . ASP B 1 48 ? 9.227 28.938 6.621 1 98.06 48 ASP B C 1
ATOM 2737 O O . ASP B 1 48 ? 8.781 29.188 7.746 1 98.06 48 ASP B O 1
ATOM 2741 N N . SER B 1 49 ? 9.297 27.734 6.086 1 98.56 49 SER B N 1
ATOM 2742 C CA . SER B 1 49 ? 8.797 26.594 6.852 1 98.56 49 SER B CA 1
ATOM 2743 C C . SER B 1 49 ? 9.719 25.391 6.711 1 98.56 49 SER B C 1
ATOM 2745 O O . SER B 1 49 ? 10.508 25.312 5.762 1 98.56 49 SER B O 1
ATOM 2747 N N . ALA B 1 50 ? 9.719 24.516 7.652 1 98.75 50 ALA B N 1
ATOM 2748 C CA . ALA B 1 50 ? 10.32 23.188 7.66 1 98.75 50 ALA B CA 1
ATOM 2749 C C . ALA B 1 50 ? 9.328 22.141 8.133 1 98.75 50 ALA B C 1
ATOM 2751 O O . ALA B 1 50 ? 8.289 22.469 8.711 1 98.75 50 ALA B O 1
ATOM 2752 N N . LEU B 1 51 ? 9.641 20.922 7.762 1 98.81 51 LEU B N 1
ATOM 2753 C CA . LEU B 1 51 ? 8.812 19.797 8.188 1 98.81 51 LEU B CA 1
ATOM 2754 C C . LEU B 1 51 ? 9.625 18.812 9.008 1 98.81 51 LEU B C 1
ATOM 2756 O O . LEU B 1 51 ? 10.68 18.344 8.562 1 98.81 51 LEU B O 1
ATOM 2760 N N . PHE B 1 52 ? 9.195 18.641 10.266 1 98.88 52 PHE B N 1
ATOM 2761 C CA . PHE B 1 52 ? 9.742 17.547 11.078 1 98.88 52 PHE B CA 1
ATOM 2762 C C . PHE B 1 52 ? 8.93 16.266 10.891 1 98.88 52 PHE B C 1
ATOM 2764 O O . PHE B 1 52 ? 7.871 16.109 11.492 1 98.88 52 PHE B O 1
ATOM 2771 N N . ALA B 1 53 ? 9.414 15.422 10.031 1 98.81 53 ALA B N 1
ATOM 2772 C CA . ALA B 1 53 ? 8.695 14.219 9.625 1 98.81 53 ALA B CA 1
ATOM 2773 C C . ALA B 1 53 ? 9.656 13.133 9.148 1 98.81 53 ALA B C 1
ATOM 2775 O O . ALA B 1 53 ? 10.781 13.43 8.734 1 98.81 53 ALA B O 1
ATOM 2776 N N . GLY B 1 54 ? 9.242 11.914 9.328 1 98.75 54 GLY B N 1
ATOM 2777 C CA . GLY B 1 54 ? 9.93 10.797 8.703 1 98.75 54 GLY B CA 1
ATOM 2778 C C . GLY B 1 54 ? 9.484 10.547 7.273 1 98.75 54 GLY B C 1
ATOM 2779 O O . GLY B 1 54 ? 8.281 10.477 7 1 98.75 54 GLY B O 1
ATOM 2780 N N . LEU B 1 55 ? 10.445 10.438 6.363 1 98.62 55 LEU B N 1
ATOM 2781 C CA . LEU B 1 55 ? 10.156 10.125 4.965 1 98.62 55 LEU B CA 1
ATOM 2782 C C . LEU B 1 55 ? 10.766 8.781 4.578 1 98.62 55 LEU B C 1
ATOM 2784 O O . LEU B 1 55 ? 11.875 8.453 5.008 1 98.62 55 LEU B O 1
ATOM 2788 N N . SER B 1 56 ? 10.055 8.031 3.75 1 98.19 56 SER B N 1
ATOM 2789 C CA . SER B 1 56 ? 10.555 6.754 3.25 1 98.19 56 SER B CA 1
ATOM 2790 C C . SER B 1 56 ? 11.656 6.953 2.221 1 98.19 56 SER B C 1
ATOM 2792 O O . SER B 1 56 ? 11.664 7.945 1.489 1 98.19 56 SER B O 1
ATOM 2794 N N . THR B 1 57 ? 12.57 5.984 2.111 1 96.31 57 THR B N 1
ATOM 2795 C CA . THR B 1 57 ? 13.578 5.977 1.056 1 96.31 57 THR B CA 1
ATOM 2796 C C . THR B 1 57 ? 13.039 5.281 -0.195 1 96.31 57 THR B C 1
ATOM 2798 O O . THR B 1 57 ? 13.758 5.148 -1.188 1 96.31 57 THR B O 1
ATOM 2801 N N . ASP B 1 58 ? 11.797 4.895 -0.195 1 94.62 58 ASP B N 1
ATOM 2802 C CA . ASP B 1 58 ? 11.227 4.266 -1.383 1 94.62 58 ASP B CA 1
ATOM 2803 C C . ASP B 1 58 ? 10.844 5.312 -2.428 1 94.62 58 ASP B C 1
ATOM 2805 O O . ASP B 1 58 ? 11.086 6.508 -2.234 1 94.62 58 ASP B O 1
ATOM 2809 N N . TYR B 1 59 ? 10.344 4.895 -3.566 1 94.38 59 TYR B N 1
ATOM 2810 C CA . TYR B 1 59 ? 10.023 5.746 -4.707 1 94.38 59 TYR B CA 1
ATOM 2811 C C . TYR B 1 59 ? 9.078 6.875 -4.301 1 94.38 59 TYR B C 1
ATOM 2813 O O . TYR B 1 59 ? 9.328 8.039 -4.613 1 94.38 59 TYR B O 1
ATOM 2821 N N . LEU B 1 60 ? 8 6.539 -3.627 1 95.62 60 LEU B N 1
ATOM 2822 C CA . LEU B 1 60 ? 7.008 7.531 -3.232 1 95.62 60 LEU B CA 1
ATOM 2823 C C . LEU B 1 60 ? 7.586 8.492 -2.199 1 95.62 60 LEU B C 1
ATOM 2825 O O . LEU B 1 60 ? 7.277 9.688 -2.219 1 95.62 60 LEU B O 1
ATOM 2829 N N . GLY B 1 61 ? 8.367 7.922 -1.249 1 97.12 61 GLY B N 1
ATOM 2830 C CA . GLY B 1 61 ? 9.047 8.789 -0.299 1 97.12 61 GLY B CA 1
ATOM 2831 C C . GLY B 1 61 ? 9.938 9.812 -0.964 1 97.12 61 GLY B C 1
ATOM 2832 O O . GLY B 1 61 ? 9.969 10.977 -0.554 1 97.12 61 GLY B O 1
ATOM 2833 N N . ARG B 1 62 ? 10.633 9.414 -1.979 1 95.5 62 ARG B N 1
ATOM 2834 C CA . ARG B 1 62 ? 11.5 10.328 -2.709 1 95.5 62 ARG B CA 1
ATOM 2835 C C . ARG B 1 62 ? 10.688 11.375 -3.461 1 95.5 62 ARG B C 1
ATOM 2837 O O . ARG B 1 62 ? 11.117 12.523 -3.611 1 95.5 62 ARG B O 1
ATOM 2844 N N . ARG B 1 63 ? 9.523 11 -3.895 1 95.12 63 ARG B N 1
ATOM 2845 C CA . ARG B 1 63 ? 8.641 11.969 -4.527 1 95.12 63 ARG B CA 1
ATOM 2846 C C . ARG B 1 63 ? 8.164 13.016 -3.525 1 95.12 63 ARG B C 1
ATOM 2848 O O . ARG B 1 63 ? 8.078 14.203 -3.854 1 95.12 63 ARG B O 1
ATOM 2855 N N . LEU B 1 64 ? 7.855 12.57 -2.338 1 97.94 64 LEU B N 1
ATOM 2856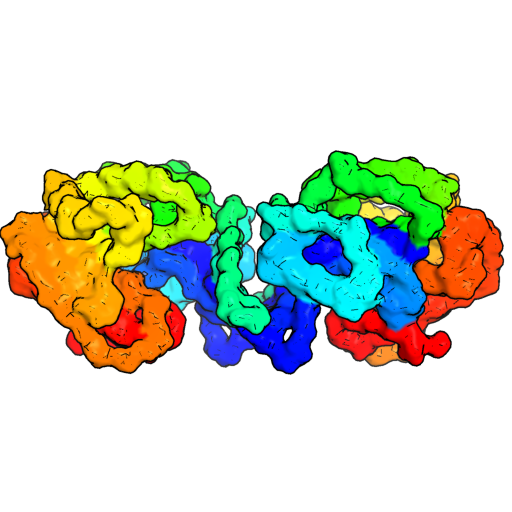 C CA . LEU B 1 64 ? 7.473 13.508 -1.292 1 97.94 64 LEU B CA 1
ATOM 2857 C C . LEU B 1 64 ? 8.586 14.516 -1.029 1 97.94 64 LEU B C 1
ATOM 2859 O O . LEU B 1 64 ? 8.336 15.719 -0.933 1 97.94 64 LEU B O 1
ATOM 2863 N N . GLN B 1 65 ? 9.766 13.969 -0.916 1 98.06 65 GLN B N 1
ATOM 2864 C CA . GLN B 1 65 ? 10.922 14.836 -0.693 1 98.06 65 GLN B CA 1
ATOM 2865 C C . GLN B 1 65 ? 11.078 15.844 -1.824 1 98.06 65 GLN B C 1
ATOM 2867 O O . GLN B 1 65 ? 11.375 17.016 -1.58 1 98.06 65 GLN B O 1
ATOM 2872 N N . LYS B 1 66 ? 10.906 15.398 -3.023 1 96.62 66 LYS B N 1
ATOM 2873 C CA . LYS B 1 66 ? 11.023 16.266 -4.188 1 96.62 66 LYS B CA 1
ATOM 2874 C C . LYS B 1 66 ? 9.984 17.375 -4.152 1 96.62 66 LYS B C 1
ATOM 2876 O O . LYS B 1 66 ? 10.281 18.531 -4.477 1 96.62 66 LYS B O 1
ATOM 2881 N N . VAL B 1 67 ? 8.773 17.078 -3.777 1 97.38 67 VAL B N 1
ATOM 2882 C CA . VAL B 1 67 ? 7.727 18.094 -3.662 1 97.38 67 VAL B CA 1
ATOM 2883 C C . VAL B 1 67 ? 8.148 19.172 -2.656 1 97.38 67 VAL B C 1
ATOM 2885 O O . VAL B 1 67 ? 8.047 20.359 -2.934 1 97.38 67 VAL B O 1
ATOM 2888 N N . LEU B 1 68 ? 8.609 18.688 -1.503 1 98.5 68 LEU B N 1
ATOM 2889 C CA . LEU B 1 68 ? 9.023 19.609 -0.457 1 98.5 68 LEU B CA 1
ATOM 2890 C C . LEU B 1 68 ? 10.156 20.5 -0.944 1 98.5 68 LEU B C 1
ATOM 2892 O O . LEU B 1 68 ? 10.141 21.719 -0.721 1 98.5 68 LEU B O 1
ATOM 2896 N N . GLN B 1 69 ? 11.07 19.922 -1.627 1 98.06 69 GLN B N 1
ATOM 2897 C CA . GLN B 1 69 ? 12.195 20.672 -2.172 1 98.06 69 GLN B CA 1
ATOM 2898 C C . GLN B 1 69 ? 11.727 21.703 -3.189 1 98.06 69 GLN B C 1
ATOM 2900 O O . GLN B 1 69 ? 12.133 22.859 -3.127 1 98.06 69 GLN B O 1
ATOM 2905 N N . GLU B 1 70 ? 10.906 21.312 -4.062 1 97.38 70 GLU B N 1
ATOM 2906 C CA . GLU B 1 70 ? 10.422 22.188 -5.121 1 97.38 70 GLU B CA 1
ATOM 2907 C C . GLU B 1 70 ? 9.594 23.344 -4.551 1 97.38 70 GLU B C 1
ATOM 2909 O O . GLU B 1 70 ? 9.602 24.453 -5.086 1 97.38 70 GLU B O 1
ATOM 2914 N N . GLU B 1 71 ? 8.938 23.078 -3.432 1 97.62 71 GLU B N 1
ATOM 2915 C CA . GLU B 1 71 ? 8.086 24.094 -2.803 1 97.62 71 GLU B CA 1
ATOM 2916 C C . GLU B 1 71 ? 8.883 24.969 -1.849 1 97.62 71 GLU B C 1
ATOM 2918 O O . GLU B 1 71 ? 8.367 25.969 -1.334 1 97.62 71 GLU B O 1
ATOM 2923 N N . GLY B 1 72 ? 10.078 24.578 -1.586 1 98.25 72 GLY B N 1
ATOM 2924 C CA . GLY B 1 72 ? 10.969 25.406 -0.791 1 98.25 72 GLY B CA 1
ATOM 2925 C C . GLY B 1 72 ? 10.859 25.141 0.699 1 98.25 72 GLY B C 1
ATOM 2926 O O . GLY B 1 72 ? 11.195 26 1.514 1 98.25 72 GLY B O 1
ATOM 2927 N N . VAL B 1 73 ? 10.328 24.016 1.079 1 98.62 73 VAL B N 1
ATOM 2928 C CA . VAL B 1 73 ? 10.312 23.625 2.486 1 98.62 73 VAL B CA 1
ATOM 2929 C C . VAL B 1 73 ? 11.711 23.172 2.908 1 98.62 73 VAL B C 1
ATOM 2931 O O . VAL B 1 73 ? 12.328 22.344 2.238 1 98.62 73 VAL B O 1
ATOM 2934 N N . ARG B 1 74 ? 12.188 23.734 3.949 1 97.62 74 ARG B N 1
ATOM 2935 C CA . ARG B 1 74 ? 13.539 23.422 4.387 1 97.62 74 ARG B CA 1
ATOM 2936 C C . ARG B 1 74 ? 13.664 21.953 4.797 1 97.62 74 ARG B C 1
ATOM 2938 O O . ARG B 1 74 ? 12.805 21.438 5.508 1 97.62 74 ARG B O 1
ATOM 2945 N N . PRO B 1 75 ? 14.703 21.297 4.406 1 96.81 75 PRO B N 1
ATOM 2946 C CA . PR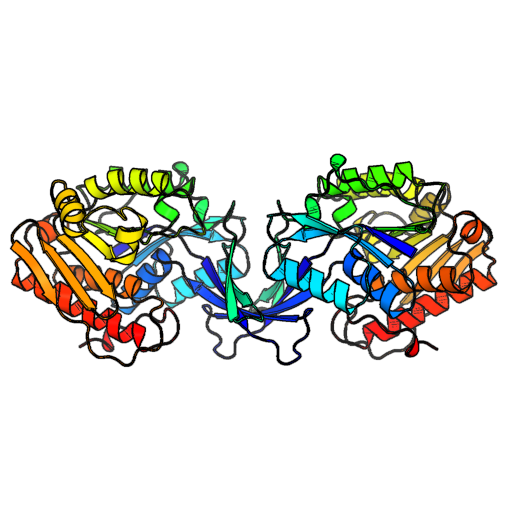O B 1 75 ? 14.859 19.859 4.637 1 96.81 75 PRO B CA 1
ATOM 2947 C C . PRO B 1 75 ? 15.508 19.547 5.98 1 96.81 75 PRO B C 1
ATOM 2949 O O . PRO B 1 75 ? 15.656 18.375 6.34 1 96.81 75 PRO B O 1
ATOM 2952 N N . ASP B 1 76 ? 15.766 20.469 6.758 1 96.88 76 ASP B N 1
ATOM 2953 C CA . ASP B 1 76 ? 16.656 20.375 7.914 1 96.88 76 ASP B CA 1
ATOM 2954 C C . ASP B 1 76 ? 16.125 19.359 8.922 1 96.88 76 ASP B C 1
ATOM 2956 O O . ASP B 1 76 ? 16.891 18.781 9.703 1 96.88 76 ASP B O 1
ATOM 2960 N N . TYR B 1 77 ? 14.867 19.141 8.93 1 98.31 77 TYR B N 1
ATOM 2961 C CA . TYR B 1 77 ? 14.281 18.344 10 1 98.31 77 TYR B CA 1
ATOM 2962 C C . TYR B 1 77 ? 13.633 17.078 9.453 1 98.31 77 TYR B C 1
ATOM 2964 O O . TYR B 1 77 ? 12.898 16.391 10.164 1 98.31 77 TYR B O 1
ATOM 2972 N N . LEU B 1 78 ? 13.914 16.812 8.188 1 98.56 78 LEU B N 1
ATOM 2973 C CA . LEU B 1 78 ? 13.43 15.57 7.578 1 98.56 78 LEU B CA 1
ATOM 2974 C C . LEU B 1 78 ? 14.375 14.414 7.887 1 98.56 78 LEU B C 1
ATOM 2976 O O . LEU B 1 78 ? 15.594 14.578 7.867 1 98.56 78 LEU B O 1
ATOM 2980 N N . LEU B 1 79 ? 13.844 13.297 8.211 1 98.69 79 LEU B N 1
ATOM 2981 C CA . LEU B 1 79 ? 14.633 12.094 8.438 1 98.69 79 LEU B CA 1
ATOM 2982 C C . LEU B 1 79 ? 14.203 10.977 7.492 1 98.69 79 LEU B C 1
ATOM 2984 O O . LEU B 1 79 ? 13.008 10.758 7.281 1 98.69 79 LEU B O 1
ATOM 2988 N N . ASP B 1 80 ? 15.203 10.258 6.941 1 98.25 80 ASP B N 1
ATOM 2989 C CA . ASP B 1 80 ? 14.945 9.141 6.035 1 98.25 80 ASP B CA 1
ATOM 2990 C C . ASP B 1 80 ? 14.828 7.824 6.805 1 98.25 80 ASP B C 1
ATOM 2992 O O . ASP B 1 80 ? 15.617 7.559 7.715 1 98.25 80 ASP B O 1
ATOM 2996 N N . PHE B 1 81 ? 13.859 7.066 6.5 1 98.44 81 PHE B N 1
ATOM 2997 C CA . PHE B 1 81 ? 13.688 5.73 7.062 1 98.44 81 PHE B CA 1
ATOM 2998 C C . PHE B 1 81 ? 13.539 4.691 5.961 1 98.44 81 PHE B C 1
ATOM 3000 O O . PHE B 1 81 ? 12.906 4.953 4.934 1 98.44 81 PHE B O 1
ATOM 3007 N N . ALA B 1 82 ? 14.141 3.504 6.188 1 95.88 82 ALA B N 1
ATOM 3008 C CA . ALA B 1 82 ? 13.922 2.365 5.301 1 95.88 82 ALA B CA 1
ATOM 3009 C C . ALA B 1 82 ? 12.617 1.652 5.637 1 95.88 82 ALA B C 1
ATOM 3011 O O . ALA B 1 82 ? 12.625 0.493 6.059 1 95.88 82 ALA B O 1
ATOM 3012 N N . ALA B 1 83 ? 11.523 2.268 5.68 1 96.56 83 ALA B N 1
ATOM 3013 C CA . ALA B 1 83 ? 10.148 1.825 5.871 1 96.56 83 ALA B CA 1
ATOM 3014 C C . ALA B 1 83 ? 9.242 2.348 4.758 1 96.56 83 ALA B C 1
ATOM 3016 O O . ALA B 1 83 ? 9.57 3.33 4.09 1 96.56 83 ALA B O 1
ATOM 3017 N N . PRO B 1 84 ? 8.203 1.705 4.516 1 96 84 PRO B N 1
ATOM 3018 C CA . PRO B 1 84 ? 7.363 2.094 3.381 1 96 84 PRO B CA 1
ATOM 3019 C C . PRO B 1 84 ? 6.68 3.443 3.588 1 96 84 PRO B C 1
ATOM 3021 O O . PRO B 1 84 ? 6.543 3.902 4.723 1 96 84 PRO B O 1
ATOM 3024 N N . THR B 1 85 ? 6.34 4.074 2.496 1 97.81 85 THR B N 1
ATOM 3025 C CA . THR B 1 85 ? 5.516 5.277 2.521 1 97.81 85 THR B CA 1
ATOM 3026 C C . THR B 1 85 ? 4.082 4.941 2.922 1 97.81 85 THR B C 1
ATOM 3028 O O . THR B 1 85 ? 3.529 3.932 2.482 1 97.81 85 THR B O 1
ATOM 3031 N N . THR B 1 86 ? 3.496 5.738 3.791 1 98.19 86 THR B N 1
ATOM 3032 C CA . THR B 1 86 ? 2.1 5.578 4.18 1 98.19 86 THR B CA 1
ATOM 3033 C C . THR B 1 86 ? 1.173 5.852 3 1 98.19 86 THR B C 1
ATOM 3035 O O . THR B 1 86 ? 1.388 6.801 2.242 1 98.19 86 THR B O 1
ATOM 3038 N N . LEU B 1 87 ? 0.15 5.008 2.805 1 97.31 87 LEU B N 1
ATOM 3039 C CA . LEU B 1 87 ? -0.838 5.137 1.738 1 97.31 87 LEU B CA 1
ATOM 3040 C C . LEU B 1 87 ? -2.242 5.277 2.314 1 97.31 87 LEU B C 1
ATOM 3042 O O . LEU B 1 87 ? -2.67 4.457 3.131 1 97.31 87 LEU B O 1
ATOM 3046 N N . ALA B 1 88 ? -2.918 6.332 1.969 1 96 88 ALA B N 1
ATOM 3047 C CA . ALA B 1 88 ? -4.352 6.469 2.209 1 96 88 ALA B CA 1
ATOM 3048 C C . ALA B 1 88 ? -5.148 6.203 0.934 1 96 88 ALA B C 1
ATOM 3050 O O . ALA B 1 88 ? -5.09 6.988 -0.015 1 96 88 ALA B O 1
ATOM 3051 N N . MET B 1 89 ? -5.902 5.141 0.927 1 93.88 89 MET B N 1
ATOM 3052 C CA . MET B 1 89 ? -6.562 4.723 -0.306 1 93.88 89 MET B CA 1
ATOM 3053 C C . MET B 1 89 ? -8.07 4.926 -0.209 1 93.88 89 MET B C 1
ATOM 3055 O O . MET B 1 89 ? -8.688 4.535 0.782 1 93.88 89 MET B O 1
ATOM 3059 N N . VAL B 1 90 ? -8.57 5.574 -1.21 1 90.31 90 VAL B N 1
ATOM 3060 C CA . VAL B 1 90 ? -10.008 5.773 -1.334 1 90.31 90 VAL B CA 1
ATOM 3061 C C . VAL B 1 90 ? -10.5 5.16 -2.641 1 90.31 90 VAL B C 1
ATOM 3063 O O . VAL B 1 90 ? -10.047 5.535 -3.723 1 90.31 90 VAL B O 1
ATOM 3066 N N . ALA B 1 91 ? -11.32 4.207 -2.535 1 88.69 91 ALA B N 1
ATOM 3067 C CA . ALA B 1 91 ? -11.906 3.564 -3.711 1 88.69 91 ALA B CA 1
ATOM 3068 C C . ALA B 1 91 ? -13.422 3.699 -3.711 1 88.69 91 ALA B C 1
ATOM 3070 O O . ALA B 1 91 ? -14.047 3.814 -2.65 1 88.69 91 ALA B O 1
ATOM 3071 N N . VAL B 1 92 ? -13.969 3.828 -4.934 1 80 92 VAL B N 1
ATOM 3072 C CA . VAL B 1 92 ? -15.422 3.869 -5.082 1 80 92 VAL B CA 1
ATOM 3073 C C . VAL B 1 92 ? -15.93 2.529 -5.609 1 80 92 VAL B C 1
ATOM 3075 O O . VAL B 1 92 ? -15.523 2.09 -6.691 1 80 92 VAL B O 1
ATOM 3078 N N . GLY B 1 93 ? -16.719 1.921 -4.738 1 74.44 93 GLY B N 1
ATOM 3079 C CA . GLY B 1 93 ? -17.281 0.644 -5.141 1 74.44 93 GLY B CA 1
ATOM 3080 C C . GLY B 1 93 ? -18.281 0.765 -6.273 1 74.44 93 GLY B C 1
ATOM 3081 O O . GLY B 1 93 ? -18.641 1.873 -6.676 1 74.44 93 GLY B O 1
ATOM 3082 N N . ALA B 1 94 ? -18.688 -0.376 -6.793 1 68.38 94 ALA B N 1
ATOM 3083 C CA . ALA B 1 94 ? -19.656 -0.441 -7.891 1 68.38 94 ALA B CA 1
ATOM 3084 C C . ALA B 1 94 ? -20.969 0.239 -7.508 1 68.38 94 ALA B C 1
ATOM 3086 O O . ALA B 1 94 ? -21.656 0.794 -8.367 1 68.38 94 ALA B O 1
ATOM 3087 N N . ASN B 1 95 ? -21.297 0.227 -6.246 1 70.44 95 ASN B N 1
ATOM 3088 C CA . ASN B 1 95 ? -22.531 0.819 -5.77 1 70.44 95 ASN B CA 1
ATOM 3089 C C . ASN B 1 95 ? -22.359 2.301 -5.449 1 70.44 95 ASN B C 1
ATOM 3091 O O . ASN B 1 95 ? -23.266 2.928 -4.895 1 70.44 95 ASN B O 1
ATOM 3095 N N . GLY B 1 96 ? -21.156 2.742 -5.711 1 74.56 96 GLY B N 1
ATOM 3096 C CA . GLY B 1 96 ? -20.906 4.148 -5.453 1 74.56 96 GLY B CA 1
ATOM 3097 C C . GLY B 1 96 ? -20.438 4.422 -4.039 1 74.56 96 GLY B C 1
ATOM 3098 O O . GLY B 1 96 ? -20.141 5.566 -3.684 1 74.56 96 GLY B O 1
ATOM 3099 N N . SER B 1 97 ? -20.391 3.369 -3.275 1 80.44 97 SER B N 1
ATOM 3100 C CA . SER B 1 97 ? -19.969 3.555 -1.889 1 80.44 97 SER B CA 1
ATOM 3101 C C . SER B 1 97 ? -18.453 3.678 -1.776 1 80.44 97 SER B C 1
ATOM 3103 O O . SER B 1 97 ? -17.719 2.932 -2.422 1 80.44 97 SER B O 1
ATOM 3105 N N . PRO B 1 98 ? -18.031 4.66 -0.98 1 84.25 98 PRO B N 1
ATOM 3106 C CA . PRO B 1 98 ? -16.594 4.801 -0.807 1 84.25 98 PRO B CA 1
ATOM 3107 C C . PRO B 1 98 ? -16.016 3.756 0.144 1 84.25 98 PRO B C 1
ATOM 3109 O O . PRO B 1 98 ? -16.641 3.398 1.139 1 84.25 98 PRO B O 1
ATOM 3112 N N . HIS B 1 99 ? -14.898 3.184 -0.225 1 87.88 99 HIS B N 1
ATOM 3113 C CA . HIS B 1 99 ? -14.109 2.277 0.6 1 87.88 99 HIS B CA 1
ATOM 3114 C C . HIS B 1 99 ? -12.758 2.895 0.959 1 87.88 99 HIS B C 1
ATOM 3116 O O . HIS B 1 99 ? -11.992 3.275 0.073 1 87.88 99 HIS B O 1
ATOM 3122 N N . TYR B 1 100 ? -12.609 2.992 2.32 1 90.31 100 TYR B N 1
ATOM 3123 C CA . TYR B 1 100 ? -11.367 3.586 2.789 1 90.31 100 TYR B CA 1
ATOM 3124 C C . TYR B 1 100 ? -10.422 2.52 3.326 1 90.31 100 TYR B C 1
ATOM 3126 O O . TYR B 1 100 ? -10.852 1.576 3.994 1 90.31 100 TYR B O 1
ATOM 3134 N N . SER B 1 101 ? -9.219 2.641 2.947 1 91.62 101 SER B N 1
ATOM 3135 C CA . SER B 1 101 ? -8.156 1.799 3.494 1 91.62 101 SER B CA 1
ATOM 3136 C C . SER B 1 101 ? -6.902 2.613 3.797 1 91.62 101 SER B C 1
ATOM 3138 O O . SER B 1 101 ? -6.469 3.422 2.975 1 91.62 101 SER B O 1
ATOM 3140 N N . PHE B 1 102 ? -6.473 2.477 5.043 1 94.44 102 PHE B N 1
ATOM 3141 C CA . PHE B 1 102 ? -5.27 3.188 5.469 1 94.44 102 PHE B CA 1
ATOM 3142 C C . PHE B 1 102 ? -4.129 2.211 5.734 1 94.44 102 PHE B C 1
ATOM 3144 O O . PHE B 1 102 ? -4.27 1.294 6.547 1 94.44 102 PHE B O 1
ATOM 3151 N N . ARG B 1 103 ? -3.045 2.418 5.043 1 95.19 103 ARG B N 1
ATOM 3152 C CA . ARG B 1 103 ? -1.852 1.598 5.223 1 95.19 103 ARG B CA 1
ATOM 3153 C C . ARG B 1 103 ? -0.722 2.404 5.852 1 95.19 103 ARG B C 1
ATOM 3155 O O . ARG B 1 103 ? 0.14 2.934 5.145 1 95.19 103 ARG B O 1
ATOM 3162 N N . GLY B 1 104 ? -0.701 2.326 7.145 1 95.94 104 GLY B N 1
ATOM 3163 C CA . GLY B 1 104 ? 0.245 3.205 7.816 1 95.94 104 GLY B CA 1
ATOM 3164 C C . GLY B 1 104 ? 1.084 2.492 8.859 1 95.94 104 GLY B C 1
ATOM 3165 O O . GLY B 1 104 ? 2.092 3.027 9.328 1 95.94 104 GLY B O 1
ATOM 3166 N N . GLU B 1 105 ? 0.688 1.267 9.242 1 92.69 105 GLU B N 1
ATOM 3167 C CA . GLU B 1 105 ? 1.423 0.562 10.289 1 92.69 105 GLU B CA 1
ATOM 3168 C C . GLU B 1 105 ? 2.859 0.279 9.859 1 92.69 105 GLU B C 1
ATOM 3170 O O . GLU B 1 105 ? 3.094 -0.274 8.781 1 92.69 105 GLU B O 1
ATOM 3175 N N . GLY B 1 106 ? 3.785 0.764 10.727 1 93.81 106 GLY B N 1
ATOM 3176 C CA . GLY B 1 106 ? 5.195 0.519 10.469 1 93.81 106 GLY B CA 1
ATOM 3177 C C . GLY B 1 106 ? 5.77 1.43 9.398 1 93.81 106 GLY B C 1
ATOM 3178 O O . GLY B 1 106 ? 6.918 1.256 8.984 1 93.81 106 GLY B O 1
ATOM 3179 N N . CYS B 1 107 ? 5.09 2.402 8.969 1 97.56 107 CYS B N 1
ATOM 3180 C CA . CYS B 1 107 ? 5.523 3.26 7.875 1 97.56 107 CYS B CA 1
ATOM 3181 C C . CYS B 1 107 ? 6.422 4.383 8.375 1 97.56 107 CYS B C 1
ATOM 3183 O O . CYS B 1 107 ? 6.492 4.633 9.578 1 97.56 107 CYS B O 1
ATOM 3185 N N . ALA B 1 108 ? 7.07 5.016 7.449 1 98.5 108 ALA B N 1
ATOM 3186 C CA . ALA B 1 108 ? 8.156 5.953 7.727 1 98.5 108 ALA B CA 1
ATOM 3187 C C . ALA B 1 108 ? 7.652 7.148 8.531 1 98.5 108 ALA B C 1
ATOM 3189 O O . ALA B 1 108 ? 8.344 7.629 9.438 1 98.5 108 ALA B O 1
ATOM 3190 N N . ASP B 1 109 ? 6.465 7.637 8.297 1 98.44 109 ASP B N 1
ATOM 3191 C CA . ASP B 1 109 ? 5.969 8.875 8.883 1 98.44 109 ASP B CA 1
ATOM 3192 C C . ASP B 1 109 ? 5.688 8.703 10.375 1 98.44 109 ASP B C 1
ATOM 3194 O O . ASP B 1 109 ? 5.531 9.688 11.102 1 98.44 109 ASP B O 1
ATOM 3198 N N . ARG B 1 110 ? 5.629 7.453 10.828 1 98.12 110 ARG B N 1
ATOM 3199 C CA . ARG B 1 110 ? 5.309 7.211 12.227 1 98.12 110 ARG B CA 1
ATOM 3200 C C . ARG B 1 110 ? 6.574 6.934 13.039 1 98.12 110 ARG B C 1
ATOM 3202 O O . ARG B 1 110 ? 6.535 6.895 14.266 1 98.12 110 ARG B O 1
ATOM 3209 N N . GLN B 1 111 ? 7.719 6.887 12.422 1 98.44 111 GLN B N 1
ATOM 3210 C CA . GLN B 1 111 ? 8.867 6.234 13.039 1 98.44 111 GLN B CA 1
ATOM 3211 C C . GLN B 1 111 ? 9.68 7.223 13.867 1 98.44 111 GLN B C 1
ATOM 3213 O O . GLN B 1 111 ? 10.617 6.832 14.57 1 98.44 111 GLN B O 1
ATOM 3218 N N . LEU B 1 112 ? 9.414 8.492 13.805 1 98.62 112 LEU B N 1
ATOM 3219 C CA . LEU B 1 112 ? 10.117 9.438 14.664 1 98.62 112 LEU B CA 1
ATOM 3220 C C . LEU B 1 112 ? 9.977 9.039 16.125 1 98.62 112 LEU B C 1
ATOM 3222 O O . LEU B 1 112 ? 8.867 8.812 16.609 1 98.62 112 LEU B O 1
ATOM 3226 N N . SER B 1 113 ? 11.102 8.898 16.766 1 98.56 113 SER B N 1
ATOM 3227 C CA . SER B 1 113 ? 11.148 8.57 18.188 1 98.56 113 SER B CA 1
ATOM 3228 C C . SER B 1 113 ? 11.812 9.688 19 1 98.56 113 SER B C 1
ATOM 3230 O O . SER B 1 113 ? 12.266 10.688 18.422 1 98.56 113 SER B O 1
ATOM 3232 N N . LEU B 1 114 ? 11.859 9.516 20.297 1 98.38 114 LEU B N 1
ATOM 3233 C CA . LEU B 1 114 ? 12.461 10.508 21.188 1 98.38 114 LEU B CA 1
ATOM 3234 C C . LEU B 1 114 ? 13.922 10.75 20.828 1 98.38 114 LEU B C 1
ATOM 3236 O O . LEU B 1 114 ? 14.43 11.859 20.984 1 98.38 114 LEU B O 1
ATOM 3240 N N . ALA B 1 115 ? 14.523 9.727 20.25 1 98.31 115 ALA B N 1
ATOM 3241 C CA . ALA B 1 115 ? 15.93 9.828 19.875 1 98.31 115 ALA B CA 1
ATOM 3242 C C . ALA B 1 115 ? 16.125 10.789 18.703 1 98.31 115 ALA B C 1
ATOM 3244 O O . ALA B 1 115 ? 17.234 11.258 18.453 1 98.31 115 ALA B O 1
ATOM 3245 N N . HIS B 1 116 ? 15.07 11.164 18.031 1 98.5 116 HIS B N 1
ATOM 3246 C CA . HIS B 1 116 ? 15.156 11.992 16.828 1 98.5 116 HIS B CA 1
ATOM 3247 C C . HIS B 1 116 ? 14.773 13.438 17.125 1 98.5 116 HIS B C 1
ATOM 3249 O O . HIS B 1 116 ? 14.734 14.273 16.219 1 98.5 116 HIS B O 1
ATOM 3255 N N . LEU B 1 117 ? 14.492 13.797 18.359 1 98.38 117 LEU B N 1
ATOM 3256 C CA . LEU B 1 117 ? 14.086 15.156 18.703 1 98.38 117 LEU B CA 1
ATOM 3257 C C . LEU B 1 117 ? 15.164 16.156 18.328 1 98.38 117 LEU B C 1
ATOM 3259 O O . LEU B 1 117 ? 16.312 16.047 18.781 1 98.38 117 LEU B O 1
ATOM 3263 N N . PRO B 1 118 ? 14.82 17.109 17.547 1 97.56 118 PRO B N 1
ATOM 3264 C CA . PRO B 1 118 ? 15.828 18.094 17.156 1 97.56 118 PRO B CA 1
ATOM 3265 C C . PRO B 1 118 ? 16.047 19.172 18.203 1 97.56 118 PRO B C 1
ATOM 3267 O O . PRO B 1 118 ? 15.141 19.453 19 1 97.56 118 PRO B O 1
ATOM 3270 N N . THR B 1 119 ? 17.234 19.703 18.188 1 96.81 119 THR B N 1
ATOM 3271 C CA . THR B 1 119 ? 17.453 20.984 18.875 1 96.81 119 THR B CA 1
ATOM 3272 C C . THR B 1 119 ? 17.031 22.156 17.984 1 96.81 119 THR B C 1
ATOM 3274 O O . THR B 1 119 ? 17.422 22.234 16.828 1 96.81 119 THR B O 1
ATOM 3277 N N . LEU B 1 120 ? 16.25 23.016 18.547 1 97.56 120 LEU B N 1
ATOM 3278 C CA . LEU B 1 120 ? 15.711 24.125 17.766 1 97.56 120 LEU B CA 1
ATOM 3279 C C . LEU B 1 120 ? 16.453 25.422 18.062 1 97.56 120 LEU B C 1
ATOM 3281 O O . LEU B 1 120 ? 16.625 25.781 19.234 1 97.56 120 LEU B O 1
ATOM 3285 N N . GLY B 1 121 ? 16.938 26.031 16.984 1 95 121 GLY B N 1
ATOM 3286 C CA . GLY B 1 121 ? 17.562 27.328 17.125 1 95 121 GLY B CA 1
ATOM 3287 C C . GLY B 1 121 ? 16.562 28.469 17.203 1 95 121 GLY B C 1
ATOM 3288 O O . GLY B 1 121 ? 15.352 28.25 17.156 1 95 121 GLY B O 1
ATOM 3289 N N . SER B 1 122 ? 17.078 29.719 17.297 1 93.56 122 SER B N 1
ATOM 3290 C CA . SER B 1 122 ? 16.25 30.906 17.438 1 93.56 122 SER B CA 1
ATOM 3291 C C . SER B 1 122 ? 15.516 31.234 16.125 1 93.56 122 SER B C 1
ATOM 3293 O O . SER B 1 122 ? 14.555 32 16.125 1 93.56 122 SER B O 1
ATOM 3295 N N . ASP B 1 123 ? 15.953 30.562 15.086 1 93.88 123 ASP B N 1
ATOM 3296 C CA . ASP B 1 123 ? 15.336 30.812 13.789 1 93.88 123 ASP B CA 1
ATOM 3297 C C . ASP B 1 123 ? 13.945 30.172 13.719 1 93.88 123 ASP B C 1
ATOM 3299 O O . ASP B 1 123 ? 13.141 30.516 12.859 1 93.88 123 ASP B O 1
ATOM 3303 N N . VAL B 1 124 ? 13.672 29.203 14.617 1 97.06 124 VAL B N 1
ATOM 3304 C CA . VAL B 1 124 ? 12.359 28.578 14.68 1 97.06 124 VAL B CA 1
ATOM 3305 C C . VAL B 1 124 ? 11.453 29.375 15.609 1 97.06 124 VAL B C 1
ATOM 3307 O O . VAL B 1 124 ? 11.633 29.359 16.828 1 97.06 124 VAL B O 1
ATOM 3310 N N . ARG B 1 125 ? 10.445 29.984 15.039 1 96.31 125 ARG B N 1
ATOM 3311 C CA . ARG B 1 125 ? 9.594 30.906 15.789 1 96.31 125 ARG B CA 1
ATOM 3312 C C . ARG B 1 125 ? 8.406 30.172 16.406 1 96.31 125 ARG B C 1
ATOM 3314 O O . ARG B 1 125 ? 7.875 30.594 17.438 1 96.31 125 ARG B O 1
ATOM 3321 N N . GLY B 1 126 ? 8.008 29.109 15.789 1 98 126 GLY B N 1
ATOM 3322 C CA . GLY B 1 126 ? 6.84 28.391 16.266 1 98 126 GLY B CA 1
ATOM 3323 C C . GLY B 1 126 ? 6.758 26.969 15.734 1 98 126 GLY B C 1
ATOM 3324 O O . GLY B 1 126 ? 7.531 26.578 14.852 1 98 126 GLY B O 1
ATOM 3325 N N . LEU B 1 127 ? 5.852 26.172 16.359 1 98.69 127 LEU B N 1
ATOM 3326 C CA . LEU B 1 127 ? 5.559 24.797 15.977 1 98.69 127 LEU B CA 1
ATOM 3327 C C . LEU B 1 127 ? 4.086 24.625 15.617 1 98.69 127 LEU B C 1
ATOM 3329 O O . LEU B 1 127 ? 3.215 25.219 16.266 1 98.69 127 LEU B O 1
ATOM 3333 N N . HIS B 1 128 ? 3.861 23.875 14.602 1 98.88 128 HIS B N 1
ATOM 3334 C CA . HIS B 1 128 ? 2.504 23.422 14.305 1 98.88 128 HIS B CA 1
ATOM 3335 C C . HIS B 1 128 ? 2.4 21.906 14.367 1 98.88 128 HIS B C 1
ATOM 3337 O O . HIS B 1 128 ? 3.248 21.203 13.812 1 98.88 128 HIS B O 1
ATOM 3343 N N . ILE B 1 129 ? 1.376 21.375 15.039 1 98.88 129 ILE B N 1
ATOM 3344 C CA . ILE B 1 129 ? 1.125 19.938 15.125 1 98.88 129 ILE B CA 1
ATOM 3345 C C . ILE B 1 129 ? -0.35 19.656 14.852 1 98.88 129 ILE B C 1
ATOM 3347 O O . ILE B 1 129 ? -1.209 20.5 15.102 1 98.88 129 ILE B O 1
ATOM 3351 N N . GLY B 1 130 ? -0.589 18.469 14.312 1 98.5 130 GLY B N 1
ATOM 3352 C CA . GLY B 1 130 ? -1.971 18.078 14.078 1 98.5 130 GLY B CA 1
ATOM 3353 C C . GLY B 1 130 ? -2.105 16.703 13.445 1 98.5 130 GLY B C 1
ATOM 3354 O O . GLY B 1 130 ? -1.109 16.016 13.242 1 98.5 130 GLY B O 1
ATOM 3355 N N . SER B 1 131 ? -3.332 16.328 13.281 1 98.38 131 SER B N 1
ATOM 3356 C CA . SER B 1 131 ? -3.75 15.141 12.547 1 98.38 131 SER B CA 1
ATOM 3357 C C . SER B 1 131 ? -3.307 13.867 13.266 1 98.38 131 SER B C 1
ATOM 3359 O O . SER B 1 131 ? -3.135 13.859 14.484 1 98.38 131 SER B O 1
ATOM 3361 N N . TYR B 1 132 ? -3.221 12.688 12.602 1 98.56 132 TYR B N 1
ATOM 3362 C CA . TYR B 1 132 ? -3.139 11.398 13.266 1 98.56 132 TYR B CA 1
ATOM 3363 C C . TYR B 1 132 ? -1.757 11.18 13.875 1 98.56 132 TYR B C 1
ATOM 3365 O O . TYR B 1 132 ? -1.577 10.312 14.734 1 98.56 132 TYR B O 1
ATOM 3373 N N . SER B 1 133 ? -0.734 11.984 13.492 1 98.56 133 SER B N 1
ATOM 3374 C CA . SER B 1 133 ? 0.576 11.898 14.125 1 98.56 133 SER B CA 1
ATOM 3375 C C . SER B 1 133 ? 0.502 12.266 15.602 1 98.56 133 SER B C 1
ATOM 3377 O O . SER B 1 133 ? 1.436 12 16.359 1 98.56 133 SER B O 1
ATOM 3379 N N . LEU B 1 134 ? -0.582 12.812 16 1 98.75 134 LEU B N 1
ATOM 3380 C CA . LEU B 1 134 ? -0.779 13.172 17.406 1 98.75 134 LEU B CA 1
ATOM 3381 C C . LEU B 1 134 ? -1.026 11.922 18.25 1 98.75 134 LEU B C 1
ATOM 3383 O O . LEU B 1 134 ? -0.864 11.953 19.469 1 98.75 134 LEU B O 1
ATOM 3387 N N . VAL B 1 135 ? -1.479 10.805 17.562 1 98.69 135 VAL B N 1
ATOM 3388 C CA . VAL B 1 135 ? -2.006 9.734 18.406 1 98.69 135 VAL B CA 1
ATOM 3389 C C . VAL B 1 135 ? -1.368 8.406 18 1 98.69 135 VAL B C 1
ATOM 3391 O O . VAL B 1 135 ? -1.389 7.441 18.781 1 98.69 135 VAL B O 1
ATOM 3394 N N . VAL B 1 136 ? -0.802 8.312 16.844 1 98.31 136 VAL B N 1
ATOM 3395 C CA . VAL B 1 136 ? -0.195 7.047 16.438 1 98.31 136 VAL B CA 1
ATOM 3396 C C . VAL B 1 136 ? 1.232 6.969 16.969 1 98.31 136 VAL B C 1
ATOM 3398 O O . VAL B 1 136 ? 1.939 7.977 17.031 1 98.31 136 VAL B O 1
ATOM 3401 N N . GLN B 1 137 ? 1.662 5.832 17.359 1 97.69 137 GLN B N 1
ATOM 3402 C CA . GLN B 1 137 ? 2.959 5.652 18.016 1 97.69 137 GLN B CA 1
ATOM 3403 C C . GLN B 1 137 ? 4.012 5.188 17.016 1 97.69 137 GLN B C 1
ATOM 3405 O O . GLN B 1 137 ? 3.693 4.48 16.047 1 97.69 137 GLN B O 1
ATOM 3410 N N . PRO B 1 138 ? 5.254 5.629 17.172 1 98.19 138 PRO B N 1
ATOM 3411 C CA . PRO B 1 138 ? 5.836 6.352 18.297 1 98.19 138 PRO B CA 1
ATOM 3412 C C . PRO B 1 138 ? 5.84 7.867 18.094 1 98.19 138 PRO B C 1
ATOM 3414 O O . PRO B 1 138 ? 6.188 8.617 19 1 98.19 138 PRO B O 1
ATOM 3417 N N . ILE B 1 139 ? 5.461 8.344 17 1 98.69 139 ILE B N 1
ATOM 3418 C CA . ILE B 1 139 ? 5.602 9.758 16.672 1 98.69 139 ILE B CA 1
ATOM 3419 C C . ILE B 1 139 ? 4.738 10.594 17.625 1 98.69 139 ILE B C 1
ATOM 3421 O O . ILE B 1 139 ? 5.113 11.711 17.984 1 98.69 139 ILE B O 1
ATOM 3425 N N . ALA B 1 140 ? 3.639 10.055 18.016 1 98.81 140 ALA B N 1
ATOM 3426 C CA . ALA B 1 140 ? 2.746 10.797 18.906 1 98.81 140 ALA B CA 1
ATOM 3427 C C . ALA B 1 140 ? 3.477 11.234 20.172 1 98.81 140 ALA B C 1
ATOM 3429 O O . ALA B 1 140 ? 3.426 12.414 20.547 1 98.81 140 ALA B O 1
ATOM 3430 N N . ASP B 1 141 ? 4.16 10.305 20.766 1 98.81 141 ASP B N 1
ATOM 3431 C CA . ASP B 1 141 ? 4.898 10.617 21.984 1 98.81 141 ASP B CA 1
ATOM 3432 C C . ASP B 1 141 ? 6.07 11.555 21.703 1 98.81 141 ASP B C 1
ATOM 3434 O O . ASP B 1 141 ? 6.418 12.391 22.531 1 98.81 141 ASP B O 1
ATOM 3438 N N . THR B 1 142 ? 6.672 11.375 20.578 1 98.88 142 THR B N 1
ATOM 3439 C CA . THR B 1 142 ? 7.789 12.219 20.172 1 98.88 142 THR B CA 1
ATOM 3440 C C . THR B 1 142 ? 7.336 13.664 20.016 1 98.88 142 THR B C 1
ATOM 3442 O O . THR B 1 142 ? 7.988 14.586 20.5 1 98.88 142 THR B O 1
ATOM 3445 N N . LEU B 1 143 ? 6.219 13.867 19.359 1 98.81 143 LEU B N 1
ATOM 3446 C CA . LEU B 1 143 ? 5.695 15.211 19.141 1 98.81 143 LEU B CA 1
ATOM 3447 C C . LEU B 1 143 ? 5.246 15.836 20.469 1 98.81 143 LEU B C 1
ATOM 3449 O O . LEU B 1 143 ? 5.434 17.031 20.688 1 98.81 143 LEU B O 1
ATOM 3453 N N . LEU B 1 144 ? 4.641 15 21.297 1 98.88 144 LEU B N 1
ATOM 3454 C CA . LEU B 1 144 ? 4.242 15.5 22.609 1 98.88 144 LEU B CA 1
ATOM 3455 C C . LEU B 1 144 ? 5.457 15.984 23.406 1 98.88 144 LEU B C 1
ATOM 3457 O O . LEU B 1 144 ? 5.414 17.047 24.031 1 98.88 144 LEU B O 1
ATOM 3461 N N . ALA B 1 145 ? 6.492 15.234 23.344 1 98.88 145 ALA B N 1
ATOM 3462 C CA . ALA B 1 145 ? 7.719 15.617 24.031 1 98.88 145 ALA B CA 1
ATOM 3463 C C . ALA B 1 145 ? 8.258 16.938 23.5 1 98.88 145 ALA B C 1
ATOM 3465 O O . ALA B 1 145 ? 8.703 17.797 24.266 1 98.88 145 ALA B O 1
ATOM 3466 N N . LEU B 1 146 ? 8.273 17.078 22.219 1 98.81 146 LEU B N 1
ATOM 3467 C CA . LEU B 1 146 ? 8.742 18.312 21.594 1 98.81 146 LEU B CA 1
ATOM 3468 C C . LEU B 1 146 ? 7.887 19.5 22.031 1 98.81 146 LEU B C 1
ATOM 3470 O O . LEU B 1 146 ? 8.422 20.562 22.375 1 98.81 146 LEU B O 1
ATOM 3474 N N . VAL B 1 147 ? 6.59 19.328 22.031 1 98.75 147 VAL B N 1
ATOM 3475 C CA . VAL B 1 147 ? 5.66 20.391 22.406 1 98.75 147 VAL B CA 1
ATOM 3476 C C . VAL B 1 147 ? 5.863 20.766 23.875 1 98.75 147 VAL B C 1
ATOM 3478 O O . VAL B 1 147 ? 5.895 21.938 24.219 1 98.75 147 VAL B O 1
ATOM 3481 N N . ARG B 1 148 ? 6.008 19.781 24.719 1 98.69 148 ARG B N 1
ATOM 3482 C CA . ARG B 1 148 ? 6.25 20.047 26.141 1 98.69 148 ARG B CA 1
ATOM 3483 C C . ARG B 1 148 ? 7.523 20.859 26.328 1 98.69 148 ARG B C 1
ATOM 3485 O O . ARG B 1 148 ? 7.566 21.766 27.156 1 98.69 148 ARG B O 1
ATOM 3492 N N . ARG B 1 149 ? 8.469 20.484 25.578 1 98.44 149 ARG B N 1
ATOM 3493 C CA . ARG B 1 149 ? 9.766 21.141 25.688 1 98.44 149 ARG B CA 1
ATOM 3494 C C . ARG B 1 149 ? 9.695 22.594 25.219 1 98.44 149 ARG B C 1
ATOM 3496 O O . ARG B 1 149 ? 10.344 23.469 25.781 1 98.44 149 ARG B O 1
ATOM 3503 N N . GLU B 1 150 ? 8.922 22.828 24.25 1 98.31 150 GLU B N 1
ATOM 3504 C CA . GLU B 1 150 ? 8.977 24.109 23.547 1 98.31 150 GLU B CA 1
ATOM 3505 C C . GLU B 1 150 ? 7.836 25.031 23.984 1 98.31 150 GLU B C 1
ATOM 3507 O O . GLU B 1 150 ? 7.867 26.234 23.719 1 98.31 150 GLU B O 1
ATOM 3512 N N . SER B 1 151 ? 6.789 24.453 24.562 1 97.81 151 SER B N 1
ATOM 3513 C CA . SER B 1 151 ? 5.645 25.234 25.031 1 97.81 151 SER B CA 1
ATOM 3514 C C . SER B 1 151 ? 6.086 26.359 25.953 1 97.81 151 SER B C 1
ATOM 3516 O O . SER B 1 151 ? 6.93 26.156 26.828 1 97.81 151 SER B O 1
ATOM 3518 N N . GLY B 1 152 ? 5.531 27.562 25.719 1 96.12 152 GLY B N 1
ATOM 3519 C CA . GLY B 1 152 ? 5.895 28.719 26.516 1 96.12 152 GLY B CA 1
ATOM 3520 C C . GLY B 1 152 ? 7.078 29.484 25.953 1 96.12 152 GLY B C 1
ATOM 3521 O O . GLY B 1 152 ? 7.266 30.656 26.25 1 96.12 152 GLY B O 1
ATOM 3522 N N . LYS B 1 153 ? 7.91 28.781 25.156 1 96.5 153 LYS B N 1
ATOM 3523 C CA . LYS B 1 153 ? 9.086 29.391 24.547 1 96.5 153 LYS B CA 1
ATOM 3524 C C . LYS B 1 153 ? 8.797 29.812 23.109 1 96.5 153 LYS B C 1
ATOM 3526 O O . LYS B 1 153 ? 9.289 30.844 22.641 1 96.5 153 LYS B O 1
ATOM 3531 N N . ARG B 1 154 ? 8.086 29.016 22.469 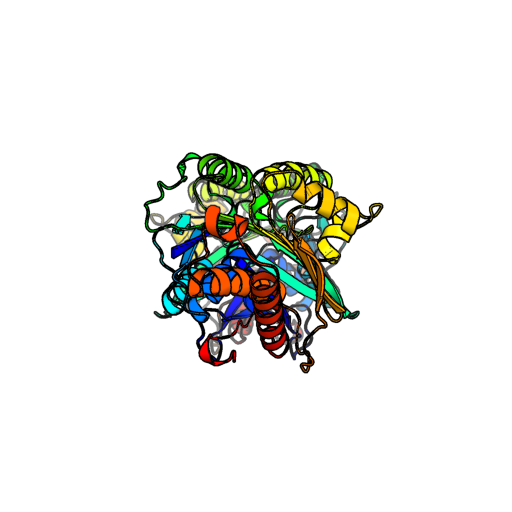1 97.31 154 ARG B N 1
ATOM 3532 C CA . ARG B 1 154 ? 7.715 29.219 21.062 1 97.31 154 ARG B CA 1
ATOM 3533 C C . ARG B 1 154 ? 6.207 29.094 20.875 1 97.31 154 ARG B C 1
ATOM 3535 O O . ARG B 1 154 ? 5.527 28.453 21.688 1 97.31 154 ARG B O 1
ATOM 3542 N N . LEU B 1 155 ? 5.715 29.812 19.844 1 98.06 155 LEU B N 1
ATOM 3543 C CA . LEU B 1 155 ? 4.293 29.719 19.531 1 98.06 155 LEU B CA 1
ATOM 3544 C C . LEU B 1 155 ? 3.916 28.297 19.125 1 98.06 155 LEU B C 1
ATOM 3546 O O . LEU B 1 155 ? 4.527 27.719 18.219 1 98.06 155 LEU B O 1
ATOM 3550 N N . ILE B 1 156 ? 2.963 27.672 19.828 1 98.75 156 ILE B N 1
ATOM 3551 C CA . ILE B 1 156 ? 2.465 26.328 19.5 1 98.75 156 ILE B CA 1
ATOM 3552 C C . ILE B 1 156 ? 1.065 26.438 18.906 1 98.75 156 ILE B C 1
ATOM 3554 O O . ILE B 1 156 ? 0.135 26.906 19.562 1 98.75 156 ILE B O 1
ATOM 3558 N N . SER B 1 157 ? 0.901 26.062 17.672 1 98.81 157 SER B N 1
ATOM 3559 C CA . SER B 1 157 ? -0.411 25.969 17.031 1 98.81 157 SER B CA 1
ATOM 3560 C C . SER B 1 157 ? -0.842 24.516 16.891 1 98.81 157 SER B C 1
ATOM 3562 O O . SER B 1 157 ? -0.021 23.641 16.578 1 98.81 157 SER B O 1
ATOM 3564 N N . LEU B 1 158 ? -2.105 24.219 17.125 1 98.81 158 LEU B N 1
ATOM 3565 C CA . LEU B 1 158 ? -2.658 22.875 17.125 1 98.81 158 LEU B CA 1
ATOM 3566 C C . LEU B 1 158 ? -3.889 22.781 16.219 1 98.81 158 LEU B C 1
ATOM 3568 O O . LEU B 1 158 ? -4.758 23.656 16.281 1 98.81 158 LEU B O 1
ATOM 3572 N N . ASP B 1 159 ? -3.941 21.859 15.352 1 98.81 159 ASP B N 1
ATOM 3573 C CA . ASP B 1 159 ? -5.121 21.453 14.602 1 98.81 159 ASP B CA 1
ATOM 3574 C C . ASP B 1 159 ? -5.402 19.953 14.805 1 98.81 159 ASP B C 1
ATOM 3576 O O . ASP B 1 159 ? -4.805 19.109 14.141 1 98.81 159 ASP B O 1
ATOM 3580 N N . PRO B 1 160 ? -6.367 19.625 15.695 1 98.62 160 PRO B N 1
ATOM 3581 C CA . PRO B 1 160 ? -6.613 18.219 15.953 1 98.62 160 PRO B CA 1
ATOM 3582 C C . PRO B 1 160 ? -6.77 17.391 14.672 1 98.62 160 PRO B C 1
ATOM 3584 O O . PRO B 1 160 ? -6.141 16.344 14.523 1 98.62 160 PRO B O 1
ATOM 3587 N N . ASN B 1 161 ? -7.648 17.922 13.742 1 98.12 161 ASN B N 1
ATOM 3588 C CA . ASN B 1 161 ? -7.836 17.234 12.469 1 98.12 161 ASN B CA 1
ATOM 3589 C C . ASN B 1 161 ? -7.977 15.719 12.672 1 98.12 161 ASN B C 1
ATOM 3591 O O . ASN B 1 161 ? -7.215 14.938 12.094 1 98.12 161 ASN B O 1
ATOM 3595 N N . VAL B 1 162 ? -9.062 15.312 13.336 1 98.31 162 VAL B N 1
ATOM 3596 C CA . VAL B 1 162 ? -9.281 13.953 13.812 1 98.31 162 VAL B CA 1
ATOM 3597 C C . VAL B 1 162 ? -9.492 13.016 12.625 1 98.31 162 VAL B C 1
ATOM 3599 O O . VAL B 1 162 ? -10.336 13.281 11.766 1 98.31 162 VAL B O 1
ATOM 3602 N N . ARG B 1 163 ? -8.703 11.984 12.586 1 96.69 163 ARG B N 1
ATOM 3603 C CA . ARG B 1 163 ? -8.797 10.945 11.57 1 96.69 163 ARG B CA 1
ATOM 3604 C C . ARG B 1 163 ? -8.961 9.57 12.203 1 96.69 163 ARG B C 1
ATOM 3606 O O . ARG B 1 163 ? -8.016 9.023 12.773 1 96.69 163 ARG B O 1
ATOM 3613 N N . LEU B 1 164 ? -10.062 8.953 11.945 1 95.62 164 LEU B N 1
ATOM 3614 C CA . LEU B 1 164 ? -10.367 7.711 12.648 1 95.62 164 LEU B CA 1
ATOM 3615 C C . LEU B 1 164 ? -9.906 6.5 11.844 1 95.62 164 LEU B C 1
ATOM 3617 O O . LEU B 1 164 ? -9.836 5.387 12.367 1 95.62 164 LEU B O 1
ATOM 3621 N N . ASN B 1 165 ? -9.562 6.652 10.586 1 92.5 165 ASN B N 1
ATOM 3622 C CA . ASN B 1 165 ? -9.047 5.539 9.797 1 92.5 165 ASN B CA 1
ATOM 3623 C C . ASN B 1 165 ? -7.664 5.105 10.281 1 92.5 165 ASN B C 1
ATOM 3625 O O . ASN B 1 165 ? -7.441 3.926 10.555 1 92.5 165 ASN B O 1
ATOM 3629 N N . PRO B 1 166 ? -6.762 5.992 10.453 1 93.94 166 PRO B N 1
ATOM 3630 C CA . PRO B 1 166 ? -5.453 5.613 10.992 1 93.94 166 PRO B CA 1
ATOM 3631 C C . PRO B 1 166 ? -5.52 5.195 12.461 1 93.94 166 PRO B C 1
ATOM 3633 O O . PRO B 1 166 ? -4.738 4.348 12.898 1 93.94 166 PRO B O 1
ATOM 3636 N N . GLU B 1 167 ? -6.434 5.867 13.242 1 96.31 167 GLU B N 1
ATOM 3637 C CA . GLU B 1 167 ? -6.605 5.555 14.664 1 96.31 167 GLU B CA 1
ATOM 3638 C C . GLU B 1 167 ? -8.062 5.695 15.078 1 96.31 167 GLU B C 1
ATOM 3640 O O . GLU B 1 167 ? -8.531 6.801 15.367 1 96.31 167 GLU B O 1
ATOM 3645 N N . PRO B 1 168 ? -8.734 4.562 15.266 1 95.69 168 PRO B N 1
ATOM 3646 C CA . PRO B 1 168 ? -10.18 4.613 15.508 1 95.69 168 PRO B CA 1
ATOM 3647 C C . PRO B 1 168 ? -10.523 4.848 16.984 1 95.69 168 PRO B C 1
ATOM 3649 O O . PRO B 1 168 ? -11.688 5.102 17.312 1 95.69 168 PRO B O 1
ATOM 3652 N N . ASN B 1 169 ? -9.617 4.719 17.906 1 97.62 169 ASN B N 1
ATOM 3653 C CA . ASN B 1 169 ? -9.891 4.848 19.328 1 97.62 169 ASN B CA 1
ATOM 3654 C C . ASN B 1 169 ? -10.133 6.301 19.734 1 97.62 169 ASN B C 1
ATOM 3656 O O . ASN B 1 169 ? -9.18 7.043 20 1 97.62 169 ASN B O 1
ATOM 3660 N N . ILE B 1 170 ? -11.328 6.66 19.938 1 97.62 170 ILE B N 1
ATOM 3661 C CA . ILE B 1 170 ? -11.727 8.031 20.203 1 97.62 170 ILE B CA 1
ATOM 3662 C C . ILE B 1 170 ? -11.203 8.461 21.578 1 97.62 170 ILE B C 1
ATOM 3664 O O . ILE B 1 170 ? -10.867 9.625 21.781 1 97.62 170 ILE B O 1
ATOM 3668 N N . GLU B 1 171 ? -11.141 7.535 22.484 1 98.12 171 GLU B N 1
ATOM 3669 C CA . GLU B 1 171 ? -10.648 7.875 23.812 1 98.12 171 GLU B CA 1
ATOM 3670 C C . GLU B 1 171 ? -9.18 8.281 23.781 1 98.12 171 GLU B C 1
ATOM 3672 O O . GLU B 1 171 ? -8.758 9.164 24.531 1 98.12 171 GLU B O 1
ATOM 3677 N N . LEU B 1 172 ? -8.461 7.629 22.922 1 98.38 172 LEU B N 1
ATOM 3678 C CA . LEU B 1 172 ? -7.062 8 22.75 1 98.38 172 LEU B CA 1
ATOM 3679 C C . LEU B 1 172 ? -6.941 9.422 22.203 1 98.38 172 LEU B C 1
ATOM 3681 O O . LEU B 1 172 ? -6.086 10.188 22.641 1 98.38 172 LEU B O 1
ATOM 3685 N N . TRP B 1 173 ? -7.754 9.727 21.297 1 98.69 173 TRP B N 1
ATOM 3686 C CA . TRP B 1 173 ? -7.809 11.086 20.75 1 98.69 173 TRP B CA 1
ATOM 3687 C C . TRP B 1 173 ? -8.133 12.094 21.844 1 98.69 173 TRP B C 1
ATOM 3689 O O . TRP B 1 173 ? -7.441 13.102 22 1 98.69 173 TRP B O 1
ATOM 3699 N N . ARG B 1 174 ? -9.156 11.805 22.594 1 98.31 174 ARG B N 1
ATOM 3700 C CA . ARG B 1 174 ? -9.609 12.711 23.641 1 98.31 174 ARG B CA 1
ATOM 3701 C C . ARG B 1 174 ? -8.508 12.953 24.672 1 98.31 174 ARG B C 1
ATOM 3703 O O . ARG B 1 174 ? -8.266 14.086 25.078 1 98.31 174 ARG B O 1
ATOM 3710 N N . GLU B 1 175 ? -7.891 11.922 25.062 1 98.56 175 GLU B N 1
ATOM 3711 C CA . GLU B 1 175 ? -6.82 12.023 26.047 1 98.56 175 GLU B CA 1
ATOM 3712 C C . GLU B 1 175 ? -5.664 12.867 25.516 1 98.56 175 GLU B C 1
ATOM 3714 O O . GLU B 1 175 ? -5.141 13.727 26.219 1 98.56 175 GLU B O 1
ATOM 3719 N N . ARG B 1 176 ? -5.258 12.562 24.312 1 98.75 176 ARG B N 1
ATOM 3720 C CA . ARG B 1 176 ? -4.141 13.281 23.703 1 98.75 176 ARG B CA 1
ATOM 3721 C C . ARG B 1 176 ? -4.477 14.75 23.5 1 98.75 176 ARG B C 1
ATOM 3723 O O . ARG B 1 176 ? -3.67 15.625 23.828 1 98.75 176 ARG B O 1
ATOM 3730 N N . ILE B 1 177 ? -5.66 15.023 22.984 1 98.31 177 ILE B N 1
ATOM 3731 C CA . ILE B 1 177 ? -6.074 16.406 22.734 1 98.31 177 ILE B CA 1
ATOM 3732 C C . ILE B 1 177 ? -6.195 17.156 24.062 1 98.31 177 ILE B C 1
ATOM 3734 O O . ILE B 1 177 ? -5.781 18.312 24.156 1 98.31 177 ILE B O 1
ATOM 3738 N N . ALA B 1 178 ? -6.711 16.531 25.078 1 97.94 178 ALA B N 1
ATOM 3739 C CA . ALA B 1 178 ? -6.82 17.141 26.406 1 97.94 178 ALA B CA 1
ATOM 3740 C C . ALA B 1 178 ? -5.453 17.578 26.922 1 97.94 178 ALA B C 1
ATOM 3742 O O . ALA B 1 178 ? -5.336 18.594 27.594 1 97.94 178 ALA B O 1
ATOM 3743 N N . THR B 1 179 ? -4.492 16.797 26.609 1 98.62 179 THR B N 1
ATOM 3744 C CA . THR B 1 179 ? -3.135 17.125 27.047 1 98.62 179 THR B CA 1
ATOM 3745 C C . THR B 1 179 ? -2.566 18.266 26.203 1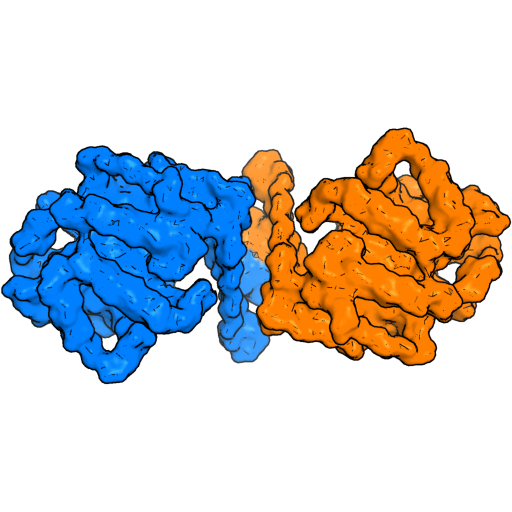 98.62 179 THR B C 1
ATOM 3747 O O . THR B 1 179 ? -2.008 19.219 26.75 1 98.62 179 THR B O 1
ATOM 3750 N N . LEU B 1 180 ? -2.74 18.219 24.938 1 98.75 180 LEU B N 1
ATOM 3751 C CA . LEU B 1 180 ? -2.092 19.141 24.016 1 98.75 180 LEU B CA 1
ATOM 3752 C C . LEU B 1 180 ? -2.729 20.531 24.109 1 98.75 180 LEU B C 1
ATOM 3754 O O . LEU B 1 180 ? -2.049 21.547 23.922 1 98.75 180 LEU B O 1
ATOM 3758 N N . VAL B 1 181 ? -4.012 20.578 24.438 1 98 181 VAL B N 1
ATOM 3759 C CA . VAL B 1 181 ? -4.703 21.859 24.469 1 98 181 VAL B CA 1
ATOM 3760 C C . VAL B 1 181 ? -4.164 22.688 25.641 1 98 181 VAL B C 1
ATOM 3762 O O . VAL B 1 181 ? -4.238 23.922 25.609 1 98 181 VAL B O 1
ATOM 3765 N N . GLN B 1 182 ? -3.594 22.062 26.625 1 97.88 182 GLN B N 1
ATOM 3766 C CA . GLN B 1 182 ? -3.01 22.781 27.75 1 97.88 182 GLN B CA 1
ATOM 3767 C C . GLN B 1 182 ? -1.686 23.438 27.359 1 97.88 182 GLN B C 1
ATOM 3769 O O . GLN B 1 182 ? -1.193 24.312 28.078 1 97.88 182 GLN B O 1
ATOM 3774 N N . LEU B 1 183 ? -1.149 23 26.234 1 98.38 183 LEU B N 1
ATOM 3775 C CA . LEU B 1 183 ? 0.195 23.406 25.859 1 98.38 183 LEU B CA 1
ATOM 3776 C C . LEU B 1 183 ? 0.154 24.328 24.625 1 98.38 183 LEU B C 1
ATOM 3778 O O . LEU B 1 183 ? 1.139 25 24.312 1 98.38 183 LEU B O 1
ATOM 3782 N N . ALA B 1 184 ? -0.924 24.422 23.938 1 98.62 184 ALA B N 1
ATOM 3783 C CA . ALA B 1 184 ? -1.048 25.156 22.672 1 98.62 184 ALA B CA 1
ATOM 3784 C C . ALA B 1 184 ? -1.443 26.609 22.922 1 98.62 184 ALA B C 1
ATOM 3786 O O . ALA B 1 184 ? -2.188 26.906 23.859 1 98.62 184 ALA B O 1
ATOM 3787 N N . ASP B 1 185 ? -0.971 27.531 22.062 1 98.56 185 ASP B N 1
ATOM 3788 C CA . ASP B 1 185 ? -1.292 28.953 22.141 1 98.56 185 ASP B CA 1
ATOM 3789 C C . ASP B 1 185 ? -2.439 29.312 21.203 1 98.56 185 ASP B C 1
ATOM 3791 O O . ASP B 1 185 ? -3.186 30.266 21.453 1 98.56 185 ASP B O 1
ATOM 3795 N N . LEU B 1 186 ? -2.5 28.688 20.109 1 98.5 186 LEU B N 1
ATOM 3796 C CA . LEU B 1 186 ? -3.475 28.891 19.047 1 98.5 186 LEU B CA 1
ATOM 3797 C C . LEU B 1 186 ? -4.023 27.562 18.547 1 98.5 186 LEU B C 1
ATOM 3799 O O . LEU B 1 186 ? -3.258 26.625 18.266 1 98.5 186 LEU B O 1
ATOM 3803 N N . ILE B 1 187 ? -5.375 27.406 18.516 1 98.75 187 ILE B N 1
ATOM 3804 C CA . ILE B 1 187 ? -5.984 26.156 18.094 1 98.75 187 ILE B CA 1
ATOM 3805 C C . ILE B 1 187 ? -6.977 26.422 16.953 1 98.75 187 ILE B C 1
ATOM 3807 O O . ILE B 1 187 ? -7.766 27.359 17.016 1 98.75 187 ILE B O 1
ATOM 3811 N N . LYS B 1 188 ? -6.836 25.734 15.914 1 98.81 188 LYS B N 1
ATOM 3812 C CA . LYS B 1 188 ? -7.863 25.625 14.883 1 98.81 188 LYS B CA 1
ATOM 3813 C C . LYS B 1 188 ? -8.539 24.266 14.922 1 98.81 188 LYS B C 1
ATOM 3815 O O . LYS B 1 188 ? -7.867 23.234 14.977 1 98.81 188 LYS B O 1
ATOM 3820 N N . VAL B 1 189 ? -9.836 24.234 14.93 1 98.62 189 VAL B N 1
ATOM 3821 C CA . VAL B 1 189 ? -10.594 22.984 15 1 98.62 189 VAL B CA 1
ATOM 3822 C C . VAL B 1 189 ? -11.844 23.094 14.133 1 98.62 189 VAL B C 1
ATOM 3824 O O . VAL B 1 189 ? -12.375 24.188 13.922 1 98.62 189 VAL B O 1
ATOM 3827 N N . SER B 1 190 ? -12.258 22.016 13.562 1 97.69 190 SER B N 1
ATOM 3828 C CA . SER B 1 190 ? -13.484 22.016 12.766 1 97.69 190 SER B CA 1
ATOM 3829 C C . SER B 1 190 ? -14.68 21.531 13.594 1 97.69 190 SER B C 1
ATOM 3831 O O . SER B 1 190 ? -14.508 20.859 14.617 1 97.69 190 SER B O 1
ATOM 3833 N N . ASP B 1 191 ? -15.812 21.906 13.133 1 96.62 191 ASP B N 1
ATOM 3834 C CA . ASP B 1 191 ? -17.031 21.406 13.758 1 96.62 191 ASP B CA 1
ATOM 3835 C C . ASP B 1 191 ? -17.109 19.891 13.656 1 96.62 191 ASP B C 1
ATOM 3837 O O . ASP B 1 191 ? -17.594 19.219 14.578 1 96.62 191 ASP B O 1
ATOM 3841 N N . GLU B 1 192 ? -16.625 19.359 12.609 1 95.94 192 GLU B N 1
ATOM 3842 C CA . GLU B 1 192 ? -16.578 17.906 12.43 1 95.94 192 GLU B CA 1
ATOM 3843 C C . GLU B 1 192 ? -15.688 17.25 13.484 1 95.94 192 GLU B C 1
ATOM 3845 O O . GLU B 1 192 ? -16.047 16.219 14.055 1 95.94 192 GLU B O 1
ATOM 3850 N N . ASP B 1 193 ? -14.539 17.828 13.75 1 97.69 193 ASP B N 1
ATOM 3851 C CA . ASP B 1 193 ? -13.648 17.328 14.789 1 97.69 193 ASP B CA 1
ATOM 3852 C C . ASP B 1 193 ? -14.352 17.25 16.141 1 97.69 193 ASP B C 1
ATOM 3854 O O . ASP B 1 193 ? -14.297 16.219 16.828 1 97.69 193 ASP B O 1
ATOM 3858 N N . LEU B 1 194 ? -14.961 18.344 16.484 1 97.94 194 LEU B N 1
ATOM 3859 C CA . LEU B 1 194 ? -15.609 18.422 17.797 1 97.94 194 LEU B CA 1
ATOM 3860 C C . LEU B 1 194 ? -16.766 17.422 17.875 1 97.94 194 LEU B C 1
ATOM 3862 O O . LEU B 1 194 ? -17 16.828 18.938 1 97.94 194 LEU B O 1
ATOM 3866 N N . SER B 1 195 ? -17.469 17.297 16.766 1 97.19 195 SER B N 1
ATOM 3867 C CA . SER B 1 195 ? -18.578 16.344 16.734 1 97.19 195 SER B CA 1
ATOM 3868 C C . SER B 1 195 ? -18.062 14.914 16.922 1 97.19 195 SER B C 1
ATOM 3870 O O . SER B 1 195 ? -18.75 14.094 17.547 1 97.19 195 SER B O 1
ATOM 3872 N N . LEU B 1 196 ? -16.906 14.602 16.422 1 96.69 196 LEU B N 1
ATOM 3873 C CA . LEU B 1 196 ? -16.312 13.281 16.578 1 96.69 196 LEU B CA 1
ATOM 3874 C C . LEU B 1 196 ? -15.789 13.086 18 1 96.69 196 LEU B C 1
ATOM 3876 O O . LEU B 1 196 ? -16.031 12.047 18.609 1 96.69 196 LEU B O 1
ATOM 3880 N N . LEU B 1 197 ? -15.133 14.047 18.5 1 97.44 197 LEU B N 1
ATOM 3881 C CA . LEU B 1 197 ? -14.469 13.945 19.797 1 97.44 197 LEU B CA 1
ATOM 3882 C C . LEU B 1 197 ? -15.477 13.992 20.938 1 97.44 197 LEU B C 1
ATOM 3884 O O . LEU B 1 197 ? -15.359 13.242 21.906 1 97.44 197 LEU B O 1
ATOM 3888 N N . TYR B 1 198 ? -16.406 14.922 20.734 1 97.06 198 TYR B N 1
ATOM 3889 C CA . TYR B 1 198 ? -17.344 15.211 21.812 1 97.06 198 TYR B CA 1
ATOM 3890 C C . TYR B 1 198 ? -18.766 15.344 21.281 1 97.06 198 TYR B C 1
ATOM 3892 O O . TYR B 1 198 ? -19.375 16.406 21.375 1 97.06 198 TYR B O 1
ATOM 3900 N N . PRO B 1 199 ? -19.359 14.297 20.906 1 95.44 199 PRO B N 1
ATOM 3901 C CA . PRO B 1 199 ? -20.672 14.367 20.25 1 95.44 199 PRO B CA 1
ATOM 3902 C C . PRO B 1 199 ? -21.766 14.891 21.172 1 95.44 199 PRO B C 1
ATOM 3904 O O . PRO B 1 199 ? -22.75 15.461 20.703 1 95.44 199 PRO B O 1
ATOM 3907 N N . GLU B 1 200 ? -21.672 14.781 22.469 1 94.81 200 GLU B N 1
ATOM 3908 C CA . GLU B 1 200 ? -22.75 15.141 23.375 1 94.81 200 GLU B CA 1
ATOM 3909 C C . GLU B 1 200 ? -22.484 16.5 24.031 1 94.81 200 GLU B C 1
ATOM 3911 O O . GLU B 1 200 ? -23.219 16.922 24.922 1 94.81 200 GLU B O 1
ATOM 3916 N N . GLN B 1 201 ? -21.484 17.125 23.578 1 95.81 201 GLN B N 1
ATOM 3917 C CA . GLN B 1 201 ? -21.141 18.406 24.203 1 95.81 201 GLN B CA 1
ATOM 3918 C C . GLN B 1 201 ? -21.344 19.562 23.234 1 95.81 201 GLN B C 1
ATOM 3920 O O . GLN B 1 201 ? -21.172 19.406 22.031 1 95.81 201 GLN B O 1
ATOM 3925 N N . ASP B 1 202 ? -21.656 20.641 23.844 1 96.12 202 ASP B N 1
ATOM 3926 C CA . ASP B 1 202 ? -21.703 21.891 23.078 1 96.12 202 ASP B CA 1
ATOM 3927 C C . ASP B 1 202 ? -20.297 22.344 22.688 1 96.12 202 ASP B C 1
ATOM 3929 O O . ASP B 1 202 ? -19.438 22.547 23.547 1 96.12 202 ASP B O 1
ATOM 3933 N N . PRO B 1 203 ? -20.125 22.531 21.359 1 96.44 203 PRO B N 1
ATOM 3934 C CA . PRO B 1 203 ? -18.797 22.953 20.906 1 96.44 203 PRO B CA 1
ATOM 3935 C C . PRO B 1 203 ? -18.281 24.188 21.641 1 96.44 203 PRO B C 1
ATOM 3937 O O . PRO B 1 203 ? -17.094 24.281 21.938 1 96.44 203 PRO B O 1
ATOM 3940 N N . GLN B 1 204 ? -19.109 25.156 21.859 1 95.94 204 GLN B N 1
ATOM 3941 C CA . GLN B 1 204 ? -18.703 26.391 22.531 1 95.94 204 GLN B CA 1
ATOM 3942 C C . GLN B 1 204 ? -18.172 26.094 23.938 1 95.94 204 GLN B C 1
ATOM 3944 O O . GLN B 1 204 ? -17.188 26.688 24.375 1 95.94 204 GLN B O 1
ATOM 3949 N N . ARG B 1 205 ? -18.797 25.203 24.609 1 96.56 205 ARG B N 1
ATOM 3950 C CA . ARG B 1 205 ? -18.359 24.844 25.969 1 96.56 205 ARG B CA 1
ATOM 3951 C C . ARG B 1 205 ? -17 24.156 25.938 1 96.56 205 ARG B C 1
ATOM 3953 O O . ARG B 1 205 ? -16.141 24.406 26.797 1 96.56 205 ARG B O 1
ATOM 3960 N N . VAL B 1 206 ? -16.859 23.266 24.984 1 97.12 206 VAL B N 1
ATOM 3961 C CA . VAL B 1 206 ? -15.586 22.562 24.828 1 97.12 206 VAL B CA 1
ATOM 3962 C C . VAL B 1 206 ? -14.469 23.578 24.578 1 97.12 206 VAL B C 1
ATOM 3964 O O . VAL B 1 206 ? -13.422 23.516 25.234 1 97.12 206 VAL B O 1
ATOM 3967 N N . ILE B 1 207 ? -14.695 24.516 23.703 1 97.88 207 ILE B N 1
ATOM 3968 C CA . ILE B 1 207 ? -13.695 25.5 23.297 1 97.88 207 ILE B CA 1
ATOM 3969 C C . ILE B 1 207 ? -13.391 26.453 24.453 1 97.88 207 ILE B C 1
ATOM 3971 O O . ILE B 1 207 ? -12.234 26.812 24.688 1 97.88 207 ILE B O 1
ATOM 3975 N N . GLU B 1 208 ? -14.43 26.844 25.156 1 96.75 208 GLU B N 1
ATOM 3976 C CA . GLU B 1 208 ? -14.219 27.688 26.328 1 96.75 208 GLU B CA 1
ATOM 3977 C C . GLU B 1 208 ? -13.32 26.984 27.344 1 96.75 208 GLU B C 1
ATOM 3979 O O . GLU B 1 208 ? -12.508 27.641 28.016 1 96.75 208 GLU B O 1
ATOM 3984 N N . GLY B 1 209 ? -13.5 25.688 27.422 1 96.81 209 GLY B N 1
ATOM 3985 C CA . GLY B 1 209 ? -12.617 24.906 28.281 1 96.81 209 GLY B CA 1
ATOM 3986 C C . GLY B 1 209 ? -11.164 24.953 27.828 1 96.81 209 GLY B C 1
ATOM 3987 O O . GLY B 1 209 ? -10.25 24.984 28.656 1 96.81 209 GLY B O 1
ATOM 3988 N N . TRP B 1 210 ? -10.93 24.938 26.516 1 97.31 210 TRP B N 1
ATOM 3989 C CA . TRP B 1 210 ? -9.578 24.984 25.969 1 97.31 210 TRP B CA 1
ATOM 3990 C C . TRP B 1 210 ? -8.914 26.328 26.25 1 97.31 210 TRP B C 1
ATOM 3992 O O . TRP B 1 210 ? -7.691 26.406 26.359 1 97.31 210 TRP B O 1
ATOM 4002 N N . LEU B 1 211 ? -9.703 27.438 26.422 1 97 211 LEU B N 1
ATOM 4003 C CA . LEU B 1 211 ? -9.203 28.797 26.594 1 97 211 LEU B CA 1
ATOM 4004 C C . LEU B 1 211 ? -8.828 29.047 28.047 1 97 211 LEU B C 1
ATOM 4006 O O . LEU B 1 211 ? -8.25 30.094 28.375 1 97 211 LEU B O 1
ATOM 4010 N N . GLU B 1 212 ? -9.094 28.094 28.906 1 93.69 212 GLU B N 1
ATOM 4011 C CA . GLU B 1 212 ? -8.828 28.266 30.328 1 93.69 212 GLU B CA 1
ATOM 4012 C C . GLU B 1 212 ? -7.352 28.031 30.641 1 93.69 212 GLU B C 1
ATOM 4014 O O . GLU B 1 212 ? -6.891 28.312 31.75 1 93.69 212 GLU B O 1
ATOM 4019 N N . HIS B 1 213 ? -6.621 27.531 29.672 1 90.5 213 HIS B N 1
ATOM 4020 C CA . HIS B 1 213 ? -5.211 27.219 29.859 1 90.5 213 HIS B CA 1
ATOM 4021 C C . HIS B 1 213 ? -4.324 28.234 29.141 1 90.5 213 HIS B C 1
ATOM 4023 O O . HIS B 1 213 ? -4.5 29.438 29.297 1 90.5 213 HIS B O 1
ATOM 4029 N N . ARG B 1 214 ? -3.393 27.703 28.375 1 92.25 214 ARG B N 1
ATOM 4030 C CA . ARG B 1 214 ? -2.428 28.562 27.688 1 92.25 214 ARG B CA 1
ATOM 4031 C C . ARG B 1 214 ? -3.027 29.156 26.422 1 92.25 214 ARG B C 1
ATOM 4033 O O . ARG B 1 214 ? -2.592 30.203 25.953 1 92.25 214 ARG B O 1
ATOM 4040 N N . CYS B 1 215 ? -3.998 28.594 25.906 1 96.94 215 CYS B N 1
ATOM 4041 C CA . CYS B 1 215 ? -4.566 28.969 24.609 1 96.94 215 CYS B CA 1
ATOM 4042 C C . CYS B 1 215 ? -5.164 30.359 24.656 1 96.94 215 CYS B C 1
ATOM 4044 O O . CYS B 1 215 ? -5.879 30.703 25.609 1 96.94 215 CYS B O 1
ATOM 4046 N N . GLN B 1 216 ? -4.859 31.172 23.625 1 97.62 216 GLN B N 1
ATOM 4047 C CA . GLN B 1 216 ? -5.32 32.562 23.594 1 97.62 216 GLN B CA 1
ATOM 4048 C C . GLN B 1 216 ? -6.484 32.719 22.609 1 97.62 216 GLN B C 1
ATOM 4050 O O . GLN B 1 216 ? -7.348 33.594 22.812 1 97.62 216 GLN B O 1
ATOM 4055 N N . VAL B 1 217 ? -6.426 31.969 21.594 1 98.44 217 VAL B N 1
ATOM 4056 C CA . VAL B 1 217 ? -7.441 32.094 20.547 1 98.44 217 VAL B CA 1
ATOM 4057 C C . VAL B 1 217 ? -7.73 30.719 19.953 1 98.44 217 VAL B C 1
ATOM 4059 O O . VAL B 1 217 ? -6.812 29.922 19.719 1 98.44 217 VAL B O 1
ATOM 4062 N N . VAL B 1 218 ? -9 30.391 19.734 1 98.75 218 VAL B N 1
ATOM 4063 C CA . VAL B 1 218 ? -9.453 29.172 19.062 1 98.75 218 VAL B CA 1
ATOM 4064 C C . VAL B 1 218 ? -10.297 29.547 17.844 1 98.75 218 VAL B C 1
ATOM 4066 O O . VAL B 1 218 ? -11.211 30.375 17.938 1 98.75 218 VAL B O 1
ATOM 4069 N N . PHE B 1 219 ? -9.938 29.016 16.719 1 98.75 219 PHE B N 1
ATOM 4070 C CA . PHE B 1 219 ? -10.719 29.188 15.5 1 98.75 219 PHE B CA 1
ATOM 4071 C C . PHE B 1 219 ? -11.531 27.938 15.195 1 98.75 219 PHE B C 1
ATOM 4073 O O . PHE B 1 219 ? -10.977 26.844 15.047 1 98.75 219 PHE B O 1
ATOM 4080 N N . LEU B 1 220 ? -12.805 28.062 15.109 1 98.56 220 LEU B N 1
ATOM 4081 C CA . LEU B 1 220 ? -13.734 27 14.75 1 98.56 220 LEU B CA 1
ATOM 4082 C C . LEU B 1 220 ? -14.195 27.141 13.297 1 98.56 220 LEU B C 1
ATOM 4084 O O . LEU B 1 220 ? -14.875 28.125 12.953 1 98.56 220 LEU B O 1
ATOM 4088 N N . THR B 1 221 ? -13.797 26.234 12.461 1 97.31 221 THR B N 1
ATOM 4089 C CA . THR B 1 221 ? -14.258 26.25 11.07 1 97.31 221 THR B CA 1
ATOM 4090 C C . THR B 1 221 ? -15.508 25.391 10.906 1 97.31 221 THR B C 1
ATOM 4092 O O . THR B 1 221 ? -15.609 24.312 11.492 1 97.31 221 THR B O 1
ATOM 4095 N N . ARG B 1 222 ? -16.469 25.859 10.102 1 94.88 222 ARG B N 1
ATOM 4096 C CA . ARG B 1 222 ? -17.75 25.188 9.898 1 94.88 222 ARG B CA 1
ATOM 4097 C C . ARG B 1 222 ? -18.062 25.047 8.414 1 94.88 222 ARG B C 1
ATOM 4099 O O . ARG B 1 222 ? -19.188 25.312 7.977 1 94.88 222 ARG B O 1
ATOM 4106 N N . GLY B 1 223 ? -17.094 24.766 7.648 1 89.56 223 GLY B N 1
ATOM 4107 C CA . GLY B 1 223 ? -17.297 24.562 6.223 1 89.56 223 GLY B CA 1
ATOM 4108 C C . GLY B 1 223 ? -17.969 25.734 5.535 1 89.56 223 GLY B C 1
ATOM 4109 O O . GLY B 1 223 ? -17.516 26.875 5.645 1 89.56 223 GLY B O 1
ATOM 4110 N N . GLY B 1 224 ? -19.078 25.406 4.93 1 88.12 224 GLY B N 1
ATOM 4111 C CA . GLY B 1 224 ? -19.812 26.406 4.184 1 88.12 224 GLY B CA 1
ATOM 4112 C C . GLY B 1 224 ? -20.484 27.438 5.078 1 88.12 224 GLY B C 1
ATOM 4113 O O . GLY B 1 224 ? -20.906 28.5 4.602 1 88.12 224 GLY B O 1
ATOM 4114 N N . GLU B 1 225 ? -20.453 27.328 6.352 1 91 225 GLU B N 1
ATOM 4115 C CA . GLU B 1 225 ? -21.078 28.25 7.281 1 91 225 GLU B CA 1
ATOM 4116 C C . GLU B 1 225 ? -20.094 29.312 7.766 1 91 225 GLU B C 1
ATOM 4118 O O . GLU B 1 225 ? -20.453 30.234 8.492 1 91 225 GLU B O 1
ATOM 4123 N N . GLY B 1 226 ? -18.828 29.141 7.355 1 94.31 226 GLY B N 1
ATOM 4124 C CA . GLY B 1 226 ? -17.828 30.109 7.754 1 94.31 226 GLY B CA 1
ATOM 4125 C C . GLY B 1 226 ? -16.984 29.656 8.93 1 94.31 226 GLY B C 1
ATOM 4126 O O . GLY B 1 226 ? -16.594 28.484 9.008 1 94.31 226 GLY B O 1
ATOM 4127 N N . ALA B 1 227 ? -16.578 30.656 9.719 1 97.56 227 ALA B N 1
ATOM 4128 C CA . ALA B 1 227 ? -15.711 30.359 10.852 1 97.56 227 ALA B CA 1
ATOM 4129 C C . ALA B 1 227 ? -16.016 31.266 12.031 1 97.56 227 ALA B C 1
ATOM 4131 O O . ALA B 1 227 ? -16.516 32.375 11.852 1 97.56 227 ALA B O 1
ATOM 4132 N N . THR B 1 228 ? -15.859 30.766 13.18 1 98.25 228 THR B N 1
ATOM 4133 C CA . THR B 1 228 ? -16 31.516 14.43 1 98.25 228 THR B CA 1
ATOM 4134 C C . THR B 1 228 ? -14.672 31.562 15.18 1 98.25 228 THR B C 1
ATOM 4136 O O . THR B 1 228 ? -13.93 30.578 15.211 1 98.25 228 THR B O 1
ATOM 4139 N N . VAL B 1 229 ? -14.383 32.719 15.75 1 98.62 229 VAL B N 1
ATOM 4140 C CA . VAL B 1 229 ? -13.195 32.844 16.578 1 98.62 229 VAL B CA 1
ATOM 4141 C C . VAL B 1 229 ? -13.594 33.031 18.047 1 98.62 229 VAL B C 1
ATOM 4143 O O . VAL B 1 229 ? -14.594 33.688 18.328 1 98.62 229 VAL B O 1
ATOM 4146 N N . PHE B 1 230 ? -12.953 32.344 18.906 1 98.5 230 PHE B N 1
ATOM 4147 C CA . PHE B 1 230 ? -13.039 32.5 20.359 1 98.5 230 PHE B CA 1
ATOM 4148 C C . PHE B 1 230 ? -11.734 33.062 20.922 1 98.5 230 PHE B C 1
ATOM 4150 O O . PHE B 1 230 ? -10.688 32.406 20.812 1 98.5 230 PHE B O 1
ATOM 4157 N N . SER B 1 231 ? -11.781 34.281 21.438 1 98 231 SER B N 1
ATOM 4158 C CA . SER B 1 231 ? -10.617 34.938 22.031 1 98 231 SER B CA 1
ATOM 4159 C C . SER B 1 231 ? -10.734 34.969 23.547 1 98 231 SER B C 1
ATOM 4161 O O . SER B 1 231 ? -11.797 35.281 24.094 1 98 231 SER B O 1
ATOM 4163 N N . ARG B 1 232 ? -9.688 34.594 24.188 1 96.44 232 ARG B N 1
ATOM 4164 C CA . ARG B 1 232 ? -9.688 34.656 25.641 1 96.44 232 ARG B CA 1
ATOM 4165 C C . ARG B 1 232 ? -9.984 36.062 26.109 1 96.44 232 ARG B C 1
ATOM 4167 O O . ARG B 1 232 ? -10.719 36.281 27.094 1 96.44 232 ARG B O 1
ATOM 4174 N N . ALA B 1 233 ? -9.523 37.094 25.391 1 95.88 233 ALA B N 1
ATOM 4175 C CA . ALA B 1 233 ? -9.562 38.469 25.828 1 95.88 233 ALA B CA 1
ATOM 4176 C C . ALA B 1 233 ? -10.797 39.188 25.281 1 95.88 233 ALA B C 1
ATOM 4178 O O . ALA B 1 233 ? -11.289 40.156 25.891 1 95.88 233 ALA B O 1
ATOM 4179 N N . HIS B 1 234 ? -11.375 38.688 24.188 1 97.44 234 HIS B N 1
ATOM 4180 C CA . HIS B 1 234 ? -12.297 39.594 23.484 1 97.44 234 HIS B CA 1
ATOM 4181 C C . HIS B 1 234 ? -13.633 38.906 23.234 1 97.44 234 HIS B C 1
ATOM 4183 O O . HIS B 1 234 ? -14.523 39.469 22.609 1 97.44 234 HIS B O 1
ATOM 4189 N N . GLY B 1 235 ? -13.758 37.656 23.672 1 96.88 235 GLY B N 1
ATOM 4190 C CA . GLY B 1 235 ? -15 36.938 23.422 1 96.88 235 GLY B CA 1
ATOM 4191 C C . GLY B 1 235 ? -15.016 36.219 22.078 1 96.88 235 GLY B C 1
ATOM 4192 O O . GLY B 1 235 ? -13.969 35.812 21.578 1 96.88 235 GLY B O 1
ATOM 4193 N N . SER B 1 236 ? -16.266 35.938 21.562 1 98.12 236 SER B N 1
ATOM 4194 C CA . SER B 1 236 ? -16.359 35.188 20.328 1 98.12 236 SER B CA 1
ATOM 4195 C C . SER B 1 236 ? -17.188 35.906 19.281 1 98.12 236 SER B C 1
ATOM 4197 O O . SER B 1 236 ? -18.094 36.688 19.625 1 98.12 236 SER B O 1
ATOM 4199 N N . TRP B 1 237 ? -16.828 35.844 17.984 1 98.06 237 TRP B N 1
ATOM 4200 C CA . TRP B 1 237 ? -17.609 36.344 16.859 1 98.06 237 TRP B CA 1
ATOM 4201 C C . TRP B 1 237 ? -17.359 35.5 15.609 1 98.06 237 TRP B C 1
ATOM 4203 O O . TRP B 1 237 ? -16.422 34.688 15.562 1 98.06 237 TRP B O 1
ATOM 4213 N N . SER B 1 238 ? -18.25 35.656 14.594 1 97.5 238 SER B N 1
ATOM 4214 C CA . SER B 1 238 ? -18.203 34.812 13.398 1 97.5 238 SER B CA 1
ATOM 4215 C C . SER B 1 238 ? -18.062 35.656 12.133 1 97.5 238 SER B C 1
ATOM 4217 O O . SER B 1 238 ? -18.422 36.844 12.133 1 97.5 238 SER B O 1
ATOM 4219 N N . VAL B 1 239 ? -17.5 35.062 11.18 1 96.19 239 VAL B N 1
ATOM 4220 C CA . VAL B 1 239 ? -17.484 35.594 9.82 1 96.19 239 VAL B CA 1
ATOM 4221 C C . VAL B 1 239 ? -18.062 34.562 8.852 1 96.19 239 VAL B C 1
ATOM 4223 O O . VAL B 1 239 ? -17.828 33.344 9.008 1 96.19 239 VAL B O 1
ATOM 4226 N N . PRO B 1 240 ? -18.844 35 7.906 1 93.06 240 PRO B N 1
ATOM 4227 C CA . PRO B 1 240 ? -19.391 34.062 6.926 1 93.06 240 PRO B CA 1
ATOM 4228 C C . PRO B 1 240 ? -18.328 33.531 5.977 1 93.06 240 PRO B C 1
ATOM 4230 O O . PRO B 1 240 ? -17.25 34.094 5.844 1 93.06 240 PRO B O 1
ATOM 4233 N N . ALA B 1 241 ? -18.719 32.312 5.383 1 88.19 241 ALA B N 1
ATOM 4234 C CA . ALA B 1 241 ? -17.844 31.781 4.344 1 88.19 241 ALA B CA 1
ATOM 4235 C C . ALA B 1 241 ? -17.781 32.719 3.146 1 88.19 241 ALA B C 1
ATOM 4237 O O . ALA B 1 241 ? -18.734 33.438 2.848 1 88.19 241 ALA B O 1
ATOM 4238 N N . SER B 1 242 ? -16.641 32.75 2.559 1 84 242 SER B N 1
ATOM 4239 C CA . SER B 1 242 ? -16.516 33.531 1.323 1 84 242 SER B CA 1
ATOM 4240 C C . SER B 1 242 ? -17.203 32.812 0.162 1 84 242 SER B C 1
ATOM 4242 O O . SER B 1 242 ? -17.125 31.594 0.039 1 84 242 SER B O 1
ATOM 4244 N N . ALA B 1 243 ? -17.844 33.531 -0.543 1 75.38 243 ALA B N 1
ATOM 4245 C CA . ALA B 1 243 ? -18.609 32.969 -1.662 1 75.38 243 ALA B CA 1
ATOM 4246 C C . ALA B 1 243 ? -17.672 32.562 -2.799 1 75.38 243 ALA B C 1
ATOM 4248 O O . ALA B 1 243 ? -17.047 33.406 -3.436 1 75.38 243 ALA B O 1
ATOM 4249 N N . VAL B 1 244 ? -17.344 31.281 -2.865 1 76.25 244 VAL B N 1
ATOM 4250 C CA . VAL B 1 244 ? -16.609 30.766 -4.016 1 76.25 244 VAL B CA 1
ATOM 4251 C C . VAL B 1 244 ? -17.281 29.516 -4.551 1 76.25 244 VAL B C 1
ATOM 4253 O O . VAL B 1 244 ? -18.031 28.844 -3.828 1 76.25 244 VAL B O 1
ATOM 4256 N N . LYS B 1 245 ? -17.141 29.234 -5.891 1 75.38 245 LYS B N 1
ATOM 4257 C CA . LYS B 1 245 ? -17.594 27.969 -6.457 1 75.38 245 LYS B CA 1
ATOM 4258 C C . LYS B 1 245 ? -16.781 26.797 -5.918 1 75.38 245 LYS B C 1
ATOM 4260 O O . LYS B 1 245 ? -15.578 26.703 -6.195 1 75.38 245 LYS B O 1
ATOM 4265 N N . ILE B 1 246 ? -17.438 26.031 -5.199 1 77 246 ILE B N 1
ATOM 4266 C CA . ILE B 1 246 ? -16.75 24.953 -4.512 1 77 246 ILE B CA 1
ATOM 4267 C C . ILE B 1 246 ? -16.484 23.797 -5.484 1 77 246 ILE B C 1
ATOM 4269 O O . ILE B 1 246 ? -17.406 23.281 -6.113 1 77 246 ILE B O 1
ATOM 4273 N N . ALA B 1 247 ? -15.258 23.469 -5.656 1 75.25 247 ALA B N 1
ATOM 4274 C CA . ALA B 1 247 ? -14.859 22.281 -6.406 1 75.25 247 ALA B CA 1
ATOM 4275 C C . ALA B 1 247 ? -14.602 21.109 -5.469 1 75.25 247 ALA B C 1
ATOM 4277 O O . ALA B 1 247 ? -15.062 20 -5.727 1 75.25 247 ALA B O 1
ATOM 4278 N N . ASP B 1 248 ? -13.906 21.359 -4.523 1 81.12 248 ASP B N 1
ATOM 4279 C CA . ASP B 1 248 ? -13.531 20.375 -3.508 1 81.12 248 ASP B CA 1
ATOM 4280 C C . ASP B 1 248 ? -13.125 21.062 -2.207 1 81.12 248 ASP B C 1
ATOM 4282 O O . ASP B 1 248 ? -12.742 22.234 -2.209 1 81.12 248 ASP B O 1
ATOM 4286 N N . THR B 1 249 ? -13.352 20.328 -1.151 1 78.88 249 THR B N 1
ATOM 4287 C CA . THR B 1 249 ? -13.031 20.969 0.123 1 78.88 249 THR B CA 1
ATOM 4288 C C . THR B 1 249 ? -11.719 20.422 0.686 1 78.88 249 THR B C 1
ATOM 4290 O O . THR B 1 249 ? -11.328 20.766 1.802 1 78.88 249 THR B O 1
ATOM 4293 N N . VAL B 1 250 ? -11.094 19.547 -0.101 1 81.44 250 VAL B N 1
ATOM 4294 C CA . VAL B 1 250 ? -9.852 18.922 0.35 1 81.44 250 VAL B CA 1
ATOM 4295 C C . VAL B 1 250 ? -8.758 19.969 0.492 1 81.44 250 VAL B C 1
ATOM 4297 O O . VAL B 1 250 ? -8.516 20.75 -0.429 1 81.44 250 VAL B O 1
ATOM 4300 N N . GLY B 1 251 ? -8.211 20.031 1.687 1 89.81 251 GLY B N 1
ATOM 4301 C CA . GLY B 1 251 ? -7.098 20.938 1.925 1 89.81 251 GLY B CA 1
ATOM 4302 C C . GLY B 1 251 ? -7.531 22.281 2.482 1 89.81 251 GLY B C 1
ATOM 4303 O O . GLY B 1 251 ? -6.695 23.094 2.883 1 89.81 251 GLY B O 1
ATOM 4304 N N . ALA B 1 252 ? -8.82 22.562 2.535 1 92.69 252 ALA B N 1
ATOM 4305 C CA . ALA B 1 252 ? -9.32 23.859 3.01 1 92.69 252 ALA B CA 1
ATOM 4306 C C . ALA B 1 252 ? -8.891 24.109 4.449 1 92.69 252 ALA B C 1
ATOM 4308 O O . ALA B 1 252 ? -8.477 25.219 4.793 1 92.69 252 ALA B O 1
ATOM 4309 N N . GLY B 1 253 ? -9.023 23.094 5.266 1 95.88 253 GLY B N 1
ATOM 4310 C CA . GLY B 1 253 ? -8.586 23.219 6.648 1 95.88 253 GLY B CA 1
ATOM 4311 C C . GLY B 1 253 ? -7.102 23.484 6.785 1 95.88 253 GLY B C 1
ATOM 4312 O O . GLY B 1 253 ? -6.691 24.312 7.609 1 95.88 253 GLY B O 1
ATOM 4313 N N . ASP B 1 254 ? -6.32 22.828 5.973 1 97.5 254 ASP B N 1
ATOM 4314 C CA . ASP B 1 254 ? -4.875 23.031 5.992 1 97.5 254 ASP B CA 1
ATOM 4315 C C . ASP B 1 254 ? -4.512 24.438 5.535 1 97.5 254 ASP B C 1
ATOM 4317 O O . ASP B 1 254 ? -3.602 25.062 6.086 1 97.5 254 ASP B O 1
ATOM 4321 N N . THR B 1 255 ? -5.211 24.891 4.512 1 97.19 255 THR B N 1
ATOM 4322 C CA . THR B 1 255 ? -4.992 26.25 4.031 1 97.19 255 THR B CA 1
ATOM 4323 C C . THR B 1 255 ? -5.352 27.266 5.109 1 97.19 255 THR B C 1
ATOM 4325 O O . THR B 1 255 ? -4.633 28.25 5.309 1 97.19 255 THR B O 1
ATOM 4328 N N . PHE B 1 256 ? -6.488 27.062 5.766 1 97.81 256 PHE B N 1
ATOM 4329 C CA . PHE B 1 256 ? -6.91 27.922 6.863 1 97.81 256 PHE B CA 1
ATOM 4330 C C . PHE B 1 256 ? -5.816 28.031 7.918 1 97.81 256 PHE B C 1
ATOM 4332 O O . PHE B 1 256 ? -5.457 29.125 8.336 1 97.81 256 PHE B O 1
ATOM 4339 N N . GLN B 1 257 ? -5.27 26.922 8.312 1 98.44 257 GLN B N 1
ATOM 4340 C CA . GLN B 1 257 ? -4.211 26.875 9.32 1 98.44 257 GLN B CA 1
ATOM 4341 C C . GLN B 1 257 ? -2.961 27.609 8.844 1 98.44 257 GLN B C 1
ATOM 4343 O O . GLN B 1 257 ? -2.371 28.391 9.586 1 98.44 257 GLN B O 1
ATOM 4348 N N . ALA B 1 258 ? -2.537 27.312 7.605 1 98.56 258 ALA B N 1
ATOM 4349 C CA . ALA B 1 258 ? -1.364 27.984 7.051 1 98.56 258 ALA B CA 1
ATOM 4350 C C . ALA B 1 258 ? -1.568 29.484 6.996 1 98.56 258 ALA B C 1
ATOM 4352 O O . ALA B 1 258 ? -0.646 30.25 7.281 1 98.56 258 ALA B O 1
ATOM 4353 N N . ALA B 1 259 ? -2.76 29.906 6.66 1 98.31 259 ALA B N 1
ATOM 4354 C CA . ALA B 1 259 ? -3.08 31.328 6.535 1 98.31 259 ALA B CA 1
ATOM 4355 C C . ALA B 1 259 ? -3.02 32.031 7.895 1 98.31 259 ALA B C 1
ATOM 4357 O O . ALA B 1 259 ? -2.59 33.188 7.988 1 98.31 259 ALA B O 1
ATOM 4358 N N . LEU B 1 260 ? -3.48 31.391 8.953 1 98.62 260 LEU B N 1
ATOM 4359 C CA . LEU B 1 260 ? -3.391 31.953 10.289 1 98.62 260 LEU B CA 1
ATOM 4360 C C . LEU B 1 260 ? -1.942 32.281 10.656 1 98.62 260 LEU B C 1
ATOM 4362 O O . LEU B 1 260 ? -1.635 33.375 11.102 1 98.62 260 LEU B O 1
ATOM 4366 N N . ILE B 1 261 ? -1.086 31.328 10.414 1 98.5 261 ILE B N 1
ATOM 4367 C CA . ILE B 1 261 ? 0.327 31.469 10.75 1 98.5 261 ILE B CA 1
ATOM 4368 C C . ILE B 1 261 ? 0.953 32.531 9.859 1 98.5 261 ILE B C 1
ATOM 4370 O O . ILE B 1 261 ? 1.746 33.375 10.336 1 98.5 261 ILE B O 1
ATOM 4374 N N . THR B 1 262 ? 0.577 32.531 8.617 1 98.44 262 THR B N 1
ATOM 4375 C CA . THR B 1 262 ? 1.084 33.531 7.68 1 98.44 262 THR B CA 1
ATOM 4376 C C . THR B 1 262 ? 0.737 34.938 8.148 1 98.44 262 THR B C 1
ATOM 4378 O O . THR B 1 262 ? 1.601 35.812 8.172 1 98.44 262 THR B O 1
ATOM 4381 N N . TRP B 1 263 ? -0.509 35.156 8.484 1 98.25 263 TRP B N 1
ATOM 4382 C CA . TRP B 1 263 ? -0.953 36.469 8.93 1 98.25 263 TRP B CA 1
ATOM 4383 C C . TRP B 1 263 ? -0.151 36.938 10.141 1 98.25 263 TRP B C 1
ATOM 4385 O O . TRP B 1 263 ? 0.307 38.062 10.195 1 98.25 263 TRP B O 1
ATOM 4395 N N . LEU B 1 264 ? 0.031 36.062 11.141 1 98.31 264 LEU B N 1
ATOM 4396 C CA . LEU B 1 264 ? 0.801 36.375 12.336 1 98.31 264 LEU B CA 1
ATOM 4397 C C . LEU B 1 264 ? 2.232 36.781 11.977 1 98.31 264 LEU B C 1
ATOM 4399 O O . LEU B 1 264 ? 2.775 37.75 12.516 1 98.31 264 LEU B O 1
ATOM 4403 N N . THR B 1 265 ? 2.805 35.969 11.086 1 97.44 265 THR B N 1
ATOM 4404 C CA . THR B 1 265 ? 4.184 36.219 10.672 1 97.44 265 THR B CA 1
ATOM 4405 C C . THR B 1 265 ? 4.324 37.562 9.969 1 97.44 265 THR B C 1
ATOM 4407 O O . THR B 1 265 ? 5.234 38.312 10.266 1 97.44 265 THR B O 1
ATOM 4410 N N . GLU B 1 266 ? 3.439 37.875 9.062 1 97.06 266 GLU B N 1
ATOM 4411 C CA . GLU B 1 266 ? 3.49 39.094 8.289 1 97.06 266 GLU B CA 1
ATOM 4412 C C . GLU B 1 266 ? 3.328 40.312 9.195 1 97.06 266 GLU B C 1
ATOM 4414 O O . GLU B 1 266 ? 3.836 41.406 8.883 1 97.06 266 GLU B O 1
ATOM 4419 N N . HIS B 1 267 ? 2.668 40.188 10.312 1 97.56 267 HIS B N 1
ATOM 4420 C CA . HIS B 1 267 ? 2.391 41.312 11.203 1 97.56 267 HIS B CA 1
ATOM 4421 C C . HIS B 1 267 ? 3.336 41.312 12.398 1 97.56 267 HIS B C 1
ATOM 4423 O O . HIS B 1 267 ? 3.154 42.094 13.336 1 97.56 267 HIS B O 1
ATOM 4429 N N . GLY B 1 268 ? 4.293 40.375 12.406 1 96.44 268 GLY B N 1
ATOM 4430 C CA . GLY B 1 268 ? 5.285 40.312 13.461 1 96.44 268 GLY B CA 1
ATOM 4431 C C . GLY B 1 268 ? 4.715 39.844 14.797 1 96.44 268 GLY B C 1
ATOM 4432 O O . GLY B 1 268 ? 5.164 40.281 15.852 1 96.44 268 GLY B O 1
ATOM 4433 N N . LEU B 1 269 ? 3.66 39 14.75 1 97.25 269 LEU B N 1
ATOM 4434 C CA . LEU B 1 269 ? 2.953 38.594 15.961 1 97.25 269 LEU B CA 1
ATOM 4435 C C . LEU B 1 269 ? 3.055 37.094 16.172 1 97.25 269 LEU B C 1
ATOM 4437 O O . LEU B 1 269 ? 2.338 36.531 17 1 97.25 269 LEU B O 1
ATOM 4441 N N . ASP B 1 270 ? 3.932 36.406 15.43 1 96.31 270 ASP B N 1
ATOM 4442 C CA . ASP B 1 270 ? 4.078 34.969 15.492 1 96.31 270 ASP B CA 1
ATOM 4443 C C . ASP B 1 270 ? 4.961 34.562 16.672 1 96.31 270 ASP B C 1
ATOM 4445 O O . ASP B 1 270 ? 5.984 33.906 16.469 1 96.31 270 ASP B O 1
ATOM 4449 N N . SER B 1 271 ? 4.586 34.906 17.828 1 96.81 271 SER B N 1
ATOM 4450 C CA . SER B 1 271 ? 5.223 34.562 19.109 1 96.81 271 SER B CA 1
ATOM 4451 C C . SER B 1 271 ? 4.191 34.406 20.219 1 96.81 271 SER B C 1
ATOM 4453 O O . SER B 1 271 ? 3.023 34.75 20.047 1 96.81 271 SER B O 1
ATOM 4455 N N . VAL B 1 272 ? 4.648 33.812 21.312 1 96.94 272 VAL B N 1
ATOM 4456 C CA . VAL B 1 272 ? 3.773 33.625 22.469 1 96.94 272 VAL B CA 1
ATOM 4457 C C . VAL B 1 272 ? 3.236 35 22.906 1 96.94 272 VAL B C 1
ATOM 4459 O O . VAL B 1 272 ? 2.027 35.156 23.078 1 96.94 272 VAL B O 1
ATOM 4462 N N . GLU B 1 273 ? 4.078 35.969 22.984 1 96.88 273 GLU B N 1
ATOM 4463 C CA . GLU B 1 273 ? 3.689 37.312 23.391 1 96.88 273 GLU B CA 1
ATOM 4464 C C . GLU B 1 273 ? 2.779 37.969 22.344 1 96.88 273 GLU B C 1
ATOM 4466 O O . GLU B 1 273 ? 1.811 38.625 22.703 1 96.88 273 GLU B O 1
ATOM 4471 N N . GLY B 1 274 ? 3.104 37.75 21.125 1 97.12 274 GLY B N 1
ATOM 4472 C CA . GLY B 1 274 ? 2.311 38.312 20.047 1 97.12 274 GLY B CA 1
ATOM 4473 C C . GLY B 1 274 ? 0.858 37.875 20.078 1 97.12 274 GLY B C 1
ATOM 4474 O O . GLY B 1 274 ? -0.047 38.688 19.953 1 97.12 274 GLY B O 1
ATOM 4475 N N . VAL B 1 275 ? 0.64 36.625 20.281 1 97.69 275 VAL B N 1
ATOM 4476 C CA . VAL B 1 275 ? -0.714 36.062 20.266 1 97.69 275 VAL B CA 1
ATOM 4477 C C . VAL B 1 275 ? -1.45 36.5 21.547 1 97.69 275 VAL B C 1
ATOM 4479 O O . VAL B 1 275 ? -2.662 36.719 21.516 1 97.69 275 VAL B O 1
ATOM 4482 N N . GLN B 1 276 ? -0.743 36.688 22.609 1 96.38 276 GLN B N 1
ATOM 4483 C CA . GLN B 1 276 ? -1.33 37.094 23.875 1 96.38 276 GLN B CA 1
ATOM 4484 C C . GLN B 1 276 ? -1.855 38.531 23.797 1 96.38 276 GLN B C 1
ATOM 4486 O O . GLN B 1 276 ? -2.793 38.906 24.5 1 96.38 276 GLN B O 1
ATOM 4491 N N . HIS B 1 277 ? -1.347 39.312 22.859 1 96.44 277 HIS B N 1
ATOM 4492 C CA . HIS B 1 277 ? -1.669 40.75 22.828 1 96.44 277 HIS B CA 1
ATOM 4493 C C . HIS B 1 277 ? -2.482 41.094 21.594 1 96.44 277 HIS B C 1
ATOM 4495 O O . HIS B 1 277 ? -2.6 42.281 21.234 1 96.44 277 HIS B O 1
ATOM 4501 N N . LEU B 1 278 ? -2.941 40.125 20.953 1 97.88 278 LEU B N 1
ATOM 4502 C CA . LEU B 1 278 ? -3.768 40.375 19.781 1 97.88 278 LEU B CA 1
ATOM 4503 C C . LEU B 1 278 ? -4.957 41.25 20.141 1 97.88 278 LEU B C 1
ATOM 4505 O O . LEU B 1 278 ? -5.695 40.969 21.078 1 97.88 278 LEU B O 1
ATOM 4509 N N . SER B 1 279 ? -5.184 42.312 19.375 1 98.31 279 SER B N 1
ATOM 4510 C CA . SER B 1 279 ? -6.414 43.094 19.5 1 98.31 279 SER B CA 1
ATOM 4511 C C . SER B 1 279 ? -7.578 42.406 18.797 1 98.31 279 SER B C 1
ATOM 4513 O O . SER B 1 279 ? -7.379 41.438 18.031 1 98.31 279 SER B O 1
ATOM 4515 N N . ARG B 1 280 ? -8.75 42.875 19.094 1 98.06 280 ARG B N 1
ATOM 4516 C CA . ARG B 1 280 ? -9.93 42.312 18.422 1 98.06 280 ARG B CA 1
ATOM 4517 C C . ARG B 1 280 ? -9.852 42.562 16.906 1 98.06 280 ARG B C 1
ATOM 4519 O O . ARG B 1 280 ? -10.227 41.688 16.125 1 98.06 280 ARG B O 1
ATOM 4526 N N . GLU B 1 281 ? -9.383 43.75 16.562 1 98.19 281 GLU B N 1
ATOM 4527 C CA . GLU B 1 281 ? -9.266 44.094 15.148 1 98.19 281 GLU B CA 1
ATOM 4528 C C . GLU B 1 281 ? -8.25 43.219 14.445 1 98.19 281 GLU B C 1
ATOM 4530 O O . GLU B 1 281 ? -8.492 42.75 13.32 1 98.19 281 GLU B O 1
ATOM 4535 N N . GLN B 1 282 ? -7.16 43 15.07 1 98.19 282 GLN B N 1
ATOM 4536 C CA . GLN B 1 282 ? -6.133 42.125 14.516 1 98.19 282 GLN B CA 1
ATOM 4537 C C . GLN B 1 282 ? -6.641 40.688 14.383 1 98.19 282 GLN B C 1
ATOM 4539 O O . GLN B 1 282 ? -6.41 40.031 13.359 1 98.19 282 GLN B O 1
ATOM 4544 N N . THR B 1 283 ? -7.359 40.219 15.422 1 98.44 283 THR B N 1
ATOM 4545 C CA . THR B 1 283 ? -7.914 38.875 15.398 1 98.44 283 THR B CA 1
ATOM 4546 C C . THR B 1 283 ? -8.93 38.719 14.266 1 98.44 283 THR B C 1
ATOM 4548 O O . THR B 1 283 ? -8.961 37.719 13.586 1 98.44 283 THR B O 1
ATOM 4551 N N . ASP B 1 284 ? -9.711 39.75 14.086 1 98.25 284 ASP B N 1
ATOM 4552 C CA . ASP B 1 284 ? -10.695 39.75 13 1 98.25 284 ASP B CA 1
ATOM 4553 C C . ASP B 1 284 ? -10.008 39.719 11.641 1 98.25 284 ASP B C 1
ATOM 4555 O O . ASP B 1 284 ? -10.453 39 10.727 1 98.25 284 ASP B O 1
ATOM 4559 N N . GLY B 1 285 ? -8.977 40.562 11.492 1 97.62 285 GLY B N 1
ATOM 4560 C CA . GLY B 1 285 ? -8.203 40.531 10.266 1 97.62 285 GLY B CA 1
ATOM 4561 C C . GLY B 1 285 ? -7.613 39.156 9.961 1 97.62 285 GLY B C 1
ATOM 4562 O O . GLY B 1 285 ? -7.637 38.719 8.812 1 97.62 285 GLY B O 1
ATOM 4563 N N . MET B 1 286 ? -7.074 38.562 10.992 1 97.88 286 MET B N 1
ATOM 4564 C CA . MET B 1 286 ? -6.508 37.219 10.875 1 97.88 286 MET B CA 1
ATOM 4565 C C . MET B 1 286 ? -7.566 36.219 10.438 1 97.88 286 MET B C 1
ATOM 4567 O O . MET B 1 286 ? -7.328 35.406 9.523 1 97.88 286 MET B O 1
ATOM 4571 N N . LEU B 1 287 ? -8.727 36.25 11.016 1 98.12 287 LEU B N 1
ATOM 4572 C CA . LEU B 1 287 ? -9.844 35.375 10.703 1 98.12 287 LEU B CA 1
ATOM 4573 C C . LEU B 1 287 ? -10.297 35.562 9.258 1 98.12 287 LEU B C 1
ATOM 4575 O O . LEU B 1 287 ? -10.453 34.562 8.523 1 98.12 287 LEU B O 1
ATOM 4579 N N . ARG B 1 288 ? -10.484 36.75 8.82 1 96.88 288 ARG B N 1
ATOM 4580 C CA . ARG B 1 288 ? -10.953 37.031 7.473 1 96.88 288 ARG B CA 1
ATOM 4581 C C . ARG B 1 288 ? -9.938 36.594 6.43 1 96.88 288 ARG B C 1
ATOM 4583 O O . ARG B 1 288 ? -10.305 36.062 5.379 1 96.88 288 ARG B O 1
ATOM 4590 N N . PHE B 1 289 ? -8.688 36.844 6.746 1 96.69 289 PHE B N 1
ATOM 4591 C CA . PHE B 1 289 ? -7.617 36.406 5.855 1 96.69 289 PHE B CA 1
ATOM 4592 C C . PHE B 1 289 ? -7.637 34.906 5.664 1 96.69 289 PHE B C 1
ATOM 4594 O O . PHE B 1 289 ? -7.535 34.406 4.539 1 96.69 289 PHE B O 1
ATOM 4601 N N . ALA B 1 290 ? -7.77 34.156 6.77 1 97.56 290 ALA B N 1
ATOM 4602 C CA . ALA B 1 290 ? -7.773 32.719 6.738 1 97.56 290 ALA B CA 1
ATOM 4603 C C . ALA B 1 290 ? -8.992 32.188 5.988 1 97.56 290 ALA B C 1
ATOM 4605 O O . ALA B 1 290 ? -8.891 31.219 5.219 1 97.56 290 ALA B O 1
ATOM 4606 N N . VAL B 1 291 ? -10.141 32.781 6.184 1 96.12 291 VAL B N 1
ATOM 4607 C CA . VAL B 1 291 ? -11.375 32.406 5.508 1 96.12 291 VAL B CA 1
ATOM 4608 C C . VAL B 1 291 ? -11.234 32.594 4.004 1 96.12 291 VAL B C 1
ATOM 4610 O O . VAL B 1 291 ? -11.633 31.75 3.209 1 96.12 291 VAL B O 1
ATOM 4613 N N . GLN B 1 292 ? -10.68 33.688 3.613 1 94.12 292 GLN B N 1
ATOM 4614 C CA . GLN B 1 292 ? -10.469 33.969 2.201 1 94.12 292 GLN B CA 1
ATOM 4615 C C . GLN B 1 292 ? -9.516 32.969 1.561 1 94.12 292 GLN B C 1
ATOM 4617 O O . GLN B 1 292 ? -9.758 32.5 0.443 1 94.12 292 GLN B O 1
ATOM 4622 N N . ALA B 1 293 ? -8.453 32.688 2.236 1 95.12 293 ALA B N 1
ATOM 4623 C CA . ALA B 1 293 ? -7.484 31.719 1.728 1 95.12 293 ALA B CA 1
ATOM 4624 C C . ALA B 1 293 ? -8.125 30.344 1.549 1 95.12 293 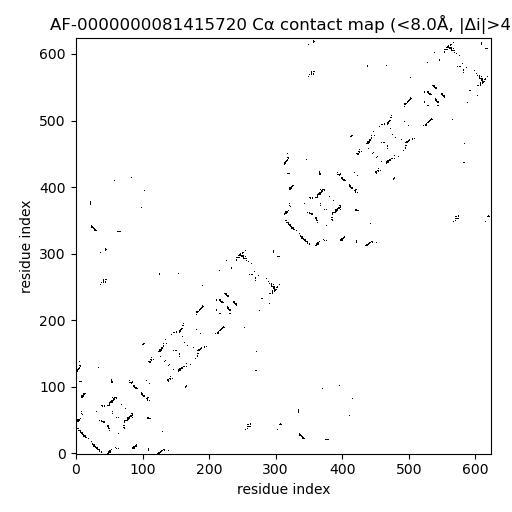ALA B C 1
ATOM 4626 O O . ALA B 1 293 ? -7.922 29.688 0.524 1 95.12 293 ALA B O 1
ATOM 4627 N N . ALA B 1 294 ? -8.867 29.891 2.553 1 94.75 294 ALA B N 1
ATOM 4628 C CA . ALA B 1 294 ? -9.516 28.594 2.496 1 94.75 294 ALA B CA 1
ATOM 4629 C C . ALA B 1 294 ? -10.516 28.531 1.343 1 94.75 294 ALA B C 1
ATOM 4631 O O . ALA B 1 294 ? -10.648 27.484 0.688 1 94.75 294 ALA B O 1
ATOM 4632 N N . ALA B 1 295 ? -11.18 29.594 1.109 1 92 295 ALA B N 1
ATOM 4633 C CA . ALA B 1 295 ? -12.156 29.656 0.025 1 92 295 ALA B CA 1
ATOM 4634 C C . ALA B 1 295 ? -11.484 29.469 -1.332 1 92 295 ALA B C 1
ATOM 4636 O O . ALA B 1 295 ? -12.039 28.812 -2.221 1 92 295 ALA B O 1
ATOM 4637 N N . LEU B 1 296 ? -10.383 30.047 -1.498 1 90.81 296 LEU B N 1
ATOM 4638 C CA . LEU B 1 296 ? -9.648 29.906 -2.75 1 90.81 296 LEU B CA 1
ATOM 4639 C C . LEU B 1 296 ? -9.25 28.453 -2.994 1 90.81 296 LEU B C 1
ATOM 4641 O O . LEU B 1 296 ? -9.266 27.984 -4.133 1 90.81 296 LEU B O 1
ATOM 4645 N N . THR B 1 297 ? -8.844 27.75 -1.999 1 90.44 297 THR B N 1
ATOM 4646 C CA . THR B 1 297 ? -8.484 26.344 -2.098 1 90.44 297 THR B CA 1
ATOM 4647 C C . THR B 1 297 ? -9.695 25.5 -2.521 1 90.44 297 THR B C 1
ATOM 4649 O O . THR B 1 297 ? -9.562 24.578 -3.318 1 90.44 297 THR B O 1
ATOM 4652 N N . CYS B 1 298 ? -10.812 25.812 -1.956 1 88.88 298 CYS B N 1
ATOM 4653 C CA . CYS B 1 298 ? -12.023 25.062 -2.246 1 88.88 298 CYS B CA 1
ATOM 4654 C C . CYS B 1 298 ? -12.43 25.219 -3.707 1 88.88 298 CYS B C 1
ATOM 4656 O O . CYS B 1 298 ? -13.234 24.438 -4.223 1 88.88 298 CYS B O 1
ATOM 4658 N N . SER B 1 299 ? -11.875 26.188 -4.352 1 84.88 299 SER B N 1
ATOM 4659 C CA . SER B 1 299 ? -12.219 26.438 -5.746 1 84.88 299 SER B CA 1
ATOM 4660 C C . SER B 1 299 ? -11.414 25.531 -6.684 1 84.88 299 SER B C 1
ATOM 4662 O O . SER B 1 299 ? -11.68 25.5 -7.887 1 84.88 299 SER B O 1
ATOM 4664 N N . LYS B 1 300 ? -10.484 24.812 -6.184 1 82.81 300 LYS B N 1
ATOM 4665 C CA . LYS B 1 300 ? -9.617 23.922 -6.945 1 82.81 300 LYS B CA 1
ATOM 4666 C C . LYS B 1 300 ? -9.812 22.469 -6.527 1 82.81 300 LYS B C 1
ATOM 4668 O O . LYS B 1 300 ? -10.328 22.188 -5.441 1 82.81 300 LYS B O 1
ATOM 4673 N N . THR B 1 301 ? -9.414 21.609 -7.426 1 75.88 301 THR B N 1
ATOM 4674 C CA . THR B 1 301 ? -9.516 20.188 -7.109 1 75.88 301 THR B CA 1
ATOM 4675 C C . THR B 1 301 ? -8.273 19.703 -6.367 1 75.88 301 THR B C 1
ATOM 4677 O O . THR B 1 301 ? -7.152 20.016 -6.766 1 75.88 301 THR B O 1
ATOM 4680 N N . GLY B 1 302 ? -8.523 18.969 -5.297 1 75.69 302 GLY B N 1
ATOM 4681 C CA . GLY B 1 302 ? -7.414 18.438 -4.523 1 75.69 302 GLY B CA 1
ATOM 4682 C C . GLY B 1 302 ? -6.797 19.469 -3.59 1 75.69 302 GLY B C 1
ATOM 4683 O O . GLY B 1 302 ? -7.301 20.578 -3.465 1 75.69 302 GLY B O 1
ATOM 4684 N N . PRO B 1 303 ? -5.828 19.016 -2.859 1 79.31 303 PRO B N 1
ATOM 4685 C CA . PRO B 1 303 ? -5.148 19.922 -1.924 1 79.31 303 PRO B CA 1
ATOM 4686 C C . PRO B 1 303 ? -4.16 20.859 -2.615 1 79.31 303 PRO B C 1
ATOM 4688 O O . PRO B 1 303 ? -2.959 20.812 -2.338 1 79.31 303 PRO B O 1
ATOM 4691 N N . ASP B 1 304 ? -4.742 21.672 -3.469 1 85.38 304 ASP B N 1
ATOM 4692 C CA . ASP B 1 304 ? -3.949 22.688 -4.156 1 85.38 304 ASP B CA 1
ATOM 4693 C C . ASP B 1 304 ? -4.004 24.031 -3.42 1 85.38 304 ASP B C 1
ATOM 4695 O O . ASP B 1 304 ? -4.773 24.922 -3.793 1 85.38 304 ASP B O 1
ATOM 4699 N N . LEU B 1 305 ? -3.188 24.203 -2.434 1 88.5 305 LEU B N 1
ATOM 4700 C CA . LEU B 1 305 ? -3.148 25.391 -1.594 1 88.5 305 LEU B CA 1
ATOM 4701 C C . LEU B 1 305 ? -2.711 26.609 -2.4 1 88.5 305 LEU B C 1
ATOM 4703 O O . LEU B 1 305 ? -1.905 26.484 -3.326 1 88.5 305 LEU B O 1
ATOM 4707 N N . PRO B 1 306 ? -3.158 27.766 -2.053 1 89.56 306 PRO B N 1
ATOM 4708 C CA . PRO B 1 306 ? -2.92 28.969 -2.855 1 89.56 306 PRO B CA 1
ATOM 4709 C C . PRO B 1 306 ? -1.535 29.562 -2.623 1 89.56 306 PRO B C 1
ATOM 4711 O O . PRO B 1 306 ? -0.916 29.312 -1.586 1 89.56 306 PRO B O 1
ATOM 4714 N N . TYR B 1 307 ? -1.195 30.375 -3.631 1 94.06 307 TYR B N 1
ATOM 4715 C CA . TYR B 1 307 ? -0.013 31.219 -3.488 1 94.06 307 TYR B CA 1
ATOM 4716 C C . TYR B 1 307 ? -0.381 32.562 -2.918 1 94.06 307 TYR B C 1
ATOM 4718 O O . TYR B 1 307 ? -1.512 33.031 -3.082 1 94.06 307 TYR B O 1
ATOM 4726 N N . ARG B 1 308 ? 0.635 33.219 -2.383 1 94.12 308 ARG B N 1
ATOM 4727 C CA . ARG B 1 308 ? 0.402 34.5 -1.7 1 94.12 308 ARG B CA 1
ATOM 4728 C C . ARG B 1 308 ? -0.17 35.531 -2.658 1 94.12 308 ARG B C 1
ATOM 4730 O O . ARG B 1 308 ? -1.049 36.312 -2.283 1 94.12 308 ARG B O 1
ATOM 4737 N N . HIS B 1 309 ? 0.273 35.5 -3.873 1 91.81 309 HIS B N 1
ATOM 4738 C CA . HIS B 1 309 ? -0.118 36.531 -4.832 1 91.81 309 HIS B CA 1
ATOM 4739 C C . HIS B 1 309 ? -1.569 36.344 -5.266 1 91.81 309 HIS B C 1
ATOM 4741 O O . HIS B 1 309 ? -2.156 37.25 -5.863 1 91.81 309 HIS B O 1
ATOM 4747 N N . GLN B 1 310 ? -2.133 35.188 -4.957 1 90.38 310 GLN B N 1
ATOM 4748 C CA . GLN B 1 310 ? -3.52 34.906 -5.32 1 90.38 310 GLN B CA 1
ATOM 4749 C C . GLN B 1 310 ? -4.48 35.469 -4.27 1 90.38 310 GLN B C 1
ATOM 4751 O O . GLN B 1 310 ? -5.695 35.469 -4.477 1 90.38 310 GLN B O 1
ATOM 4756 N N . LEU B 1 311 ? -3.914 35.844 -3.166 1 87 311 LEU B N 1
ATOM 4757 C CA . LEU B 1 311 ? -4.707 36.375 -2.068 1 87 311 LEU B CA 1
ATOM 4758 C C . LEU B 1 311 ? -4.566 37.906 -1.996 1 87 311 LEU B C 1
ATOM 4760 O O . LEU B 1 311 ? -3.5 38.438 -2.289 1 87 311 LEU B O 1
ATOM 4764 N N . THR B 1 312 ? -5.727 38.594 -1.976 1 76.25 312 THR B N 1
ATOM 4765 C CA . THR B 1 312 ? -5.688 40.062 -1.871 1 76.25 312 THR B CA 1
ATOM 4766 C C . THR B 1 312 ? -5.562 40.5 -0.413 1 76.25 312 THR B C 1
ATOM 4768 O O . THR B 1 312 ? -6.027 39.781 0.49 1 76.25 312 THR B O 1
#

Secondary structure (DSSP, 8-state):
-EEEES--EEEEEEE--TT--TTEEEEEEEEE-HHHHHHHHHHHTT--EEEEEEEESSHHHHHHHHHHHHHT-B-TTEEEESSPPPEEEEEE-TTS-EEEEEE-TT-GGG---GGGPPPP-TT--EEEEEGGGGTSTTHHHHHHHHHHHHBTTBEEEEE----TTT---HHHHHHHHHHHTTT-SEEEEEHHHHHHH-TTS-HHHHHHHHTTTT--EEEEE-GGG-EEEEETTTEEEEEPPP----S--TTHHHHHHHHHHHHHHHTT--SHHHHHT--HHHHHHHHHHHHHHHHHHHTSSSS-PPPGGG--/-EEEES--EEEEEEE--TT--TTEEEEEEEEE-HHHHHHHHHHHTT--EEEEEEEESSHHHHHHHHHHHHHT-B-TTEEEESSPPPEEEEEE-TTS-EEEEEE-TT-GGG---GGGPPPP-TT--EEEEEGGGGTSTTHHHHHHHHHHHHBTTBEEEEE----TTT---HHHHHHHHHHHTTT-SEEEEEHHHHHHH-TTS-HHHHHHHHTTTT--EEEEE-GGG-EEEEETTTEEEEEPPP----S--TTHHHHHHHHHHHHHHHTT--SHHHHHT--HHHHHHHHHHHHHHHHHHHTSSSS-PPPGGG--

Organism: NCBI:txid198620

Sequence (624 aa):
MYLVCGEALFDFFSEDDASGLASKVNFKAIAGGSPFNVAVGLRRLGVDSALFAGLSTDYLGRRLQKVLQEEGVRPDYLLDFAAPTTLAMVAVGANGSPHYSFRGEGCADRQLSLAHLPTLGSDVRGLHIGSYSLVVQPIADTLLALVRRESGKRLISLDPNVRLNPEPNIELWRERIATLVQLADLIKVSDEDLSLLYPEQDPQRVIEGWLEHRCQVVFLTRGGEGATVFSRAHGSWSVPASAVKIADTVGAGDTFQAALITWLTEHGLDSVEGVQHLSREQTDGMLRFAVQAAALTCSKTGPDLPYRHQLTMYLVCGEALFDFFSEDDASGLASKVNFKAIAGGSPFNVAVGLRRLGVDSALFAGLSTDYLGRRLQKVLQEEGVRPDYLLDFAAPTTLAMVAVGANGSPHYSFRGEGCADRQLSLAHLPTLGSDVRGLHIGSYSLVVQPIADTLLALVRRESGKRLISLDPNVRLNPEPNIELWRERIATLVQLADLIKVSDEDLSLLYPEQDPQRVIEGWLEHRCQVVFLTRGGEGATVFSRAHGSWSVPASAVKIADTVGAGDTFQAALITWLTEHGLDSVEGVQHLSREQTDGMLRFAVQAAALTCSKTGPDLPYRHQLT

Foldseek 3Di:
DAEEEFFKAWEWEWDDDPVNDPVDIDIDIDIDDLSLLLLLLLLLQPHAYAYQFFFEPDPVSVVSVVSCVVSRHDDPRYHYDPFAGKYWYWYQDPVRDIDTATDPVRGGRQPDALVSQDDDDPVHAAYEYEDPLCQHPDSVVNVLVNLVVCQPPHAYEYEHNYDCNVPVDLVSSLVSCVSVLQRHAEYEYEPVRCCSNPVPDDPVVVVVVSCVHLYAKYWYQYPQQFIKMAGNPPGIDTDGADDDDFDAQAQLSSQLVSLLCSLCVVVVQRGSVSSNPQDPVSVVVSRVRSRQQSRVCRNDPHNPGHGNVVGD/DAEEEFFKAWEWEWDDDPVNDPVDIDIDIDIDDLSLLLLLLLLLQPHAYAYQFFFEPDPVSVVSVVSCVVSRHDDPRYHYDPFAGKYWYWYQDPVRDIDTATDPVRGGRQPDALVSQDDDDPVHAEYEYEDPLCQRPDSVVNVLVNLVVCQPPHAYEYEHNYDCNVPVDLVSSLVSCVSVLQRHAEYEYEPVRCCSNPVPDDPVVVVVVSCVHLYAKYWYQYPQQFIKMAGNPPGIDTDGADDDDFDAQAQLSSQLRSLLCSLCVVVVQRGSVSSNPQDPVSVVVSRVRSRQQSRVCRNDPHNPGHGNVVGD

Solvent-accessible surface area (backbone atoms only — not comparable to full-atom values): 31038 Å² total; per-residue (Å²): 64,36,36,22,31,27,36,50,34,33,38,33,35,53,40,88,38,92,82,68,45,57,46,42,41,31,31,44,31,34,61,32,42,61,35,39,46,23,27,47,27,23,28,40,49,72,35,57,20,23,40,40,29,22,33,12,71,45,71,66,20,47,27,52,51,48,37,37,52,76,51,56,33,42,65,86,48,52,41,81,29,99,27,53,58,25,39,41,35,41,34,65,44,96,87,65,47,77,42,80,47,64,49,51,86,81,14,11,31,33,63,40,37,71,89,63,65,76,85,81,59,87,62,52,34,27,40,36,42,34,29,54,41,56,68,41,74,48,20,13,61,29,51,48,51,51,45,64,69,38,41,89,76,29,23,27,35,37,31,59,58,74,44,53,78,86,49,67,56,58,64,56,49,47,53,45,48,63,56,48,40,53,50,19,37,34,36,43,40,40,54,66,39,43,46,68,72,38,68,90,52,57,64,67,60,57,50,55,57,40,40,73,52,55,17,35,37,36,38,38,37,46,70,84,66,14,38,35,40,39,32,65,89,73,45,69,57,71,45,73,45,53,92,56,71,74,64,26,67,44,46,20,67,33,32,26,55,23,34,42,53,41,48,27,49,77,68,73,28,54,32,55,68,34,54,69,63,58,47,69,67,55,49,48,50,36,51,52,53,12,43,50,48,17,33,57,13,14,48,30,75,48,71,51,58,57,45,44,88,78,54,132,63,36,37,22,31,27,35,51,34,32,38,33,35,54,42,87,38,92,83,69,45,58,45,43,43,30,33,43,32,36,61,32,43,63,35,39,43,24,26,47,25,23,27,40,49,71,34,57,20,23,40,41,31,24,34,12,71,45,72,67,19,49,26,51,51,48,38,36,53,76,51,56,34,42,64,86,48,51,42,81,30,98,26,51,58,25,38,39,36,41,35,65,43,97,87,64,47,77,41,79,46,66,50,50,86,80,15,11,34,32,61,39,38,69,88,64,66,78,86,81,59,86,60,51,34,28,40,38,42,35,30,54,40,55,68,42,74,46,20,13,61,28,52,48,51,51,46,66,69,37,39,88,75,29,24,28,37,37,30,58,60,73,45,52,77,87,49,68,57,61,66,56,48,48,54,46,48,62,55,47,39,55,50,19,37,35,37,43,42,42,53,65,40,43,47,70,72,37,67,90,52,57,64,67,60,56,50,54,59,39,40,72,53,55,17,35,37,38,37,39,37,47,71,84,68,13,38,34,39,40,32,64,89,73,45,69,56,72,45,73,45,57,92,56,69,73,63,27,67,45,47,19,67,32,30,26,53,22,36,42,54,42,46,27,50,77,70,74,27,53,33,55,68,34,53,69,62,57,46,68,67,55,50,48,51,37,50,52,51,12,45,49,48,16,33,58,13,13,49,30,75,48,70,52,58,57,44,44,86,78,53,132

Radius of gyration: 29.36 Å; Cα contacts (8 Å, |Δi|>4): 1450; chains: 2; bounding box: 50×88×63 Å

InterPro domains:
  IPR002139 Ribokinase/fructokinase [PR00990] (27-46)
  IPR002139 Ribokinase/fructokinase [PR00990] (179-194)
  IPR002139 Ribokinase/fructokinase [PR00990] (218-229)
  IPR002173 Carbohydrate/purine kinase, PfkB, conserved site [PS00584] (248-261)
  IPR011611 Carbohydrate kinase PfkB [PF00294] (4-306)
  IPR029056 Ribokinase-like [G3DSA:3.40.1190.20] (2-310)
  IPR029056 Ribokinase-like [SSF53613] (3-308)
  IPR050306 PfkB Carbohydrate Kinase [PTHR43085] (4-306)

pLDDT: mean 94.87, std 6.13, range [68.38, 98.88]